Protein 7NQA (pdb70)

Secondary structure (DSSP, 8-state):
-GGGT-B---TTEEEES-HHHHHT---TTS--EEEEEEEEETTTEEEEEEEEEE-TT-BHHHHEEEETTEEEE-S-GGGPPPTTSTT-S-EEEEES----B-TTT--B---HHHHHHTTHHHHHHHHHHHTT-EEEEEETTTTEEEEEES--/-GGGT-B---TTEEEES-HHHHHTTB-TTS-BEEEEEEEEETTTEEEEEEEEEE-TT-BHHHHEEEETTEEEE-S-SSS-PPTTSTT-S-EEEEES----B-TTT--B---HHHHHHTTHHHHHHHHHHHTTPEEEEEETTTTEEEEEES--/--EEEEEE--EEE-TT--EEEEEEEEES-SEEEEEEEEEE-TTS--EEEEEE-TT--EEE-TTTTTTEEEEEETTTTEEEEEE-S--GGG-EEEEEEEEEE--SSEE--EEEEE---EEEEE--/--EEEEEE---EE-TT--EEEEEEEEES-SEEEEEEEEEE-TTS--EEEEEE-TT--EEE-TTTTTTEEEEEETTTTEEEEEE-S--GGG-EEEEEEEEEE--SSEE--EEEEE---EEEEE--

CATH classification: 2.60.40.10

Radius of gyration: 26.02 Å; Cα contacts (8 Å, |Δi|>4): 1374; chains: 4; bounding box: 70×52×73 Å

Organism: Xenopus tropicalis (NCBI:txid8364)

Foldseek 3Di:
DVQLLEADDDPQKAKVVGPVVQNVQQDPVSWRKDAKMKIAGPPWWIKIDGGIATRRNHHCVQAWDGDAPDIGGRPDPVPDDDCPHHQFFKMKIKTWLQFDADPPPRHGDQPVVVCVVVVVVVVVCVVCVVVQWAWDDADRNTRITMIMHGGD/DDKDKDKDFADEDAAQAKIKIKIFMDDDFDWWFKKFKWWDDPPDDIGTAWIQGNVGDIDGDPVCVVAKDWDADTVRRMIMIIGGRDDQVVWGFMKMKIWTQHDDDDDGDTDIDIHPTGGHGHDD/DVLLLEADDDPFKAKVVGPVVQNVQQDPPSWRKDAKMKMAGPQFWIKIDGGIATRRNPHCVQAWDGHHPDIGGRPDPVPDDDQPHDQQFKMKIKTWPQFDAPPPPRHGDLPPVVCVVVVVVVVVCVVCVVVQWHWDDADSNTRIGMIMHGGD/DDKDKDKDFADEAEAQAKIKIKIFIDDQFDWWFKKFKWWDDPPDDIGTAWIQGNVGDIDGDPVCPPAWDWDADGVRRMIMIIGGRDDQVVWTFMKMKTWTQNDPDDDGDTDIDIDPGHGHGYDD

B-factor: mean 56.2, std 21.6, range [15.53, 524.9]

Solvent-accessible surface area: 24426 Å² total; per-residue (Å²): 26,176,86,1,22,6,84,22,113,67,137,28,31,86,6,99,30,50,23,122,76,0,34,189,42,55,58,172,109,43,56,0,78,16,125,17,1,16,0,0,58,123,40,46,6,22,0,94,0,95,28,125,1,64,1,34,104,20,46,0,30,64,22,0,24,0,60,77,13,9,0,8,8,12,25,28,32,101,110,44,32,90,126,43,97,23,0,9,35,67,6,60,0,38,0,40,67,0,27,9,16,26,34,89,64,117,78,109,10,60,39,70,130,108,6,86,115,36,76,4,99,21,6,0,54,55,2,0,144,65,1,27,9,113,44,66,44,6,118,34,124,53,0,22,0,22,0,80,9,103,40,7,12,12,20,53,30,95,26,54,38,32,24,144,18,122,62,44,10,64,32,117,0,21,0,57,3,34,6,9,12,27,30,6,6,3,0,1,0,20,18,67,13,128,93,128,132,89,72,57,0,0,23,17,16,42,63,44,113,74,50,57,23,130,67,0,132,75,22,3,79,10,47,50,38,52,48,145,38,2,0,46,0,68,0,43,74,1,86,61,116,0,48,5,34,0,37,0,0,0,8,0,0,8,9,20,6,5,0,4,9,14,16,5,41,68,10,166,20,15,156,0,40,4,56,146,12,161,92,2,28,6,83,20,105,69,149,42,30,80,3,101,36,49,45,127,75,0,37,176,43,54,60,174,123,44,61,0,76,15,120,14,2,9,0,0,51,131,40,44,5,23,0,89,0,114,25,120,1,72,1,35,108,20,47,0,26,64,21,0,28,0,36,55,11,5,0,10,3,17,34,61,22,113,125,51,38,89,128,43,99,22,0,8,38,72,6,66,0,31,0,44,64,0,29,9,28,51,36,99,68,119,76,116,38,60,46,82,117,107,6,78,79,34,71,3,82,22,7,0,68,47,6,1,140,84,8,21,8,66,52,63,35,2,105,34,127,53,0,23,0,23,0,88,9,92,52,3,16,9,17,38,28,96,25,55,34,29,30,135,10,144,64,52,25,69,31,114,0,23,0,59,4,30,4,10,14,40,23,6,4,4,0,2,0,24,16,65,13,125,90,112,127,87,64,58,0,0,24,15,12,35,60,47,97,75,51,46,22,126,68,0,113,84,29,3,81,9,45,52,32,54,45,138,36,2,0,45,0,60,0,45,73,2,79,45,110,1,49,5,28,0,36,0,0,0,9,0,7,10,10,20,7,3,0,8,11,14,25,6,32,69,17,165,16,17,165,0,48,7,38,136

Nearest PDB structures (foldseek):
  7nqa-assembly2_C  TM=1.005E+00  e=9.636E-23  Vicugna pacos
  6gkd-assembly1_B  TM=9.556E-01  e=7.641E-17  Lama glama
  8pe2-assembly1_B  TM=9.498E-01  e=1.663E-16  Vicugna pacos
  4idl-assembly1_A  TM=9.063E-01  e=3.930E-15  Lama glama
  7wn0-assembly1_B  TM=9.076E-01  e=2.222E-15  Vicugna pacos

Structure (mmCIF, N/CA/C/O backbone):
data_7NQA
#
_entry.id   7NQA
#
_cell.length_a   83.760
_cell.length_b   96.630
_cell.length_c   100.870
_cell.angle_alpha   90.000
_cell.angle_beta   90.000
_cell.angle_gamma   90.000
#
_symmetry.space_group_name_H-M   'P 21 21 21'
#
loop_
_entity.id
_entity.type
_entity.pdbx_description
1 polymer 'Nuclear pore complex protein Nup98-Nup96'
2 polymer 'Anti-Nup98 Nanobody MS98-6'
3 non-polymer 2-AMINO-2-HYDROXYMETHYL-PROPANE-1,3-DIOL
4 non-polymer 'SODIUM ION'
5 water water
#
loop_
_atom_site.group_PDB
_atom_site.id
_atom_site.type_symbol
_atom_site.label_atom_id
_atom_site.label_alt_id
_atom_site.label_comp_id
_atom_site.label_asym_id
_atom_site.label_entity_id
_atom_site.label_seq_id
_atom_site.pdbx_PDB_ins_code
_atom_site.Cartn_x
_atom_site.Cartn_y
_atom_site.Cartn_z
_atom_site.occupancy
_atom_site.B_iso_or_equiv
_atom_site.auth_seq_id
_atom_site.auth_comp_id
_atom_site.auth_asym_id
_atom_site.auth_atom_id
_atom_site.pdbx_PDB_model_num
ATOM 1 N N . SER A 1 1 ? 5.93948 8.57932 -10.05253 1.000 88.67914 715 SER A N 1
ATOM 2 C CA . SER A 1 1 ? 6.53578 9.24904 -8.90680 1.000 77.85917 715 SER A CA 1
ATOM 3 C C . SER A 1 1 ? 6.57612 8.31250 -7.70679 1.000 78.96699 715 SER A C 1
ATOM 4 O O . SER A 1 1 ? 5.88017 8.51175 -6.71919 1.000 80.24672 715 SER A O 1
ATOM 7 N N . HIS A 1 2 ? 7.40993 7.28010 -7.83844 1.000 87.41601 716 HIS A N 1
ATOM 8 C CA . HIS A 1 2 ? 7.81703 6.40747 -6.73536 1.000 87.13233 716 HIS A CA 1
ATOM 9 C C . HIS A 1 2 ? 8.08368 7.12372 -5.41432 1.000 84.96178 716 HIS A C 1
ATOM 10 O O . HIS A 1 2 ? 7.60234 6.63620 -4.38187 1.000 77.30401 716 HIS A O 1
ATOM 17 N N . PRO A 1 3 ? 8.83241 8.24124 -5.35357 1.000 88.57789 717 PRO A N 1
ATOM 18 C CA . PRO A 1 3 ? 9.17716 8.81066 -4.03316 1.000 89.48862 717 PRO A CA 1
ATOM 19 C C . PRO A 1 3 ? 7.98375 9.30214 -3.22284 1.000 88.11381 717 PRO A C 1
ATOM 20 O O . PRO A 1 3 ? 8.01182 9.21124 -1.98705 1.000 82.09734 717 PRO A O 1
ATOM 24 N N . ALA A 1 4 ? 6.94637 9.82873 -3.87016 1.000 58.14302 718 ALA A N 1
ATOM 25 C CA . ALA A 1 4 ? 5.74210 10.25210 -3.16984 1.000 54.94773 718 ALA A CA 1
ATOM 26 C C . ALA A 1 4 ? 4.81546 9.08979 -2.82977 1.000 55.10268 718 ALA A C 1
ATOM 27 O O . ALA A 1 4 ? 3.72442 9.31825 -2.28518 1.000 50.72320 718 ALA A O 1
ATOM 29 N N . GLY A 1 5 ? 5.21360 7.85806 -3.14634 1.000 54.83225 719 GLY A N 1
ATOM 30 C CA . GLY A 1 5 ? 4.33225 6.72124 -3.02454 1.000 52.10886 719 GLY A CA 1
ATOM 31 C C . GLY A 1 5 ? 3.15621 6.70984 -3.97878 1.000 57.93503 719 GLY A C 1
ATOM 32 O O . GLY A 1 5 ? 2.33296 5.79116 -3.90060 1.000 50.49011 719 GLY A O 1
ATOM 33 N N . ILE A 1 6 ? 3.03942 7.69378 -4.87398 1.000 58.05790 720 ILE A N 1
ATOM 34 C CA . ILE A 1 6 ? 1.95701 7.68859 -5.85431 1.000 52.85703 720 ILE A CA 1
ATOM 35 C C . ILE A 1 6 ? 2.16125 6.53261 -6.82317 1.000 52.00027 720 ILE A C 1
ATOM 36 O O . ILE A 1 6 ? 3.26762 6.32205 -7.33411 1.000 62.25458 720 ILE A O 1
ATOM 41 N N . ILE A 1 7 ? 1.10072 5.77372 -7.07740 1.000 50.09571 721 ILE A N 1
ATOM 42 C CA . ILE A 1 7 ? 1.15149 4.63104 -7.98612 1.000 52.49495 721 ILE A CA 1
ATOM 43 C C . ILE A 1 7 ? 0.32311 4.98185 -9.21575 1.000 48.26695 721 ILE A C 1
ATOM 44 O O . ILE A 1 7 ? -0.90983 4.94618 -9.17051 1.000 48.76629 721 ILE A O 1
ATOM 49 N N . LEU A 1 8 ? 0.98737 5.31814 -10.32362 1.000 53.38189 722 LEU A N 1
ATOM 50 C CA . LEU A 1 8 ? 0.31286 5.53831 -11.60772 1.000 45.88756 722 LEU A CA 1
ATOM 51 C C . LEU A 1 8 ? 1.21399 5.01817 -12.71581 1.000 50.02613 722 LEU A C 1
ATOM 52 O O . LEU A 1 8 ? 2.23084 5.63904 -13.04041 1.000 57.47919 722 LEU A O 1
ATOM 57 N N . THR A 1 9 ? 0.84215 3.88271 -13.29459 1.000 50.44678 723 THR A N 1
ATOM 58 C CA . THR A 1 9 ? 1.66545 3.22773 -14.29181 1.000 61.07773 723 THR A CA 1
ATOM 59 C C . THR A 1 9 ? 0.95734 2.99006 -15.61004 1.000 58.76562 723 THR A C 1
ATOM 60 O O . THR A 1 9 ? 1.61964 2.60894 -16.58284 1.000 62.04940 723 THR A O 1
ATOM 64 N N . ARG A 1 10 ? -0.35607 3.17673 -15.67162 1.000 53.60023 724 ARG A N 1
ATOM 65 C CA . ARG A 1 10 ? -1.08278 2.80816 -16.87404 1.000 51.75410 724 ARG A CA 1
ATOM 66 C C . ARG A 1 10 ? -0.72017 3.72681 -18.02882 1.000 57.28810 724 ARG A C 1
ATOM 67 O O . ARG A 1 10 ? -0.53944 4.94102 -17.86848 1.000 55.36006 724 ARG A O 1
ATOM 75 N N . ASP A 1 11 ? -0.58338 3.12822 -19.19718 1.000 59.00084 725 ASP A N 1
ATOM 76 C CA . ASP A 1 11 ? -0.33025 3.92563 -20.37470 1.000 71.20591 725 ASP A CA 1
ATOM 77 C C . ASP A 1 11 ? -1.55058 4.78155 -20.67589 1.000 62.61157 725 ASP A C 1
ATOM 78 O O . ASP A 1 11 ? -2.69165 4.35021 -20.46858 1.000 59.95747 725 ASP A O 1
ATOM 83 N N . SER A 1 12 ? -1.28602 6.01643 -21.11923 1.000 64.50226 726 SER A N 1
ATOM 84 C CA . SER A 1 12 ? -2.26102 7.03640 -21.50868 1.000 70.77573 726 SER A CA 1
ATOM 85 C C . SER A 1 12 ? -2.66455 7.91399 -20.32716 1.000 57.79225 726 SER A C 1
ATOM 86 O O . SER A 1 12 ? -3.24402 8.98481 -20.52456 1.000 51.04100 726 SER A O 1
ATOM 89 N N . TYR A 1 13 ? -2.37244 7.48618 -19.10502 1.000 46.99451 727 TYR A N 1
ATOM 90 C CA . TYR A 1 13 ? -2.69576 8.30715 -17.94437 1.000 45.98198 727 TYR A CA 1
ATOM 91 C C . TYR A 1 13 ? -1.59487 9.32913 -17.67248 1.000 49.41591 727 TYR A C 1
ATOM 92 O O . TYR A 1 13 ? -0.41903 9.10467 -17.97159 1.000 54.80256 727 TYR A O 1
ATOM 101 N N . TYR A 1 14 ? -1.99678 10.47055 -17.11383 1.000 46.15917 728 TYR A N 1
ATOM 102 C CA . TYR A 1 14 ? -1.07419 11.53257 -16.72786 1.000 49.15784 728 TYR A CA 1
ATOM 103 C C . TYR A 1 14 ? -1.66359 12.29161 -15.54963 1.000 50.49418 728 TYR A C 1
ATOM 104 O O . TYR A 1 14 ? -2.86915 12.23508 -15.29479 1.000 48.30318 728 TYR A O 1
ATOM 113 N N . THR A 1 15 ? -0.80592 13.02527 -14.84351 1.000 44.54882 729 THR A N 1
ATOM 114 C CA . THR A 1 15 ? -1.26435 13.93496 -13.81103 1.000 43.40994 729 THR A CA 1
ATOM 115 C C . THR A 1 15 ? -0.83315 15.35038 -14.14587 1.000 45.33139 729 THR A C 1
ATOM 116 O O . THR A 1 15 ? 0.09709 15.57828 -14.92157 1.000 47.92435 729 THR A O 1
ATOM 120 N N . ILE A 1 16 ? -1.54189 16.31554 -13.55318 1.000 44.23064 730 ILE A N 1
ATOM 121 C CA . ILE A 1 16 ? -1.10581 17.68304 -13.46322 1.000 47.31884 730 ILE A CA 1
ATOM 122 C C . ILE A 1 16 ? -1.11828 18.06915 -11.97647 1.000 50.21244 730 ILE A C 1
ATOM 123 O O . ILE A 1 16 ? -2.16668 17.98264 -11.33841 1.000 47.12221 730 ILE A O 1
ATOM 128 N N . PRO A 1 17 ? 0.02188 18.44651 -11.38511 1.000 54.09847 731 PRO A N 1
ATOM 129 C CA . PRO A 1 17 ? 1.36872 18.47755 -11.97293 1.000 50.96776 731 PRO A CA 1
ATOM 130 C C . PRO A 1 17 ? 1.82698 17.09975 -12.45244 1.000 56.91598 731 PRO A C 1
ATOM 131 O O . PRO A 1 17 ? 1.29671 16.08977 -11.96247 1.000 49.01943 731 PRO A O 1
ATOM 135 N N . SER A 1 18 ? 2.78074 17.06933 -13.38480 1.000 53.67372 732 SER A N 1
ATOM 136 C CA . SER A 1 18 ? 3.23744 15.81496 -13.96764 1.000 57.34446 732 SER A CA 1
ATOM 137 C C . SER A 1 18 ? 3.82066 14.88913 -12.90574 1.000 60.86435 732 SER A C 1
ATOM 138 O O . SER A 1 18 ? 4.36360 15.33189 -11.89233 1.000 55.39616 732 SER A O 1
ATOM 141 N N . MET A 1 19 ? 3.71718 13.58159 -13.16005 1.000 62.89665 733 MET A N 1
ATOM 142 C CA . MET A 1 19 ? 4.26864 12.59589 -12.23376 1.000 60.64193 733 MET A CA 1
ATOM 143 C C . MET A 1 19 ? 5.73835 12.87614 -11.94359 1.000 65.63196 733 MET A C 1
ATOM 144 O O . MET A 1 19 ? 6.20930 12.70490 -10.81258 1.000 64.97666 733 MET A O 1
ATOM 149 N N . GLU A 1 20 ? 6.47074 13.33283 -12.95571 1.000 65.93491 734 GLU A N 1
ATOM 150 C CA . GLU A 1 20 ? 7.88208 13.64642 -12.78165 1.000 72.51307 734 GLU A CA 1
ATOM 151 C C . GLU A 1 20 ? 8.06247 14.83322 -11.84581 1.000 72.31315 734 GLU A C 1
ATOM 152 O O . GLU A 1 20 ? 8.99979 14.85825 -11.03858 1.000 71.92781 734 GLU A O 1
ATOM 158 N N . GLU A 1 21 ? 7.17270 15.82490 -11.93000 1.000 69.39677 735 GLU A N 1
ATOM 159 C CA . GLU A 1 21 ? 7.29314 16.96644 -11.03073 1.000 73.88590 735 GLU A CA 1
ATOM 160 C C . GLU A 1 21 ? 6.86158 16.59912 -9.61496 1.000 69.49536 735 GLU A C 1
ATOM 161 O O . GLU A 1 21 ? 7.46450 17.05513 -8.63665 1.000 75.45081 735 GLU A O 1
ATOM 167 N N . LEU A 1 22 ? 5.82127 15.77598 -9.48470 1.000 66.17780 736 LEU A N 1
ATOM 168 C CA . LEU A 1 22 ? 5.41957 15.31862 -8.16279 1.000 60.91532 736 LEU A CA 1
ATOM 169 C C . LEU A 1 22 ? 6.54556 14.54630 -7.49074 1.000 70.93951 736 LEU A C 1
ATOM 170 O O . LEU A 1 22 ? 6.69337 14.60481 -6.26306 1.000 70.49296 736 LEU A O 1
ATOM 175 N N . ALA A 1 23 ? 7.37366 13.85295 -8.28081 1.000 76.53721 737 ALA A N 1
ATOM 176 C CA . ALA A 1 23 ? 8.55308 13.19144 -7.72787 1.000 78.20025 737 ALA A CA 1
ATOM 177 C C . ALA A 1 23 ? 9.49891 14.18232 -7.05677 1.000 83.50278 737 ALA A C 1
ATOM 178 O O . ALA A 1 23 ? 10.19118 13.82416 -6.09675 1.000 92.70289 737 ALA A O 1
ATOM 180 N N . ARG A 1 24 ? 9.53839 15.42754 -7.53353 1.000 78.90735 738 ARG A N 1
ATOM 181 C CA . ARG A 1 24 ? 10.38541 16.46615 -6.95971 1.000 80.33606 738 ARG A CA 1
ATOM 182 C C . ARG A 1 24 ? 9.62026 17.38280 -6.00567 1.000 80.10349 738 ARG A C 1
ATOM 183 O O . ARG A 1 24 ? 10.04413 18.52024 -5.77774 1.000 83.51760 738 ARG A O 1
ATOM 191 N N . SER A 1 25 ? 8.50196 16.91693 -5.44462 1.000 77.26719 739 SER A N 1
ATOM 192 C CA . SER A 1 25 ? 7.62798 17.77142 -4.64534 1.000 80.39647 739 SER A CA 1
ATOM 193 C C . SER A 1 25 ? 7.34420 17.17644 -3.26778 1.000 81.18378 739 SER A C 1
ATOM 194 O O . SER A 1 25 ? 6.31099 17.46988 -2.65549 1.000 80.10625 739 SER A O 1
ATOM 197 N N . VAL A 1 26 ? 8.24695 16.35210 -2.75727 1.000 78.06857 740 VAL A N 1
ATOM 198 C CA . VAL A 1 26 ? 8.05592 15.71770 -1.46061 1.000 76.72916 740 VAL A CA 1
ATOM 199 C C . VAL A 1 26 ? 8.67782 16.60966 -0.39556 1.000 70.31673 740 VAL A C 1
ATOM 200 O O . VAL A 1 26 ? 9.86590 16.93670 -0.46723 1.000 76.49542 740 VAL A O 1
ATOM 204 N N . ASP A 1 27 ? 7.87478 17.00831 0.58834 1.000 69.59991 741 ASP A N 1
ATOM 205 C CA . ASP A 1 27 ? 8.31146 17.97235 1.58838 1.000 76.28308 741 ASP A CA 1
ATOM 206 C C . ASP A 1 27 ? 9.16810 17.29970 2.66600 1.000 85.24779 741 ASP A C 1
ATOM 207 O O . ASP A 1 27 ? 9.47089 16.10276 2.61438 1.000 82.60496 741 ASP A O 1
ATOM 212 N N . GLU A 1 28 ? 9.55579 18.09642 3.66627 1.000 91.38427 742 GLU A N 1
ATOM 213 C CA . GLU A 1 28 ? 10.38963 17.61606 4.76173 1.000 98.63393 742 GLU A CA 1
ATOM 214 C C . GLU A 1 28 ? 9.73539 16.48936 5.55584 1.000 96.65474 742 GLU A C 1
ATOM 215 O O . GLU A 1 28 ? 10.43073 15.78450 6.29793 1.000 97.22550 742 GLU A O 1
ATOM 221 N N . ASN A 1 29 ? 8.42177 16.30649 5.41958 1.000 92.06913 743 ASN A N 1
ATOM 222 C CA . ASN A 1 29 ? 7.66081 15.33308 6.19330 1.000 86.54911 743 ASN A CA 1
ATOM 223 C C . ASN A 1 29 ? 7.33254 14.07105 5.40584 1.000 81.89137 743 ASN A C 1
ATOM 224 O O . ASN A 1 29 ? 6.51523 13.26454 5.86307 1.000 87.60651 743 ASN A O 1
ATOM 229 N N . GLY A 1 30 ? 7.93968 13.88569 4.23525 1.000 75.23243 744 GLY A N 1
ATOM 230 C CA . GLY A 1 30 ? 7.63513 12.75158 3.39044 1.000 72.91388 744 GLY A CA 1
ATOM 231 C C . GLY A 1 30 ? 6.36082 12.87093 2.58582 1.000 73.70368 744 GLY A C 1
ATOM 232 O O . GLY A 1 30 ? 5.92851 11.87463 1.99370 1.000 73.75892 744 GLY A O 1
ATOM 233 N N . GLU A 1 31 ? 5.74779 14.05090 2.52747 1.000 65.14310 745 GLU A N 1
ATOM 234 C CA . GLU A 1 31 ? 4.43661 14.20007 1.91457 1.000 63.82038 745 GLU A CA 1
ATOM 235 C C . GLU A 1 31 ? 4.50060 15.02700 0.63611 1.000 63.99022 745 GLU A C 1
ATOM 236 O O . GLU A 1 31 ? 5.31279 15.94708 0.49480 1.000 67.71546 745 GLU A O 1
ATOM 242 N N . CYS A 1 32 ? 3.60546 14.68816 -0.27918 1.000 57.08204 746 CYS A N 1
ATOM 243 C CA . CYS A 1 32 ? 3.40310 15.38323 -1.54296 1.000 55.78326 746 CYS A CA 1
ATOM 244 C C . CYS A 1 32 ? 2.01088 16.00647 -1.48863 1.000 53.24736 746 CYS A C 1
ATOM 245 O O . CYS A 1 32 ? 1.00251 15.30694 -1.62039 1.000 50.60548 746 CYS A O 1
ATOM 248 N N . ILE A 1 33 ? 1.95548 17.31545 -1.27241 1.000 54.25870 747 ILE A N 1
ATOM 249 C CA . ILE A 1 33 ? 0.69926 18.04329 -1.16889 1.000 52.38343 747 ILE A CA 1
ATOM 250 C C . ILE A 1 33 ? 0.71536 19.12067 -2.23582 1.000 53.13033 747 ILE A C 1
ATOM 251 O O . ILE A 1 33 ? 1.64725 19.93659 -2.28360 1.000 54.87748 747 ILE A O 1
ATOM 256 N N . VAL A 1 34 ? -0.31130 19.12500 -3.08492 1.000 49.66140 748 VAL A N 1
ATOM 257 C CA . VAL A 1 34 ? -0.42282 20.09332 -4.16375 1.000 59.09133 748 VAL A CA 1
ATOM 258 C C . VAL A 1 34 ? -1.69905 20.90241 -3.98093 1.000 54.71177 748 VAL A C 1
ATOM 259 O O . VAL A 1 34 ? -2.63548 20.50290 -3.28042 1.000 50.43211 748 VAL A O 1
ATOM 263 N N . ASN A 1 35 ? -1.70045 22.07369 -4.60722 1.000 50.80908 749 ASN A N 1
ATOM 264 C CA . ASN A 1 35 ? -2.84017 22.97694 -4.65030 1.000 47.93659 749 ASN A CA 1
ATOM 265 C C . ASN A 1 35 ? -3.44438 22.86889 -6.04916 1.000 46.12708 749 ASN A C 1
ATOM 266 O O . ASN A 1 35 ? -2.96368 23.49758 -6.99920 1.000 47.33579 749 ASN A O 1
ATOM 271 N N . GLY A 1 36 ? -4.49908 22.06950 -6.17215 1.000 45.55520 750 GLY A N 1
ATOM 272 C CA . GLY A 1 36 ? -5.11791 21.81809 -7.46336 1.000 45.67651 750 GLY A CA 1
ATOM 273 C C . GLY A 1 36 ? -4.47813 20.63323 -8.15810 1.000 46.11884 750 GLY A C 1
ATOM 274 O O . GLY A 1 36 ? -3.27442 20.63903 -8.42924 1.000 48.90350 750 GLY A O 1
ATOM 275 N N . PHE A 1 37 ? -5.26137 19.59994 -8.44039 1.000 41.72999 751 PHE A N 1
ATOM 276 C CA . PHE A 1 37 ? -4.70464 18.36724 -8.97375 1.000 42.61604 751 PHE A CA 1
ATOM 277 C C . PHE A 1 37 ? -5.59601 17.82521 -10.08065 1.000 46.51843 751 PHE A C 1
ATOM 278 O O . PHE A 1 37 ? -6.81778 17.75933 -9.92428 1.000 43.96805 751 PHE A O 1
ATOM 286 N N . THR A 1 38 ? -4.98469 17.42077 -11.18769 1.000 47.86361 752 THR A N 1
ATOM 287 C CA . THR A 1 38 ? -5.70164 16.78744 -12.28079 1.000 36.69098 752 THR A CA 1
ATOM 288 C C . THR A 1 38 ? -5.08499 15.42634 -12.53461 1.000 42.02893 752 THR A C 1
ATOM 289 O O . THR A 1 38 ? -3.85951 15.28573 -12.51103 1.000 50.11164 752 THR A O 1
ATOM 293 N N . ILE A 1 39 ? -5.93285 14.42016 -12.71944 1.000 39.06946 753 ILE A N 1
ATOM 294 C CA . ILE A 1 39 ? -5.54324 13.15731 -13.33789 1.000 38.93038 753 ILE A CA 1
ATOM 295 C C . ILE A 1 39 ? -6.35677 13.00154 -14.61154 1.000 37.49908 753 ILE A C 1
ATOM 296 O O . ILE A 1 39 ? -7.58328 13.15814 -14.59232 1.000 35.93373 753 ILE A O 1
ATOM 301 N N . GLY A 1 40 ? -5.67405 12.71680 -15.72245 1.000 36.21283 754 GLY A N 1
ATOM 302 C CA . GLY A 1 40 ? -6.32290 12.63235 -17.01154 1.000 40.12898 754 GLY A CA 1
ATOM 303 C C . GLY A 1 40 ? -5.90119 11.37445 -17.74339 1.000 41.54128 754 GLY A C 1
ATOM 304 O O . GLY A 1 40 ? -4.93054 10.70841 -17.37531 1.000 49.14722 754 GLY A O 1
ATOM 305 N N . ARG A 1 41 ? -6.67170 11.04023 -18.77345 1.000 41.85624 755 ARG A N 1
ATOM 306 C CA . ARG A 1 41 ? -6.33862 9.93798 -19.66480 1.000 40.93304 755 ARG A CA 1
ATOM 307 C C . ARG A 1 41 ? -6.53328 10.42177 -21.09534 1.000 42.23743 755 ARG A C 1
ATOM 308 O O . ARG A 1 41 ? -7.65102 10.76189 -21.48977 1.000 46.11557 755 ARG A O 1
ATOM 316 N N . GLU A 1 42 ? -5.45485 10.47985 -21.86814 1.000 46.90420 756 GLU A N 1
ATOM 317 C CA . GLU A 1 42 ? -5.54312 11.14575 -23.15857 1.000 51.30151 756 GLU A CA 1
ATOM 318 C C . GLU A 1 42 ? -6.46625 10.37438 -24.08544 1.000 54.45946 756 GLU A C 1
ATOM 319 O O . GLU A 1 42 ? -6.45524 9.14039 -24.12117 1.000 50.72399 756 GLU A O 1
ATOM 325 N N . GLY A 1 43 ? -7.26865 11.11667 -24.84312 1.000 58.96030 757 GLY A N 1
ATOM 326 C CA . GLY A 1 43 ? -8.31712 10.52779 -25.64011 1.000 53.04255 757 GLY A CA 1
ATOM 327 C C . GLY A 1 43 ? -9.60649 10.23220 -24.88965 1.000 51.13336 757 GLY A C 1
ATOM 328 O O . GLY A 1 43 ? -10.63154 9.99714 -25.54089 1.000 50.09241 757 GLY A O 1
ATOM 329 N N . PHE A 1 44 ? -9.60595 10.23908 -23.54682 1.000 40.63665 758 PHE A N 1
ATOM 330 C CA . PHE A 1 44 ? -10.80115 9.84908 -22.80005 1.000 41.09237 758 PHE A CA 1
ATOM 331 C C . PHE A 1 44 ? -11.36301 10.96457 -21.92672 1.000 39.23202 758 PHE A C 1
ATOM 332 O O . PHE A 1 44 ? -12.56326 11.26472 -22.02394 1.000 37.12693 758 PHE A O 1
ATOM 340 N N . GLY A 1 45 ? -10.54412 11.60061 -21.09253 1.000 38.30267 759 GLY A N 1
ATOM 341 C CA . GLY A 1 45 ? -11.03048 12.67940 -20.24517 1.000 35.42139 759 GLY A CA 1
ATOM 342 C C . GLY A 1 45 ? -10.03345 13.02606 -19.14590 1.000 36.40023 759 GLY A C 1
ATOM 343 O O . GLY A 1 45 ? -8.87984 12.60158 -19.17816 1.000 37.71431 759 GLY A O 1
ATOM 344 N N . SER A 1 46 ? -10.50505 13.79703 -18.16625 1.000 37.42595 760 SER A N 1
ATOM 345 C CA . SER A 1 46 ? -9.68444 14.19116 -17.02451 1.000 36.07456 760 SER A CA 1
ATOM 346 C C . SER A 1 46 ? -10.59436 14.55950 -15.86317 1.000 37.92058 760 SER 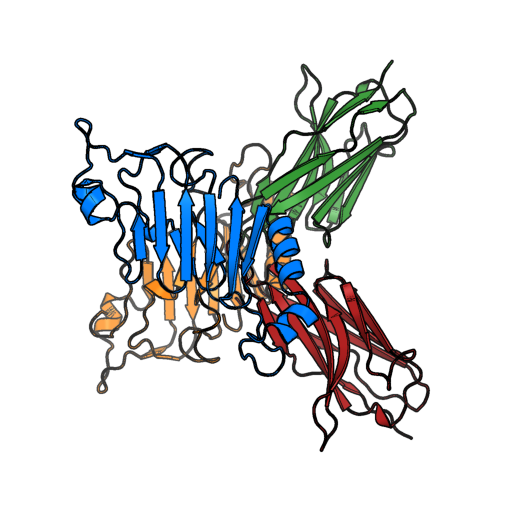A C 1
ATOM 347 O O . SER A 1 46 ? -11.78677 14.80841 -16.03997 1.000 35.52081 760 SER A O 1
ATOM 350 N N . ILE A 1 47 ? -10.02143 14.56444 -14.66408 1.000 40.22689 761 ILE A N 1
ATOM 351 C CA . ILE A 1 47 ? -10.73487 14.93065 -13.44543 1.000 32.08472 761 ILE A CA 1
ATOM 352 C C . ILE A 1 47 ? -9.86786 15.93097 -12.70550 1.000 34.01164 761 ILE A C 1
ATOM 353 O O . ILE A 1 47 ? -8.71985 15.62389 -12.36547 1.000 34.00070 761 ILE A O 1
ATOM 358 N N . TYR A 1 48 ? -10.41061 17.11681 -12.46123 1.000 33.40010 762 TYR A N 1
ATOM 359 C CA . TYR A 1 48 ? -9.70417 18.19106 -11.78561 1.000 39.92895 762 TYR A CA 1
ATOM 360 C C . TYR A 1 48 ? -10.27727 18.35550 -10.38733 1.000 39.47435 762 TYR A C 1
ATOM 361 O O . TYR A 1 48 ? -11.47699 18.61999 -10.23408 1.000 40.95276 762 TYR A O 1
ATOM 370 N N . PHE A 1 49 ? -9.41524 18.22012 -9.37788 1.000 38.75458 763 PHE A N 1
ATOM 371 C CA . PHE A 1 49 ? -9.76609 18.40757 -7.96858 1.000 39.65591 763 PHE A CA 1
ATOM 372 C C . PHE A 1 49 ? -9.18790 19.73817 -7.49802 1.000 39.87704 763 PHE A C 1
ATOM 373 O O . PHE A 1 49 ? -7.96477 19.89411 -7.40749 1.000 42.42601 763 PHE A O 1
ATOM 381 N N . GLU A 1 50 ? -10.05473 20.69314 -7.19299 1.000 36.88566 764 GLU A N 1
ATOM 382 C CA . GLU A 1 50 ? -9.55997 21.99641 -6.79298 1.000 39.97045 764 GLU A CA 1
ATOM 383 C C . GLU A 1 50 ? -9.09076 21.96187 -5.34173 1.000 39.28436 764 GLU A C 1
ATOM 384 O O . GLU A 1 50 ? -9.53577 21.13626 -4.53727 1.000 37.73716 764 GLU A O 1
ATOM 390 N N . GLY A 1 51 ? -8.18478 22.86945 -5.01450 1.000 38.80217 765 GLY A N 1
ATOM 391 C CA . GLY A 1 51 ? -7.76325 23.04508 -3.63262 1.000 40.03567 765 GLY A CA 1
ATOM 392 C C . GLY A 1 51 ? -6.64399 22.11304 -3.21579 1.000 44.81158 765 GLY A C 1
ATOM 393 O O . GLY A 1 51 ? -6.03084 21.39440 -4.01068 1.000 46.53073 765 GLY A O 1
ATOM 394 N N . ILE A 1 52 ? -6.38278 22.12924 -1.91586 1.000 47.04532 766 ILE A N 1
ATOM 395 C CA . ILE A 1 52 ? -5.19764 21.48965 -1.35891 1.000 40.82042 766 ILE A CA 1
ATOM 396 C C . ILE A 1 52 ? -5.45211 19.98622 -1.25404 1.000 48.71052 766 ILE A C 1
ATOM 397 O O . ILE A 1 52 ? -6.36568 19.54365 -0.55002 1.000 54.59143 766 ILE A O 1
ATOM 402 N N . VAL A 1 53 ? -4.65731 19.19641 -1.97704 1.000 42.78749 767 VAL A N 1
ATOM 403 C CA . VAL A 1 53 ? -4.80987 17.74405 -2.03552 1.000 40.30353 767 VAL A CA 1
ATOM 404 C C . VAL A 1 53 ? -3.50355 17.10104 -1.59766 1.000 42.78212 767 VAL A C 1
ATOM 405 O O . VAL A 1 53 ? -2.44552 17.38783 -2.17177 1.000 46.53206 767 VAL A O 1
ATOM 409 N N . ASN A 1 54 ? -3.58543 16.20755 -0.61681 1.000 44.29565 768 ASN A N 1
ATOM 410 C CA . ASN A 1 54 ? -2.44731 15.40786 -0.16836 1.000 44.93969 768 ASN A CA 1
ATOM 411 C C . ASN A 1 54 ? -2.39913 14.15446 -1.03160 1.000 43.93617 768 ASN A C 1
ATOM 412 O O . ASN A 1 54 ? -3.25733 13.27589 -0.90216 1.000 43.23654 768 ASN A O 1
ATOM 417 N N . LEU A 1 55 ? -1.40266 14.07088 -1.90969 1.000 45.52766 769 LEU A N 1
ATOM 418 C CA . LEU A 1 55 ? -1.30518 12.97464 -2.86389 1.000 41.24589 769 LEU A CA 1
ATOM 419 C C . LEU A 1 55 ? -0.52583 11.77740 -2.33494 1.000 45.19029 769 LEU A C 1
ATOM 420 O O . LEU A 1 55 ? -0.54638 10.72050 -2.97570 1.000 43.71574 769 LEU A O 1
ATOM 425 N N . THR A 1 56 ? 0.14893 11.91947 -1.19017 1.000 45.29048 770 THR A N 1
ATOM 426 C CA . THR A 1 56 ? 1.03745 10.88582 -0.66289 1.000 43.89661 770 THR A CA 1
ATOM 427 C C . THR A 1 56 ? 0.39656 9.50502 -0.70445 1.000 44.93613 770 THR A C 1
ATOM 428 O O . THR A 1 56 ? -0.75885 9.32937 -0.31382 1.000 46.23080 770 THR A O 1
ATOM 432 N N . ASN A 1 57 ? 1.14750 8.54146 -1.24032 1.000 48.57134 771 ASN A N 1
ATOM 433 C CA . ASN A 1 57 ? 0.78653 7.12387 -1.31795 1.000 50.04125 771 ASN A CA 1
ATOM 434 C C . ASN A 1 57 ? -0.52749 6.85414 -2.04773 1.000 43.01015 771 ASN A C 1
ATOM 435 O O . ASN A 1 57 ? -1.08268 5.76177 -1.90464 1.000 47.36043 771 ASN A O 1
ATOM 440 N N . LEU A 1 58 ? -1.05804 7.80067 -2.82581 1.000 43.32404 772 LEU A N 1
ATOM 441 C CA . LEU A 1 58 ? -2.31184 7.55681 -3.54080 1.000 44.94602 772 LEU A CA 1
ATOM 442 C C . LEU A 1 58 ? -2.11650 6.49553 -4.62263 1.000 47.38560 772 LEU A C 1
ATOM 443 O O . LEU A 1 58 ? -1.27545 6.64825 -5.51670 1.000 47.50196 772 LEU A O 1
ATOM 448 N N . ASP A 1 59 ? -2.90122 5.42229 -4.54479 1.000 40.29572 773 ASP A N 1
ATOM 449 C CA . ASP A 1 59 ? -2.83646 4.32506 -5.51347 1.000 40.42065 773 ASP A CA 1
ATOM 450 C C . ASP A 1 59 ? -3.80232 4.63707 -6.65303 1.000 40.54721 773 ASP A C 1
ATOM 451 O O . ASP A 1 59 ? -4.92153 4.11748 -6.73521 1.000 39.31945 773 ASP A O 1
ATOM 456 N N . LEU A 1 60 ? -3.36126 5.52686 -7.54745 1.000 40.07384 774 LEU A N 1
ATOM 457 C CA . LEU A 1 60 ? -4.25749 6.00121 -8.60609 1.000 41.37126 774 LEU A CA 1
ATOM 458 C C . LEU A 1 60 ? -4.61477 4.89433 -9.59538 1.000 42.65009 774 LEU A C 1
ATOM 459 O O . LEU A 1 60 ? -5.69844 4.92240 -10.19620 1.000 45.91827 774 LEU A O 1
ATOM 464 N N . ASP A 1 61 ? -3.72555 3.92215 -9.78919 1.000 43.95561 775 ASP A N 1
ATOM 465 C CA . ASP A 1 61 ? -4.05986 2.79221 -10.64833 1.000 46.49906 775 ASP A CA 1
ATOM 466 C C . ASP A 1 61 ? -5.32779 2.09416 -10.16913 1.000 45.04984 775 ASP A C 1
ATOM 467 O O . ASP A 1 61 ? -6.16260 1.67962 -10.98294 1.000 40.08588 775 ASP A O 1
ATOM 472 N N . SER A 1 62 ? -5.47711 1.93664 -8.84950 1.000 39.38216 776 SER A N 1
ATOM 473 C CA . SER A 1 62 ? -6.64654 1.27194 -8.28948 1.000 41.36897 776 SER A CA 1
ATOM 474 C C . SER A 1 62 ? -7.83033 2.21779 -8.14813 1.000 39.90506 776 SER A C 1
ATOM 475 O O . SER A 1 62 ? -8.98088 1.78165 -8.24767 1.000 38.21912 776 SER A O 1
ATOM 478 N N . ILE A 1 63 ? -7.57805 3.49887 -7.90774 1.000 39.73538 777 ILE A N 1
ATOM 479 C CA . ILE A 1 63 ? -8.64445 4.42146 -7.52878 1.000 41.88958 777 ILE A CA 1
ATOM 480 C C . ILE A 1 63 ? -9.36677 5.00055 -8.74535 1.000 42.82209 777 ILE A C 1
ATOM 481 O O . ILE A 1 63 ? -10.59830 5.04243 -8.77899 1.000 40.48509 777 ILE A O 1
ATOM 486 N N . VAL A 1 64 ? -8.63807 5.46955 -9.75893 1.000 43.49500 778 VAL A N 1
ATOM 487 C CA . VAL A 1 64 ? -9.20839 6.30389 -10.81446 1.000 41.21978 778 VAL A CA 1
ATOM 488 C C . VAL A 1 64 ? -9.27413 5.51862 -12.11503 1.000 38.19276 778 VAL A C 1
ATOM 489 O O . VAL A 1 64 ? -8.26003 4.98863 -12.58005 1.000 39.96549 778 VAL A O 1
ATOM 493 N N . HIS A 1 65 ? -10.45748 5.47134 -12.71972 1.000 31.55494 779 HIS A N 1
ATOM 494 C CA . HIS A 1 65 ? -10.65006 4.81419 -14.00652 1.000 32.31209 779 HIS A CA 1
ATOM 495 C C . HIS A 1 65 ? -11.46325 5.74703 -14.88264 1.000 37.39787 779 HIS A C 1
ATOM 496 O O . HIS A 1 65 ? -12.64317 5.98690 -14.61335 1.000 39.67295 779 HIS A O 1
ATOM 503 N N . ILE A 1 66 ? -10.81436 6.28516 -15.90849 1.000 39.29680 780 ILE A N 1
ATOM 504 C CA . ILE A 1 66 ? -11.41740 7.19102 -16.87268 1.000 35.20765 780 ILE A CA 1
ATOM 505 C C . ILE A 1 66 ? -11.63970 6.36941 -18.13125 1.000 34.53709 780 ILE A C 1
ATOM 506 O O . ILE A 1 66 ? -10.67799 5.95207 -18.78749 1.000 37.94294 780 ILE A O 1
ATOM 511 N N . ARG A 1 67 ? -12.89338 6.10120 -18.45566 1.000 32.97961 781 ARG A N 1
ATOM 512 C CA . ARG A 1 67 ? -13.21939 5.26217 -19.59699 1.000 33.98789 781 ARG A CA 1
ATOM 513 C C . ARG A 1 67 ? -14.04496 6.07583 -20.58489 1.000 36.90995 781 ARG A C 1
ATOM 514 O O . ARG A 1 67 ? -14.30022 7.26254 -20.38015 1.000 40.97610 781 ARG A O 1
ATOM 522 N N . ARG A 1 68 ? -14.45711 5.43201 -21.66983 1.000 32.16705 782 ARG A N 1
ATOM 523 C CA . ARG A 1 68 ? -15.30100 6.10821 -22.64610 1.000 35.66011 782 ARG A CA 1
ATOM 524 C C . ARG A 1 68 ? -16.64029 6.47123 -22.02119 1.000 39.52749 782 ARG A C 1
ATOM 525 O O . ARG A 1 68 ? -17.41133 5.59219 -21.61008 1.000 37.92850 782 ARG A O 1
ATOM 533 N N . LYS A 1 69 ? -16.89648 7.77460 -21.92777 1.000 32.61872 783 LYS A N 1
ATOM 534 C CA . LYS A 1 69 ? -18.16363 8.33662 -21.47770 1.000 35.69570 783 LYS A CA 1
ATOM 535 C C . LYS A 1 69 ? -18.46754 8.08996 -19.99230 1.000 33.54141 783 LYS A C 1
ATOM 536 O O . LYS A 1 69 ? -19.62207 8.24192 -19.57324 1.000 26.98499 783 LYS A O 1
ATOM 542 N N . GLU A 1 70 ? -17.47761 7.74108 -19.16535 1.000 33.06497 784 GLU A N 1
ATOM 543 C CA . GLU A 1 70 ? -17.73571 7.60204 -17.73152 1.000 36.36450 784 GLU A CA 1
ATOM 544 C C . GLU A 1 70 ? -16.41655 7.62376 -16.97615 1.000 37.50447 784 GLU A C 1
ATOM 545 O O . GLU A 1 70 ? -15.35789 7.31537 -17.53179 1.000 36.11854 784 GLU A O 1
ATOM 551 N N . VAL A 1 71 ? -16.48818 8.00250 -15.70465 1.000 30.32942 785 VAL A N 1
ATOM 552 C CA . VAL A 1 71 ? -15.35049 7.86296 -14.80506 1.000 30.92981 785 VAL A CA 1
ATOM 553 C C . VAL A 1 71 ? -15.80964 7.05028 -13.61045 1.000 34.13002 785 VAL A C 1
ATOM 554 O O . VAL A 1 71 ? -16.96964 7.12808 -13.19093 1.000 35.21774 785 VAL A O 1
ATOM 558 N N . ILE A 1 72 ? -14.89104 6.24277 -13.08569 1.000 36.82353 786 ILE A N 1
ATOM 559 C CA . ILE A 1 72 ? -15.08587 5.47912 -11.86061 1.000 34.42636 786 ILE A CA 1
ATOM 560 C C . ILE A 1 72 ? -13.96670 5.86374 -10.90784 1.000 35.45989 786 ILE A C 1
ATOM 561 O O . ILE A 1 72 ? -12.78436 5.78015 -11.26873 1.000 34.98887 786 ILE A O 1
ATOM 566 N N . VAL A 1 73 ? -14.33596 6.31208 -9.70952 1.000 33.64620 787 VAL A N 1
ATOM 567 C CA . VAL A 1 73 ? -13.38663 6.68975 -8.66457 1.000 37.89533 787 VAL A CA 1
ATOM 568 C C . VAL A 1 73 ? -13.76933 5.94656 -7.39027 1.000 43.81598 787 VAL A C 1
ATOM 569 O O . VAL A 1 73 ? -14.90638 6.07021 -6.91509 1.000 44.95031 787 VAL A O 1
ATOM 573 N N . TYR A 1 74 ? -12.81787 5.19323 -6.83230 1.000 43.54005 788 TYR A N 1
ATOM 574 C CA . TYR A 1 74 ? -13.05911 4.26347 -5.72819 1.000 42.59790 788 TYR A CA 1
ATOM 575 C C . TYR A 1 74 ? -14.08012 3.22385 -6.16243 1.000 38.91334 788 TYR A C 1
ATOM 576 O O . TYR A 1 74 ? -15.28259 3.49329 -6.15148 1.000 41.31901 788 TYR A O 1
ATOM 585 N N . VAL A 1 75 ? -13.61395 2.03350 -6.55111 1.000 41.04186 789 VAL A N 1
ATOM 586 C CA . VAL A 1 75 ? -14.52759 0.98794 -7.00552 1.000 43.63110 789 VAL A CA 1
ATOM 587 C C . VAL A 1 75 ? -15.10911 0.17437 -5.86018 1.000 46.98005 789 VAL A C 1
ATOM 588 O O . VAL A 1 75 ? -16.06242 -0.58708 -6.07689 1.000 46.50493 789 VAL A O 1
ATOM 592 N N . ASP A 1 76 ? -14.56552 0.29513 -4.65328 1.000 46.77572 790 ASP A N 1
ATOM 593 C CA . ASP A 1 76 ? -15.05650 -0.45088 -3.49833 1.000 56.15096 790 ASP A CA 1
ATOM 594 C C . ASP A 1 76 ? -15.31784 0.51449 -2.35498 1.000 55.29177 790 ASP A C 1
ATOM 595 O O . ASP A 1 76 ? -14.39121 1.17576 -1.88084 1.000 56.30175 790 ASP A O 1
ATOM 600 N N . ASP A 1 77 ? -16.57149 0.58578 -1.89855 1.000 59.71017 79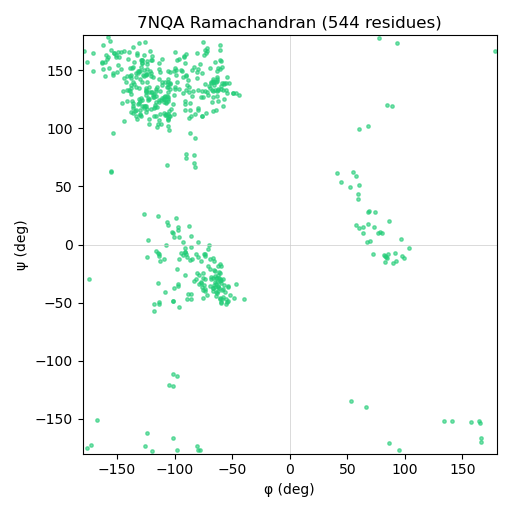1 ASP A N 1
ATOM 601 C CA . ASP A 1 77 ? -16.88436 1.51409 -0.81464 1.000 70.44976 791 ASP A CA 1
ATOM 602 C C . ASP A 1 77 ? -16.19756 1.14878 0.49662 1.000 64.44762 791 ASP A C 1
ATOM 603 O O . ASP A 1 77 ? -16.00956 2.02456 1.34439 1.000 65.41696 791 ASP A O 1
ATOM 608 N N . GLN A 1 78 ? -15.79905 -0.10946 0.67245 1.000 64.97539 792 GLN A N 1
ATOM 609 C CA . GLN A 1 78 ? -15.02165 -0.48414 1.84786 1.000 80.11606 792 GLN A CA 1
ATOM 610 C C . GLN A 1 78 ? -13.66526 0.21419 1.86412 1.000 76.62623 792 GLN A C 1
ATOM 611 O O . GLN A 1 78 ? -13.10192 0.45382 2.93806 1.000 78.50172 792 GLN A O 1
ATOM 617 N N . ASN A 1 79 ? -13.12562 0.54064 0.69224 1.000 75.56637 793 ASN A N 1
ATOM 618 C CA . ASN A 1 79 ? -11.85269 1.23720 0.57076 1.000 79.31190 793 ASN A CA 1
ATOM 619 C C . ASN A 1 79 ? -12.02189 2.72055 0.28776 1.000 78.17062 793 ASN A C 1
ATOM 620 O O . ASN A 1 79 ? -11.04142 3.39015 -0.05216 1.000 80.46224 793 ASN A O 1
ATOM 625 N N . LYS A 1 80 ? -13.23248 3.24401 0.38975 1.000 61.26965 794 LYS A N 1
ATOM 626 C CA . LYS A 1 80 ? -13.35490 4.67198 0.13038 1.000 50.93276 794 LYS A CA 1
ATOM 627 C C . LYS A 1 80 ? -13.10852 5.44854 1.41504 1.000 51.97064 794 LYS A C 1
ATOM 628 O O . LYS A 1 80 ? -13.67756 5.10100 2.45994 1.000 50.70799 794 LYS A O 1
ATOM 634 N N . PRO A 1 81 ? -12.26624 6.47863 1.37608 1.000 44.42658 795 PRO A N 1
ATOM 635 C CA . PRO A 1 81 ? -12.02610 7.29642 2.56655 1.000 46.76918 795 PRO A CA 1
ATOM 636 C C . PRO A 1 81 ? -13.20929 8.20680 2.84383 1.000 48.14487 795 PRO A C 1
ATOM 637 O O . PRO A 1 81 ? -14.07923 8.39256 1.97495 1.000 44.35830 795 PRO A O 1
ATOM 641 N N . PRO A 1 82 ? -13.29806 8.75798 4.05683 1.000 43.67447 796 PRO A N 1
ATOM 642 C CA . PRO A 1 82 ? -14.39871 9.67338 4.38190 1.000 42.87053 796 PRO A CA 1
ATOM 643 C C . PRO A 1 82 ? -14.39492 10.90119 3.48523 1.000 46.09308 796 PRO A C 1
ATOM 644 O O . PRO A 1 82 ? -13.37733 11.27518 2.89995 1.000 50.99057 796 PRO A O 1
ATOM 648 N N . LEU A 1 83 ? -15.56426 11.53180 3.40003 1.000 45.95924 797 LEU A N 1
ATOM 649 C CA . LEU A 1 83 ? -15.74364 12.79137 2.69079 1.000 47.46440 797 LEU A CA 1
ATOM 650 C C . LEU A 1 83 ? -14.61478 13.77163 2.99483 1.000 46.17096 797 LEU A C 1
ATOM 651 O O . LEU A 1 83 ? -14.28348 14.02003 4.15878 1.000 42.75224 797 LEU A O 1
ATOM 656 N N . GLY A 1 84 ? -14.01563 14.31444 1.92919 1.000 42.34951 798 GLY A N 1
ATOM 657 C CA . GLY A 1 84 ? -12.94389 15.27857 2.03933 1.000 37.54469 798 GLY A CA 1
ATOM 658 C C . GLY A 1 84 ? -11.55015 14.69532 2.02530 1.000 41.45471 798 GLY A C 1
ATOM 659 O O . GLY A 1 84 ? -10.58613 15.44765 1.84503 1.000 45.05098 798 GLY A O 1
ATOM 660 N N . GLU A 1 85 ? -11.41083 13.38760 2.20949 1.000 40.77415 799 GLU A N 1
ATOM 661 C CA . GLU A 1 85 ? -10.11951 12.71823 2.22262 1.000 40.84797 799 GLU A CA 1
ATOM 662 C C . GLU A 1 85 ? -9.84402 12.05168 0.88486 1.000 41.36130 799 GLU A C 1
ATOM 663 O O . GLU A 1 85 ? -10.76771 11.63477 0.18167 1.000 36.61225 799 GLU A O 1
ATOM 669 N N . GLY A 1 86 ? -8.55712 11.93150 0.55876 1.000 40.50268 800 GLY A N 1
ATOM 670 C CA . GLY A 1 86 ? -8.13528 11.39518 -0.72699 1.000 39.47457 800 GLY A CA 1
ATOM 671 C C . GLY A 1 86 ? -8.80045 12.13495 -1.86242 1.000 39.02602 800 GLY A C 1
ATOM 672 O O . GLY A 1 86 ? -8.89739 13.36111 -1.85350 1.000 38.47475 800 GLY A O 1
ATOM 673 N N . LEU A 1 87 ? -9.30591 11.38365 -2.84095 1.000 34.46129 801 LEU A N 1
ATOM 674 C CA . LEU A 1 87 ? -10.04076 11.96948 -3.95719 1.000 36.28937 801 LEU A CA 1
ATOM 675 C C . LEU A 1 87 ? -11.55217 11.92753 -3.76072 1.000 36.21293 801 LEU A C 1
ATOM 676 O O . LEU A 1 87 ? -12.29207 12.11940 -4.72796 1.000 38.67486 801 LEU A O 1
ATOM 681 N N . ASN A 1 88 ? -12.02686 11.67084 -2.54127 1.000 38.71363 802 ASN A N 1
ATOM 682 C CA . ASN A 1 88 ? -13.46008 11.71990 -2.24488 1.000 36.77815 802 ASN A CA 1
ATOM 683 C C . ASN A 1 88 ? -13.84624 13.13485 -1.80639 1.000 40.42952 802 ASN A C 1
ATOM 684 O O . ASN A 1 88 ? -14.11898 13.41592 -0.63853 1.000 41.48507 802 ASN A O 1
ATOM 689 N N . ARG A 1 89 ? -13.89679 14.02329 -2.79211 1.000 35.33003 803 ARG A N 1
ATOM 690 C CA . ARG A 1 89 ? -13.96423 15.45972 -2.56092 1.000 40.33467 803 ARG A CA 1
ATOM 691 C C . ARG A 1 89 ? -14.44702 16.12192 -3.85114 1.000 36.82377 803 ARG A C 1
ATOM 692 O O . ARG A 1 89 ? -14.58146 15.44928 -4.88582 1.000 34.39182 803 ARG A O 1
ATOM 700 N N . PRO A 1 90 ? -14.75038 17.42650 -3.82367 1.000 33.36937 804 PRO A N 1
ATOM 701 C CA . PRO A 1 90 ? -15.30010 18.06716 -5.03090 1.000 34.20504 804 PRO A CA 1
ATOM 702 C C . PRO A 1 90 ? -14.38723 17.90765 -6.24584 1.000 41.94359 804 PRO A C 1
ATOM 703 O O . PRO A 1 90 ? -13.15916 18.01227 -6.15373 1.000 40.47564 804 PRO A O 1
ATOM 707 N N . ALA A 1 91 ? -15.00177 17.64478 -7.39698 1.000 29.94889 805 ALA A N 1
ATOM 708 C CA . ALA A 1 91 ? -14.23421 17.43117 -8.61695 1.000 29.56507 805 ALA A CA 1
ATOM 709 C C . ALA A 1 91 ? -15.02863 17.89489 -9.82908 1.000 35.06678 805 ALA A C 1
ATOM 710 O O . ALA A 1 91 ? -16.26152 17.90062 -9.81386 1.000 38.18364 805 ALA A O 1
ATOM 712 N N . GLN A 1 92 ? -14.30225 18.24893 -10.89109 1.000 39.88732 806 GLN A N 1
ATOM 713 C CA . GLN A 1 92 ? -14.87201 18.63763 -12.18003 1.000 34.55487 806 GLN A CA 1
ATOM 714 C C . GLN A 1 92 ? -14.40264 17.65272 -13.23335 1.000 31.93771 806 GLN A C 1
ATOM 715 O O . GLN A 1 92 ? -13.19797 17.53535 -13.47826 1.000 36.21295 806 GLN A O 1
ATOM 721 N N . VAL A 1 93 ? -15.34337 16.94082 -13.84439 1.000 33.52214 807 VAL A N 1
ATOM 722 C CA . VAL A 1 93 ? -15.03410 15.88536 -14.79983 1.000 29.62565 807 VAL A CA 1
ATOM 723 C C . VAL A 1 93 ? -15.19870 16.43076 -16.22326 1.000 37.06682 807 VAL A C 1
ATOM 724 O O . VAL A 1 93 ? -16.18219 17.11704 -16.53058 1.000 34.77107 807 VAL A O 1
ATOM 728 N N . THR A 1 94 ? -14.22377 16.15364 -17.08375 1.000 36.87551 808 THR A N 1
ATOM 729 C CA . THR A 1 94 ? -14.33350 16.38715 -18.52250 1.000 35.00058 808 THR A CA 1
ATOM 730 C C . THR A 1 94 ? -14.22179 15.03559 -19.20263 1.000 37.98490 808 THR A C 1
ATOM 731 O O . THR A 1 94 ? -13.20642 14.35471 -19.04387 1.000 41.72448 808 THR A O 1
ATOM 735 N N . LEU A 1 95 ? -15.25869 14.64000 -19.93930 1.000 42.29606 809 LEU A N 1
ATOM 736 C CA . LEU A 1 95 ? -15.22918 13.43106 -20.75618 1.000 39.67054 809 LEU A CA 1
ATOM 737 C C . LEU A 1 95 ? -15.24525 13.79564 -22.24304 1.000 42.34102 809 LEU A C 1
ATOM 738 O O . LEU A 1 95 ? -15.96363 14.71236 -22.65572 1.000 39.56091 809 LEU A O 1
ATOM 743 N N . ASP A 1 96 ? -14.44720 13.07251 -23.04037 1.000 35.88772 810 ASP A N 1
ATOM 744 C CA . ASP A 1 96 ? -14.23491 13.33636 -24.46143 1.000 38.02191 810 ASP A CA 1
ATOM 745 C C . ASP A 1 96 ? -15.07150 12.39189 -25.32117 1.000 43.04001 810 ASP A C 1
ATOM 746 O O . ASP A 1 96 ? -15.32689 11.24014 -24.94705 1.000 45.56107 810 ASP A O 1
ATOM 751 N N . GLU A 1 97 ? -15.47837 12.88883 -26.49413 1.000 37.71014 811 GLU A N 1
ATOM 752 C CA . GLU A 1 97 ? -16.16132 12.07184 -27.50896 1.000 38.11570 811 GLU A CA 1
ATOM 753 C C . GLU A 1 97 ? -17.44277 11.47414 -26.95066 1.000 39.17996 811 GLU A C 1
ATOM 754 O O . GLU A 1 97 ? -17.74582 10.29542 -27.14877 1.000 44.39269 811 GLU A O 1
ATOM 760 N N . VAL A 1 98 ? -18.19162 12.30243 -26.23050 1.000 36.79398 812 VAL A N 1
ATOM 761 C CA . VAL A 1 98 ? -19.46316 11.91158 -25.64594 1.000 32.46122 812 VAL A CA 1
ATOM 762 C C . VAL A 1 98 ? -20.51840 12.14559 -26.72060 1.000 36.00034 812 VAL A C 1
ATOM 763 O O . VAL A 1 98 ? -21.02693 13.25894 -26.88972 1.000 33.89873 812 VAL A O 1
ATOM 767 N N . TRP A 1 99 ? -20.84640 11.07915 -27.44222 1.000 30.87900 813 TRP A N 1
ATOM 768 C CA . TRP A 1 99 ? -21.73153 11.11106 -28.58862 1.000 36.25480 813 TRP A CA 1
ATOM 769 C C . TRP A 1 99 ? -22.64575 9.90771 -28.51656 1.000 34.36943 813 TRP A C 1
ATOM 770 O O . TRP A 1 99 ? -22.23260 8.83788 -28.05010 1.000 32.09351 813 TRP A O 1
ATOM 781 N N . PRO A 1 100 ? -23.88492 10.04049 -28.97151 1.000 32.35032 814 PRO A N 1
ATOM 782 C CA . PRO A 1 100 ? -24.79661 8.89914 -28.97461 1.000 32.86986 814 PRO A CA 1
ATOM 783 C C . PRO A 1 100 ? -24.42043 7.90220 -30.05288 1.000 37.24256 814 PRO A C 1
ATOM 784 O O . PRO A 1 100 ? -23.66641 8.19208 -30.98606 1.000 44.96913 814 PRO A O 1
ATOM 788 N N . ILE A 1 101 ? -24.98650 6.71034 -29.91208 1.000 34.30570 815 ILE A N 1
ATOM 789 C CA . ILE A 1 101 ? -24.75060 5.58632 -30.80621 1.000 33.09106 815 ILE A CA 1
ATOM 790 C C . ILE A 1 101 ? -25.99777 5.41733 -31.66379 1.000 37.21267 815 ILE A C 1
ATOM 791 O O . ILE A 1 101 ? -27.12155 5.50059 -31.15372 1.000 35.07140 815 ILE A O 1
ATOM 796 N N . ASP A 1 102 ? -25.80999 5.21901 -32.96614 1.000 33.19914 816 ASP A N 1
ATOM 797 C CA . ASP A 1 102 ? -26.96268 5.00634 -33.83163 1.000 44.69213 816 ASP A CA 1
ATOM 798 C C . ASP A 1 102 ? -27.65594 3.70706 -33.44947 1.000 39.32040 816 ASP A C 1
ATOM 799 O O . ASP A 1 102 ? -27.00594 2.67367 -33.28572 1.000 37.07547 816 ASP A O 1
ATOM 804 N N . LYS A 1 103 ? -28.98337 3.76394 -33.32232 1.000 42.69454 817 LYS A N 1
ATOM 805 C CA . LYS A 1 103 ? -29.72489 2.64199 -32.75742 1.000 43.72454 817 LYS A CA 1
ATOM 806 C C . LYS A 1 103 ? -29.64980 1.40723 -33.63514 1.000 49.64471 817 LYS A C 1
ATOM 807 O O . LYS A 1 103 ? -29.62686 0.28331 -33.11648 1.000 53.20909 817 LYS A O 1
ATOM 813 N N . THR A 1 104 ? -29.62038 1.57557 -34.95918 1.000 41.36894 818 THR A N 1
ATOM 814 C CA . THR A 1 104 ? -29.55759 0.40535 -35.82347 1.000 51.66662 818 THR A CA 1
ATOM 815 C C . THR A 1 104 ? -28.14503 0.06066 -36.28728 1.000 54.03176 818 THR A C 1
ATOM 816 O O . THR A 1 104 ? -27.82220 -1.12442 -36.40249 1.000 60.63662 818 THR A O 1
ATOM 820 N N . SER A 1 105 ? -27.28841 1.05241 -36.53908 1.000 48.24758 819 SER A N 1
ATOM 821 C CA . SER A 1 105 ? -25.96210 0.80498 -37.10080 1.000 40.38528 819 SER A CA 1
ATOM 822 C C . SER A 1 105 ? -24.85631 0.73474 -36.05576 1.000 58.41984 819 SER A C 1
ATOM 823 O O . SER A 1 105 ? -23.73819 0.32326 -36.38739 1.000 57.14791 819 SER A O 1
ATOM 826 N N . ARG A 1 106 ? -25.12798 1.15074 -34.82258 1.000 50.51417 820 ARG A N 1
ATOM 827 C CA . ARG A 1 106 ? -24.16892 1.20816 -33.72522 1.000 46.33726 820 ARG A CA 1
ATOM 828 C C . ARG A 1 106 ? -23.03324 2.19509 -33.98923 1.000 45.55861 820 ARG A C 1
ATOM 829 O O . ARG A 1 106 ? -22.06755 2.25022 -33.21087 1.000 41.33156 820 ARG A O 1
ATOM 837 N N . CYS A 1 107 ? -23.14401 3.01149 -35.04060 1.000 44.47619 821 CYS A N 1
ATOM 838 C CA . CYS A 1 107 ? -22.12773 4.00633 -35.35091 1.000 41.99999 821 CYS A CA 1
ATOM 839 C C . CYS A 1 107 ? -22.28675 5.24498 -34.46042 1.000 40.99895 821 CYS A C 1
ATOM 840 O O . CYS A 1 107 ? -23.38552 5.58666 -34.01489 1.000 45.45709 821 CYS A O 1
ATOM 843 N N . MET A 1 108 ? -21.17319 5.92200 -34.20130 1.000 42.37085 822 MET A N 1
ATOM 844 C CA . MET A 1 108 ? -21.22846 7.18566 -33.47870 1.000 45.53076 822 MET A CA 1
ATOM 845 C C . MET A 1 108 ? -21.94517 8.26194 -34.29127 1.000 44.08529 822 MET A C 1
ATOM 846 O O . MET A 1 108 ? -21.74486 8.38911 -35.50519 1.000 47.74579 822 MET A O 1
ATOM 851 N N . ILE A 1 109 ? -22.74940 9.07343 -33.60775 1.000 41.45434 823 ILE A N 1
ATOM 852 C CA . ILE A 1 109 ? -23.45002 10.19627 -34.22836 1.000 46.57174 823 ILE A CA 1
ATOM 853 C C . ILE A 1 109 ? -22.74691 11.47658 -33.80083 1.000 48.89060 823 ILE A C 1
ATOM 854 O O . ILE A 1 109 ? -22.84232 11.88865 -32.63288 1.000 48.48705 823 ILE A O 1
ATOM 859 N N . THR A 1 110 ? -22.04811 12.11513 -34.74762 1.000 43.67664 824 THR A N 1
ATOM 860 C CA . THR A 1 110 ? -21.29020 13.32343 -34.45802 1.000 44.22898 824 THR A CA 1
ATOM 861 C C . THR A 1 110 ? -21.83134 14.58298 -35.12015 1.000 51.43066 824 THR A C 1
ATOM 862 O O . THR A 1 110 ? -21.43951 15.68123 -34.71306 1.000 58.80874 824 THR A O 1
ATOM 866 N N . SER A 1 111 ? -22.71769 14.46711 -36.10246 1.000 53.89406 825 SER A N 1
ATOM 867 C CA . SER A 1 111 ? -23.19166 15.65735 -36.79844 1.000 66.96225 825 SER A CA 1
ATOM 868 C C . SER A 1 111 ? -23.93352 16.56843 -35.82396 1.000 61.99529 825 SER A C 1
ATOM 869 O O . SER A 1 111 ? -24.86261 16.11162 -35.14266 1.000 58.24728 825 SER A O 1
ATOM 872 N N . PRO A 1 112 ? -23.56726 17.85038 -35.74057 1.000 71.32568 826 PRO A N 1
ATOM 873 C CA . PRO A 1 112 ? -24.26302 18.74910 -34.80577 1.000 66.04621 826 PRO A CA 1
ATOM 874 C C . PRO A 1 112 ? -25.74446 18.87402 -35.09618 1.000 67.19126 826 PRO A C 1
ATOM 875 O O . PRO A 1 112 ? -26.51881 19.17625 -34.17973 1.000 62.45694 826 PRO A O 1
ATOM 879 N N . GLU A 1 113 ? -26.16414 18.63825 -36.34134 1.000 67.88562 827 GLU A N 1
ATOM 880 C CA . GLU A 1 113 ? -27.58166 18.72307 -36.67352 1.000 79.74292 827 GLU A CA 1
ATOM 881 C C . GLU A 1 113 ? -28.35153 17.55624 -36.08020 1.000 67.24583 827 GLU A C 1
ATOM 882 O O . GLU A 1 113 ? -29.44189 17.74198 -35.52829 1.000 67.38821 827 GLU A O 1
ATOM 888 N N . ARG A 1 114 ? -27.80344 16.34693 -36.18494 1.000 64.33845 828 ARG A N 1
ATOM 889 C CA . ARG A 1 114 ? -28.46207 15.20121 -35.57394 1.000 61.11312 828 ARG A CA 1
ATOM 890 C C . ARG A 1 114 ? -28.39745 15.28024 -34.05093 1.000 66.23151 828 ARG A C 1
ATOM 891 O O . ARG A 1 114 ? -29.34615 14.88472 -33.36405 1.000 62.72104 828 ARG A O 1
ATOM 899 N N . LEU A 1 115 ? -27.29180 15.80095 -33.50865 1.000 59.65293 829 LEU A N 1
ATOM 900 C CA . LEU A 1 115 ? -27.18161 15.97349 -32.06375 1.000 55.26637 829 LEU A CA 1
ATOM 901 C C . LEU A 1 115 ? -28.24341 16.93128 -31.54883 1.000 59.65330 829 LEU A C 1
ATOM 902 O O . LEU A 1 115 ? -28.83453 16.70723 -30.48578 1.000 54.39277 829 LEU A O 1
ATOM 907 N N . SER A 1 116 ? -28.50135 18.00605 -32.29463 1.000 62.91678 830 SER A N 1
ATOM 908 C CA . SER A 1 116 ? -29.48974 18.97784 -31.85035 1.000 64.32877 830 SER A CA 1
ATOM 909 C C . SER A 1 116 ? -30.91046 18.45841 -32.04299 1.000 63.67575 830 SER A C 1
ATOM 910 O O . SER A 1 116 ? -31.82652 18.87866 -31.32717 1.000 63.25894 830 SER A O 1
ATOM 913 N N . GLU A 1 117 ? -31.11039 17.52805 -32.97897 1.000 64.98721 831 GLU A N 1
ATOM 914 C CA . GLU A 1 117 ? -32.44424 16.99851 -33.22859 1.000 64.25075 831 GLU A CA 1
ATOM 915 C C . GLU A 1 117 ? -32.85720 16.00840 -32.15246 1.000 60.58581 831 GLU A C 1
ATOM 916 O O . GLU A 1 117 ? -34.03240 15.94584 -31.77757 1.000 62.13698 831 GLU A O 1
ATOM 922 N N . MET A 1 118 ? -31.90599 15.21805 -31.66146 1.000 56.13807 832 MET A N 1
ATOM 923 C CA . MET A 1 118 ? -32.12153 14.35856 -30.50365 1.000 52.57116 832 MET A CA 1
ATOM 924 C C . MET A 1 118 ? -32.15265 15.12483 -29.18901 1.000 59.78942 832 MET A C 1
ATOM 925 O O . MET A 1 118 ? -32.47154 14.52484 -28.15543 1.000 61.29907 832 MET A O 1
ATOM 930 N N . ASN A 1 119 ? -31.81801 16.41028 -29.20899 1.000 51.88986 833 ASN A N 1
ATOM 931 C CA . ASN A 1 119 ? -31.44974 17.18595 -28.02432 1.000 51.80605 833 ASN A CA 1
ATOM 932 C C . ASN A 1 119 ? -30.55710 16.37762 -27.08882 1.000 54.12690 833 ASN A C 1
ATOM 933 O O . ASN A 1 119 ? -30.88318 16.11205 -25.93072 1.000 53.07747 833 ASN A O 1
ATOM 938 N N . TYR A 1 120 ? -29.39235 16.00582 -27.62283 1.000 40.86745 834 TYR A N 1
ATOM 939 C CA . TYR A 1 120 ? -28.45567 15.20246 -26.85744 1.000 37.84060 834 TYR A CA 1
ATOM 940 C C . TYR A 1 120 ? -27.93225 15.96939 -25.64620 1.000 42.91062 834 TYR A C 1
ATOM 941 O O . TYR A 1 120 ? -27.72840 15.38678 -24.57592 1.000 37.32389 834 TYR A O 1
ATOM 950 N N . LYS A 1 121 ? -27.72324 17.28043 -25.79571 1.000 44.92361 835 LYS A N 1
ATOM 951 C CA . LYS A 1 121 ? -27.28916 18.10121 -24.67224 1.000 47.47669 835 LYS A CA 1
ATOM 952 C C . LYS A 1 121 ? -28.25190 17.96364 -23.50162 1.000 46.17665 835 LYS A C 1
ATOM 953 O O . LYS A 1 121 ? -27.83624 17.75742 -22.35636 1.000 40.58845 835 LYS A O 1
ATOM 959 N N . SER A 1 122 ? -29.54906 18.06095 -23.78080 1.000 42.19670 836 SER A N 1
ATOM 960 C CA . SER A 1 122 ? -30.54179 17.89657 -22.73255 1.000 41.30657 836 SER A CA 1
ATOM 961 C C . SER A 1 122 ? -30.50202 16.48569 -22.14169 1.000 41.48125 836 SER A C 1
ATOM 962 O O . SER A 1 122 ? -30.78281 16.29737 -20.95526 1.000 39.37456 836 SER A O 1
ATOM 965 N N . LYS A 1 123 ? -30.15687 15.47918 -22.94149 1.000 38.70415 837 LYS A N 1
ATOM 966 C CA . LYS A 1 123 ? -29.96349 14.15368 -22.37183 1.000 35.32855 837 LYS A CA 1
ATOM 967 C C . LYS A 1 123 ? -28.81678 14.15870 -21.36955 1.000 38.13430 837 LYS A C 1
ATOM 968 O O . LYS A 1 123 ? -28.86910 13.46779 -20.34221 1.000 39.27111 837 LYS A O 1
ATOM 974 N N . LEU A 1 124 ? -27.76860 14.93295 -21.64460 1.000 32.60788 838 LEU A N 1
ATOM 975 C CA . LEU A 1 124 ? -26.63816 14.92198 -20.73148 1.000 33.29486 838 LEU A CA 1
ATOM 976 C C . LEU A 1 124 ? -26.93948 15.74167 -19.48110 1.000 36.05012 838 LEU A C 1
ATOM 977 O O . LEU A 1 124 ? -26.46096 15.40721 -18.39172 1.000 35.30185 838 LEU A O 1
ATOM 982 N N . GLU A 1 125 ? -27.72090 16.81059 -19.63223 1.000 32.82710 839 GLU A N 1
ATOM 983 C CA . GLU A 1 125 ? -28.19306 17.57719 -18.49305 1.000 37.20579 839 GLU A CA 1
ATOM 984 C C . GLU A 1 125 ? -29.01155 16.70597 -17.55198 1.000 38.40811 839 GLU A C 1
ATOM 985 O O . GLU A 1 125 ? -28.77740 16.70053 -16.33753 1.000 41.95355 839 GLU A O 1
ATOM 991 N N . ASN A 1 126 ? -29.97863 15.95755 -18.09974 1.000 35.27977 840 ASN A N 1
ATOM 992 C CA . ASN A 1 126 ? -30.75993 15.03641 -17.27697 1.000 39.80504 840 ASN A CA 1
ATOM 993 C C . ASN A 1 126 ? -29.89017 13.94327 -16.66644 1.000 36.09479 840 ASN A C 1
ATOM 994 O O . ASN A 1 126 ? -30.09737 13.56195 -15.51340 1.000 41.30908 840 ASN A O 1
ATOM 999 N N . ALA A 1 127 ? -28.94775 13.38812 -17.43454 1.000 30.17855 841 ALA A N 1
ATOM 1000 C CA . ALA A 1 127 ? -28.10625 12.34109 -16.86936 1.000 31.22540 841 ALA A CA 1
ATOM 1001 C C . ALA A 1 127 ? -27.21540 12.89688 -15.76858 1.000 29.32221 841 ALA A C 1
ATOM 1002 O O . ALA A 1 127 ? -27.00385 12.23203 -14.74880 1.000 31.07757 841 ALA A O 1
ATOM 1004 N N . SER A 1 128 ? -26.71271 14.12329 -15.93579 1.000 26.80934 842 SER A N 1
ATOM 1005 C CA . SER A 1 128 ? -25.97442 14.75579 -14.84926 1.000 29.50724 842 SER A CA 1
ATOM 1006 C C . SER A 1 128 ? -26.84906 14.88529 -13.61005 1.000 34.38514 842 SER A C 1
ATOM 1007 O O . SER A 1 128 ? -26.45874 14.45454 -12.52161 1.000 34.17819 842 SER A O 1
ATOM 1010 N N . ARG A 1 129 ? -28.06134 15.42467 -13.77028 1.000 37.75369 843 ARG A N 1
ATOM 1011 C CA . ARG A 1 129 ? -28.94348 15.61901 -12.62454 1.000 39.30633 843 ARG A CA 1
ATOM 1012 C C . ARG A 1 129 ? -29.27549 14.29766 -11.94033 1.000 39.67146 843 ARG A C 1
ATOM 1013 O O . ARG A 1 129 ? -29.23198 14.19683 -10.70757 1.000 36.89189 843 ARG A O 1
ATOM 1021 N N . LYS A 1 130 ? -29.62692 13.26969 -12.71591 1.000 35.61457 844 LYS A N 1
ATOM 1022 C CA . LYS A 1 130 ? -30.05069 12.03126 -12.07215 1.000 42.60393 844 LYS A CA 1
ATOM 1023 C C . LYS A 1 130 ? -28.91174 11.38884 -11.28625 1.000 31.46686 844 LYS A C 1
ATOM 1024 O O . LYS A 1 130 ? -29.16761 10.63234 -10.34579 1.000 33.20132 844 LYS A O 1
ATOM 1030 N N . GLN A 1 131 ? -27.66748 11.69842 -11.62099 1.000 33.37163 845 GLN A N 1
ATOM 1031 C CA . GLN A 1 131 ? -26.53465 11.18466 -10.86279 1.000 31.08963 845 GLN A CA 1
ATOM 1032 C C . GLN A 1 131 ? -26.07439 12.12637 -9.75449 1.000 37.04833 845 GLN A C 1
ATOM 1033 O O . GLN A 1 131 ? -25.09602 11.81867 -9.08120 1.000 30.16444 845 GLN A O 1
ATOM 1039 N N . GLY A 1 132 ? -26.73947 13.26228 -9.54897 1.000 31.76166 846 GLY A N 1
ATOM 1040 C CA . GLY A 1 132 ? -26.27661 14.21634 -8.56362 1.000 31.88556 846 GLY A CA 1
ATOM 1041 C C . GLY A 1 132 ? -25.13911 15.09955 -9.01692 1.000 36.36928 846 GLY A C 1
ATOM 1042 O O . GLY A 1 132 ? -24.54616 15.80199 -8.18886 1.000 36.69134 846 GLY A O 1
ATOM 1043 N N . ALA A 1 133 ? -24.80484 15.08285 -10.29717 1.000 32.86464 847 ALA A N 1
ATOM 1044 C CA . ALA A 1 133 ? -23.75400 15.94989 -10.79769 1.000 32.01250 847 ALA A CA 1
ATOM 1045 C C . ALA A 1 133 ? -24.34219 17.26974 -11.27917 1.000 35.19533 847 ALA A C 1
ATOM 1046 O O . ALA A 1 133 ? -25.54583 17.40759 -11.50281 1.000 35.31143 847 ALA A O 1
ATOM 1048 N N . GLN A 1 134 ? -23.47708 18.25612 -11.39977 1.000 32.19648 848 GLN A N 1
ATOM 1049 C CA . GLN A 1 134 ? -23.85621 19.58121 -11.86252 1.000 39.80344 848 GLN A CA 1
ATOM 1050 C C . GLN A 1 134 ? -23.34951 19.71289 -13.29484 1.000 40.88364 848 GLN A C 1
ATOM 1051 O O . GLN A 1 134 ? -22.13777 19.75424 -13.52762 1.000 45.30306 848 GLN A O 1
ATOM 1057 N N . PHE A 1 135 ? -24.27310 19.73543 -14.24690 1.000 35.56324 849 PHE A N 1
ATOM 1058 C CA . PHE A 1 135 ? -23.90410 19.89703 -15.64222 1.000 34.76917 849 PHE A CA 1
ATOM 1059 C C . PHE A 1 135 ? -23.22960 21.24196 -15.82864 1.000 36.41657 849 PHE A C 1
ATOM 1060 O O . PHE A 1 135 ? -23.71562 22.26079 -15.33244 1.000 40.02368 849 PHE A O 1
ATOM 1068 N N . VAL A 1 136 ? -22.11188 21.25777 -16.54758 1.000 36.59189 850 VAL A N 1
ATOM 1069 C CA . VAL A 1 136 ? -21.38785 22.49326 -16.82590 1.000 42.92930 850 VAL A CA 1
ATOM 1070 C C . VAL A 1 136 ? -21.42131 22.84590 -18.30954 1.000 45.30197 850 VAL A C 1
ATOM 1071 O O . VAL A 1 136 ? -21.76242 23.96982 -18.67837 1.000 49.78293 850 VAL A O 1
ATOM 1075 N N . ASP A 1 137 ? -21.07067 21.90222 -19.17581 1.000 43.40070 851 ASP A N 1
ATOM 1076 C CA . ASP A 1 137 ? -20.95951 22.24754 -20.58570 1.000 45.07533 851 ASP A CA 1
ATOM 1077 C C . ASP A 1 137 ? -21.03963 20.99040 -21.43611 1.000 42.92298 851 ASP A C 1
ATOM 1078 O O . ASP A 1 137 ? -20.77616 19.87774 -20.96907 1.000 39.06403 851 ASP A O 1
ATOM 1083 N N . TYR A 1 138 ? -21.43082 21.18761 -22.69387 1.000 47.26674 852 TYR A N 1
ATOM 1084 C CA . TYR A 1 138 ? -21.30603 20.16183 -23.72313 1.000 42.78178 852 TYR A CA 1
ATOM 1085 C C . TYR A 1 138 ? -20.90378 20.84429 -25.02127 1.000 49.23736 852 TYR A C 1
ATOM 1086 O O . TYR A 1 138 ? -21.58455 21.77015 -25.47662 1.000 49.17512 852 TYR A O 1
ATOM 1095 N N . ARG A 1 139 ? -19.78166 20.40690 -25.59265 1.000 51.62228 853 ARG A N 1
ATOM 1096 C CA . ARG A 1 139 ? -19.31563 20.89666 -26.88333 1.000 56.33900 853 ARG A CA 1
ATOM 1097 C C . ARG A 1 139 ? -19.57074 19.82662 -27.93699 1.000 51.36380 853 ARG A C 1
ATOM 1098 O O . ARG A 1 139 ? -18.91020 18.77491 -27.92051 1.000 50.64901 853 ARG A O 1
ATOM 1106 N N . PRO A 1 140 ? -20.53973 20.02559 -28.83319 1.000 49.96101 854 PRO A N 1
ATOM 1107 C CA . PRO A 1 140 ? -20.87830 18.95768 -29.78983 1.000 49.72006 854 PRO A CA 1
ATOM 1108 C C . PRO A 1 140 ? -19.74762 18.63027 -30.74651 1.000 52.37673 854 PRO A C 1
ATOM 1109 O O . PRO A 1 140 ? -19.50604 17.44976 -31.02994 1.000 50.53567 854 PRO A O 1
ATOM 1113 N N . GLU A 1 141 ? -19.03489 19.64434 -31.24594 1.000 57.03093 855 GLU A N 1
ATOM 1114 C CA . GLU A 1 141 ? -18.02773 19.40995 -32.27998 1.000 69.84336 855 GLU A CA 1
ATOM 1115 C C . GLU A 1 141 ? -16.90583 18.49999 -31.79473 1.000 61.85844 855 GLU A C 1
ATOM 1116 O O . GLU A 1 141 ? -16.28101 17.81682 -32.61189 1.000 68.97435 855 GLU A O 1
ATOM 1122 N N . SER A 1 142 ? -16.64574 18.46757 -30.48448 1.000 56.97237 856 SER A N 1
ATOM 1123 C CA . SER A 1 142 ? -15.66325 17.57001 -29.89610 1.000 51.57688 856 SER A CA 1
ATOM 1124 C C . SER A 1 142 ? -16.28266 16.52064 -28.98801 1.000 51.58133 856 SER A C 1
ATOM 1125 O O . SER A 1 142 ? -15.58236 15.58499 -28.58290 1.000 49.31074 856 SER A O 1
ATOM 1128 N N . GLY A 1 143 ? -17.56780 16.63504 -28.66564 1.000 53.92972 857 GLY A N 1
ATOM 1129 C CA . GLY A 1 143 ? -18.18037 15.68754 -27.75824 1.000 45.42635 857 GLY A CA 1
ATOM 1130 C C . GLY A 1 143 ? -17.68039 15.81590 -26.33973 1.000 45.50487 857 GLY A C 1
ATOM 1131 O O . GLY A 1 143 ? -17.64214 14.82023 -25.60897 1.000 42.61212 857 GLY A O 1
ATOM 1132 N N . SER A 1 144 ? -17.26336 17.00819 -25.93456 1.000 39.54608 858 SER A N 1
ATOM 1133 C CA . SER A 1 144 ? -16.71921 17.19605 -24.59763 1.000 43.27575 858 SER A CA 1
ATOM 1134 C C . SER A 1 144 ? -17.84199 17.57166 -23.64545 1.000 35.94341 858 SER A C 1
ATOM 1135 O O . SER A 1 144 ? -18.52317 18.58402 -23.83170 1.000 38.37626 858 SER A O 1
ATOM 1138 N N . TRP A 1 145 ? -18.02009 16.75575 -22.63292 1.000 32.19595 859 TRP A N 1
ATOM 1139 C CA . TRP A 1 145 ? -19.03565 16.94623 -21.61517 1.000 44.33118 859 TRP A CA 1
ATOM 1140 C C . TRP A 1 145 ? -18.31487 17.27102 -20.30874 1.000 42.62540 859 TRP A C 1
ATOM 1141 O O . TRP A 1 145 ? -17.41696 16.53077 -19.89445 1.000 42.09365 859 TRP A O 1
ATOM 1152 N N . VAL A 1 146 ? -18.66483 18.40088 -19.69793 1.000 42.78829 860 VAL A N 1
ATOM 1153 C CA . VAL A 1 146 ? -18.07185 18.84900 -18.43888 1.000 34.50062 860 VAL A CA 1
ATOM 1154 C C . VAL A 1 146 ? -19.16776 18.87990 -17.38147 1.000 33.12578 860 VAL A C 1
ATOM 1155 O O . VAL A 1 146 ? -20.26668 19.38423 -17.64217 1.000 36.27578 860 VAL A O 1
ATOM 1159 N N . PHE A 1 147 ? -18.87563 18.33362 -16.19910 1.000 33.28952 861 PHE A N 1
ATOM 1160 C CA . PHE A 1 147 ? -19.79465 18.38912 -15.06607 1.000 33.06044 861 PHE A CA 1
ATOM 1161 C C . PHE A 1 147 ? -18.99297 18.32182 -13.76474 1.000 41.00025 861 PHE A C 1
ATOM 1162 O O . PHE A 1 147 ? -17.81128 17.96039 -13.75320 1.000 40.64487 861 PHE A O 1
ATOM 1170 N N . LYS A 1 148 ? -19.64698 18.67997 -12.66140 1.000 37.69875 862 LYS A N 1
ATOM 1171 C CA . LYS A 1 148 ? -18.98341 18.78663 -11.37103 1.000 37.63898 862 LYS A CA 1
ATOM 1172 C C . LYS A 1 148 ? -19.70584 17.92708 -10.34694 1.000 36.95136 862 LYS A C 1
ATOM 1173 O O . LYS A 1 148 ? -20.92592 17.75173 -10.42322 1.000 41.18701 862 LYS A O 1
ATOM 1179 N N . VAL A 1 149 ? -18.94344 17.36844 -9.39694 1.000 31.75739 863 VAL A N 1
ATOM 1180 C CA . VAL A 1 149 ? -19.52821 16.57449 -8.31493 1.000 36.68184 863 VAL A CA 1
ATOM 1181 C C . VAL A 1 149 ? -19.01723 17.07466 -6.96766 1.000 36.78400 863 VAL A C 1
ATOM 1182 O O . VAL A 1 149 ? -17.93927 17.66113 -6.85605 1.000 37.35141 863 VAL A O 1
ATOM 1186 N N . ASN A 1 150 ? -19.80056 16.80833 -5.92595 1.000 39.31555 864 ASN A N 1
ATOM 1187 C CA . ASN A 1 150 ? -19.35200 17.17314 -4.59166 1.000 44.70402 864 ASN A CA 1
ATOM 1188 C C . ASN A 1 150 ? -18.35200 16.17520 -4.03905 1.000 45.76933 864 ASN A C 1
ATOM 1189 O O . ASN A 1 150 ? -17.50868 16.55033 -3.21653 1.000 49.01192 864 ASN A O 1
ATOM 1194 N N . HIS A 1 151 ? -18.40277 14.93019 -4.49804 1.000 34.44241 865 HIS A N 1
ATOM 1195 C CA . HIS A 1 151 ? -17.51387 13.86843 -4.02116 1.000 37.35662 865 HIS A CA 1
ATOM 1196 C C . HIS A 1 151 ? -17.75076 12.64683 -4.89518 1.000 40.01395 865 HIS A C 1
ATOM 1197 O O . HIS A 1 151 ? -18.49552 12.70906 -5.87730 1.000 39.78977 865 HIS A O 1
ATOM 1204 N N . PHE A 1 152 ? -17.14759 11.52316 -4.52581 1.000 46.63123 866 PHE A N 1
ATOM 1205 C CA . PHE A 1 152 ? -17.37791 10.27780 -5.25770 1.000 37.95466 866 PHE A CA 1
ATOM 1206 C C . PHE A 1 152 ? -17.90325 9.18188 -4.36471 1.000 40.08263 866 PHE A C 1
ATOM 1207 O O . PHE A 1 152 ? -17.82171 8.00997 -4.72993 1.000 40.27472 866 PHE A O 1
ATOM 1216 N N . GLY B 2 1 ? -21.38083 -5.31734 -18.98790 1.000 53.23091 1 GLY D N 1
ATOM 1217 C CA . GLY B 2 1 ? -22.81775 -5.35434 -18.80842 1.000 51.13990 1 GLY D CA 1
ATOM 1218 C C . GLY B 2 1 ? -23.54010 -6.26988 -19.77709 1.000 54.70222 1 GLY D C 1
ATOM 1219 O O . GLY B 2 1 ? -23.02534 -6.57718 -20.85289 1.000 59.59542 1 GLY D O 1
ATOM 1220 N N . GLN B 2 2 ? -24.73802 -6.70617 -19.37891 1.000 54.28248 2 GLN D N 1
ATOM 1221 C CA . GLN B 2 2 ? -25.59095 -7.58032 -20.17260 1.000 55.69774 2 GLN D CA 1
ATOM 1222 C C . GLN B 2 2 ? -26.99588 -7.00158 -20.21867 1.000 51.02182 2 GLN D C 1
ATOM 1223 O O . GLN B 2 2 ? -27.43122 -6.31767 -19.28818 1.000 43.58002 2 GLN D O 1
ATOM 1229 N N . VAL B 2 3 ? -27.69388 -7.26307 -21.32345 1.000 44.61437 3 VAL D N 1
ATOM 1230 C CA . VAL B 2 3 ? -29.12059 -6.98347 -21.44408 1.000 44.16546 3 VAL D CA 1
ATOM 1231 C C . VAL B 2 3 ? -29.77545 -8.15868 -22.15027 1.000 45.64466 3 VAL D C 1
ATOM 1232 O O . VAL B 2 3 ? -29.24292 -8.67088 -23.13838 1.000 50.95259 3 VAL D O 1
ATOM 1236 N N . GLN B 2 4 ? -30.93451 -8.58189 -21.65185 1.000 51.52794 4 GLN D N 1
ATOM 1237 C CA . GLN B 2 4 ? -31.76838 -9.57482 -22.31758 1.000 54.91275 4 GLN D CA 1
ATOM 1238 C C . GLN B 2 4 ? -33.15445 -8.98037 -22.50279 1.000 55.97020 4 GLN D C 1
ATOM 1239 O O . GLN B 2 4 ? -33.72269 -8.43249 -21.54889 1.000 54.18521 4 GLN D O 1
ATOM 1245 N N . LEU B 2 5 ? -33.69608 -9.09352 -23.71964 1.000 50.99373 5 LEU D N 1
ATOM 1246 C CA . LEU B 2 5 ? -35.05353 -8.66150 -24.03288 1.000 44.69812 5 LEU D CA 1
ATOM 1247 C C . LEU B 2 5 ? -35.96660 -9.86145 -24.25461 1.000 52.67374 5 LEU D C 1
ATOM 1248 O O . LEU B 2 5 ? -35.56479 -10.85231 -24.87405 1.000 53.61604 5 LEU D O 1
ATOM 1253 N N . VAL B 2 6 ? -37.19884 -9.76948 -23.75222 1.000 52.69488 6 VAL D N 1
ATOM 1254 C CA . VAL B 2 6 ? -38.23264 -10.77287 -24.00062 1.000 50.58284 6 VAL D CA 1
ATOM 1255 C C . VAL B 2 6 ? -39.41759 -10.07000 -24.65060 1.000 49.47439 6 VAL D C 1
ATOM 1256 O O . VAL B 2 6 ? -40.14202 -9.31636 -23.98666 1.000 53.01603 6 VAL D O 1
ATOM 1260 N N . GLU B 2 7 ? -39.62149 -10.31679 -25.94274 1.000 48.86923 7 GLU D N 1
ATOM 1261 C CA . GLU B 2 7 ? -40.73048 -9.73681 -26.68671 1.000 52.87929 7 GLU D CA 1
ATOM 1262 C C . GLU B 2 7 ? -41.87225 -10.74428 -26.77711 1.000 59.34471 7 GLU D C 1
ATOM 1263 O O . GLU B 2 7 ? -41.64344 -11.94328 -26.96649 1.000 62.66205 7 GLU D O 1
ATOM 1269 N N . SER B 2 8 ? -43.10211 -10.25280 -26.63387 1.000 60.10609 8 SER D N 1
ATOM 1270 C CA . SER B 2 8 ? -44.27388 -11.11788 -26.63027 1.000 55.58979 8 SER D CA 1
ATOM 1271 C C . SER B 2 8 ? -45.48988 -10.30636 -27.04528 1.000 56.26609 8 SER D C 1
ATOM 1272 O O . SER B 2 8 ? -45.42496 -9.08603 -27.22009 1.000 54.43500 8 SER D O 1
ATOM 1275 N N . GLY B 2 9 ? -46.61017 -11.00521 -27.18216 1.000 64.25879 9 GLY D N 1
ATOM 1276 C CA . GLY B 2 9 ? -47.86675 -10.39801 -27.55499 1.000 65.73725 9 GLY D CA 1
ATOM 1277 C C . GLY B 2 9 ? -48.21437 -10.49535 -29.02655 1.000 66.57617 9 GLY D C 1
ATOM 1278 O O . GLY B 2 9 ? -49.35055 -10.17689 -29.39814 1.000 69.31435 9 GLY D O 1
ATOM 1279 N N . GLY B 2 10 ? -47.28194 -10.92615 -29.87252 1.000 66.39184 10 GLY D N 1
ATOM 1280 C CA . GLY B 2 10 ? -47.56316 -11.00569 -31.29732 1.000 71.46470 10 GLY D CA 1
ATOM 1281 C C . GLY B 2 10 ? -48.34723 -12.26241 -31.64348 1.000 75.07558 10 GLY D C 1
ATOM 1282 O O . GLY B 2 10 ? -48.14239 -13.33127 -31.06767 1.000 74.47648 10 GLY D O 1
ATOM 1283 N N . GLY B 2 11 ? -49.25716 -12.11917 -32.60285 1.000 79.76140 11 GLY D N 1
ATOM 1284 C CA . GLY B 2 11 ? -50.08090 -13.22895 -33.04391 1.000 81.39205 11 GLY D CA 1
ATOM 1285 C C . GLY B 2 11 ? -50.80679 -12.90879 -34.32986 1.000 77.78626 11 GLY D C 1
ATOM 1286 O O . GLY B 2 11 ? -50.32884 -12.10291 -35.12971 1.000 74.90510 11 GLY D O 1
ATOM 1287 N N . LEU B 2 12 ? -51.96683 -13.51222 -34.54040 1.000 84.93519 12 LEU D N 1
ATOM 1288 C CA . LEU B 2 12 ? -52.76086 -13.25475 -35.73076 1.000 88.27559 12 LEU D CA 1
ATOM 1289 C C . LEU B 2 12 ? -54.02737 -12.49475 -35.36718 1.000 85.36189 12 LEU D C 1
ATOM 1290 O O . LEU B 2 12 ? -54.67802 -12.79330 -34.36062 1.000 88.88991 12 LEU D O 1
ATOM 1295 N N . ALA B 2 13 ? -54.35380 -11.49940 -36.18771 1.000 80.24386 13 ALA D N 1
ATOM 1296 C CA . ALA B 2 13 ? -55.62065 -10.79150 -36.11634 1.000 81.24447 13 ALA D CA 1
ATOM 1297 C C . ALA B 2 13 ? -56.11117 -10.50808 -37.53072 1.000 83.02904 13 ALA D C 1
ATOM 1298 O O . ALA B 2 13 ? -55.34225 -10.52417 -38.49691 1.000 82.87850 13 ALA D O 1
ATOM 1300 N N . LYS B 2 14 ? -57.39653 -10.25174 -37.65131 1.000 85.28804 14 LYS D N 1
ATOM 1301 C CA . LYS B 2 14 ? -57.96422 -9.85786 -38.92848 1.000 95.17988 14 LYS D CA 1
ATOM 1302 C C . LYS B 2 14 ? -58.13963 -8.34756 -38.96656 1.000 89.70140 14 LYS D C 1
ATOM 1303 O O . LYS B 2 14 ? -58.00353 -7.67168 -37.93979 1.000 84.00933 14 LYS D O 1
ATOM 1309 N N . PRO B 2 15 ? -58.37884 -7.76715 -40.14403 1.000 93.55117 15 PRO D N 1
ATOM 1310 C CA . PRO B 2 15 ? -58.54106 -6.31052 -40.23080 1.000 93.23012 15 PRO D CA 1
ATOM 1311 C C . PRO B 2 15 ? -59.51904 -5.77211 -39.19372 1.000 92.57492 15 PRO D C 1
ATOM 1312 O O . PRO B 2 15 ? -60.62645 -6.28734 -39.02867 1.000 94.18251 15 PRO D O 1
ATOM 1316 N N . GLY B 2 16 ? -59.08984 -4.72964 -38.48057 1.000 85.77827 16 GLY D N 1
ATOM 1317 C CA . GLY B 2 16 ? -59.87515 -4.13865 -37.42063 1.000 86.91935 16 GLY D CA 1
ATOM 1318 C C . GLY B 2 16 ? -59.62591 -4.71328 -36.04249 1.000 90.01522 16 GLY D C 1
ATOM 1319 O O . GLY B 2 16 ? -60.15604 -4.17609 -35.05928 1.000 90.78351 16 GLY D O 1
ATOM 1320 N N . GLY B 2 17 ? -58.83949 -5.78419 -35.93635 1.000 88.18757 17 GLY D N 1
ATOM 1321 C CA . GLY B 2 17 ? -58.56868 -6.41236 -34.66235 1.000 88.02660 17 GLY D CA 1
ATOM 1322 C C . GLY B 2 17 ? -57.54669 -5.65522 -33.83529 1.000 82.62716 17 GLY D C 1
ATOM 1323 O O . GLY B 2 17 ? -57.05899 -4.58580 -34.20456 1.000 79.04423 17 GLY D O 1
ATOM 1324 N N . SER B 2 18 ? -57.21640 -6.24341 -32.68424 1.000 83.70317 18 SER D N 1
ATOM 1325 C CA . SER B 2 18 ? -56.31983 -5.63497 -31.71183 1.000 79.37814 18 SER D CA 1
ATOM 1326 C C . SER B 2 18 ? -55.28736 -6.63813 -31.22694 1.000 74.40427 18 SER D C 1
ATOM 1327 O O . SER B 2 18 ? -55.58547 -7.82153 -31.04386 1.000 76.04854 18 SER D O 1
ATOM 1330 N N . LEU B 2 19 ? -54.07291 -6.14333 -30.99195 1.000 62.54248 19 LEU D N 1
ATOM 1331 C CA . LEU B 2 19 ? -53.06490 -6.89580 -30.26180 1.000 63.16432 19 LEU D CA 1
ATOM 1332 C C . LEU B 2 19 ? -52.31950 -5.95301 -29.32804 1.000 63.02555 19 LEU D C 1
ATOM 1333 O O . LEU B 2 19 ? -52.40925 -4.72739 -29.43506 1.000 61.48951 19 LEU D O 1
ATOM 1338 N N . ARG B 2 20 ? -51.57687 -6.53809 -28.39663 1.000 69.28324 20 ARG D N 1
ATOM 1339 C CA . ARG B 2 20 ? -50.74104 -5.77790 -27.47225 1.000 69.53818 20 ARG D CA 1
ATOM 1340 C C . ARG B 2 20 ? -49.35696 -6.40307 -27.48727 1.000 64.56296 20 ARG D C 1
ATOM 1341 O O . ARG B 2 20 ? -49.19140 -7.56247 -27.09833 1.000 73.31748 20 ARG D O 1
ATOM 1349 N N . LEU B 2 21 ? -48.37391 -5.64732 -27.95122 1.000 55.79646 21 LEU D N 1
ATOM 1350 C CA . LEU B 2 21 ? -46.99218 -6.08707 -27.91118 1.000 45.55399 21 LEU D CA 1
ATOM 1351 C C . LEU B 2 21 ? -46.35794 -5.64316 -26.60455 1.000 53.31840 21 LEU D C 1
ATOM 1352 O O . LEU B 2 21 ? -46.65503 -4.55891 -26.08945 1.000 46.40336 21 LEU D O 1
ATOM 1357 N N . SER B 2 22 ? -45.46069 -6.47722 -26.09098 1.000 47.57552 22 SER D N 1
ATOM 1358 C CA . SER B 2 22 ? -44.76630 -6.20012 -24.85400 1.000 52.63680 22 SER D CA 1
ATOM 1359 C C . SER B 2 22 ? -43.30667 -6.58381 -25.02775 1.000 47.99077 22 SER D C 1
ATOM 1360 O O . SER B 2 22 ? -42.98246 -7.55321 -25.71796 1.000 45.13190 22 SER D O 1
ATOM 1363 N N . CYS B 2 23 ? -42.42309 -5.79933 -24.42603 1.000 41.75551 23 CYS D N 1
ATOM 1364 C CA . CYS B 2 23 ? -41.00934 -6.15435 -24.35522 1.000 45.18413 23 CYS D CA 1
ATOM 1365 C C . CYS B 2 23 ? -40.50895 -5.83442 -22.96294 1.000 43.24369 23 CYS D C 1
ATOM 1366 O O . CYS B 2 23 ? -40.71817 -4.72065 -22.46988 1.000 45.98311 23 CYS D O 1
ATOM 1369 N N . VAL B 2 24 ? -39.85492 -6.80838 -22.33882 1.000 49.53414 24 VAL D N 1
ATOM 1370 C CA . VAL B 2 24 ? -39.34942 -6.70222 -20.97479 1.000 44.12678 24 VAL D CA 1
ATOM 1371 C C . VAL B 2 24 ? -37.84023 -6.85719 -21.03376 1.000 41.96214 24 VAL D C 1
ATOM 1372 O O . VAL B 2 24 ? -37.33369 -7.81995 -21.62134 1.000 48.93674 24 VAL D O 1
ATOM 1376 N N . ALA B 2 25 ? -37.12791 -5.89881 -20.45668 1.000 39.91154 25 ALA D N 1
ATOM 1377 C CA . ALA B 2 25 ? -35.67678 -5.89372 -20.43340 1.000 40.28910 25 ALA D CA 1
ATOM 1378 C C . ALA B 2 25 ? -35.19599 -6.25549 -19.03813 1.000 40.36037 25 ALA D C 1
ATOM 1379 O O . ALA B 2 25 ? -35.68004 -5.69833 -18.04930 1.000 47.57047 25 ALA D O 1
ATOM 1381 N N . THR B 2 26 ? -34.25627 -7.19225 -18.96613 1.000 43.95815 26 THR D N 1
ATOM 1382 C CA . THR B 2 26 ? -33.52533 -7.50757 -17.75076 1.000 47.69285 26 THR D CA 1
ATOM 1383 C C . THR B 2 26 ? -32.03815 -7.41223 -18.06052 1.000 45.46076 26 THR D C 1
ATOM 1384 O O . THR B 2 26 ? -31.63699 -7.23632 -19.21161 1.000 47.84784 26 THR D O 1
ATOM 1388 N N . GLY B 2 27 ? -31.21139 -7.55125 -17.02873 1.000 38.71309 27 GLY D N 1
ATOM 1389 C CA . GLY B 2 27 ? -29.77961 -7.42032 -17.21142 1.000 37.21094 27 GLY D CA 1
ATOM 1390 C C . GLY B 2 27 ? -29.15657 -6.54038 -16.14750 1.000 44.41153 27 GLY D C 1
ATOM 1391 O O . GLY B 2 27 ? -29.68615 -6.44906 -15.03586 1.000 44.37747 27 GLY D O 1
ATOM 1392 N N . THR B 2 28 ? -28.04488 -5.87627 -16.46746 1.000 31.90414 28 THR D N 1
ATOM 1393 C CA . THR B 2 28 ? -27.25934 -5.18359 -15.45916 1.000 42.70167 28 THR D CA 1
ATOM 1394 C C . THR B 2 28 ? -27.25319 -3.67256 -15.63658 1.000 39.42070 28 THR D C 1
ATOM 1395 O O . THR B 2 28 ? -26.34544 -3.00195 -15.14354 1.000 54.90196 28 THR D O 1
ATOM 1399 N N . PHE B 2 29 ? -28.26177 -3.11365 -16.27904 1.000 42.21906 29 PHE D N 1
ATOM 1400 C CA . PHE B 2 29 ? -28.18816 -1.72009 -16.68124 1.000 40.34206 29 PHE D CA 1
ATOM 1401 C C . PHE B 2 29 ? -28.77467 -0.80666 -15.61092 1.000 32.02840 29 PHE D C 1
ATOM 1402 O O . PHE B 2 29 ? -29.55254 -1.22731 -14.75876 1.000 35.95627 29 PHE D O 1
ATOM 1410 N N . ARG B 2 30 ? -28.40364 0.47341 -15.69892 1.000 32.58900 30 ARG D N 1
ATOM 1411 C CA . ARG B 2 30 ? -28.85932 1.50175 -14.77212 1.000 32.35385 30 ARG D CA 1
ATOM 1412 C C . ARG B 2 30 ? -30.30428 1.90983 -15.03464 1.000 36.42391 30 ARG D C 1
ATOM 1413 O O . ARG B 2 30 ? -31.06407 2.14212 -14.08489 1.000 34.34830 30 ARG D O 1
ATOM 1421 N N . SER B 2 31 ? -30.70135 2.00976 -16.30767 1.000 31.24965 31 SER D N 1
ATOM 1422 C CA . SER B 2 31 ? -32.02972 2.49204 -16.67761 1.000 31.19862 31 SER D CA 1
ATOM 1423 C C . SER B 2 31 ? -32.23687 2.25869 -18.16600 1.000 34.75322 31 SER D C 1
ATOM 1424 O O . SER B 2 31 ? -31.28246 2.02449 -18.90343 1.000 26.66597 31 SER D O 1
ATOM 1427 N N . MET B 2 32 ? -33.48933 2.34788 -18.60137 1.000 37.99392 32 MET D N 1
ATOM 1428 C CA . MET B 2 32 ? -33.79190 2.40956 -20.02697 1.000 37.55977 32 MET D CA 1
ATOM 1429 C C . MET B 2 32 ? -33.79215 3.86539 -20.45737 1.000 41.73518 32 MET D C 1
ATOM 1430 O O . MET B 2 32 ? -34.35091 4.72064 -19.76244 1.000 34.45853 32 MET D O 1
ATOM 1435 N N . GLU B 2 33 ? -33.18650 4.14189 -21.61662 1.000 36.25244 33 GLU D N 1
ATOM 1436 C CA . GLU B 2 33 ? -33.17969 5.49805 -22.15602 1.000 31.01735 33 GLU D CA 1
ATOM 1437 C C . GLU B 2 33 ? -34.21614 5.64411 -23.26914 1.000 33.21537 33 GLU D C 1
ATOM 1438 O O . GLU B 2 33 ? -35.41694 5.60493 -22.98019 1.000 33.29366 33 GLU D O 1
ATOM 1444 N N . ASP B 2 34 ? -33.80490 5.81917 -24.53512 1.000 32.37444 34 ASP D N 1
ATOM 1445 C CA . ASP B 2 34 ? -34.79928 5.83158 -25.61284 1.000 30.25723 34 ASP D CA 1
ATOM 1446 C C . ASP B 2 34 ? -35.31361 4.42253 -25.86765 1.000 30.85312 34 ASP D C 1
ATOM 1447 O O . ASP B 2 34 ? -34.54091 3.45885 -25.91667 1.000 36.26050 34 ASP D O 1
ATOM 1452 N N . VAL B 2 35 ? -36.61870 4.30419 -26.07636 1.000 38.79244 35 VAL D N 1
ATOM 1453 C CA . VAL B 2 35 ? -37.23373 3.02323 -26.38596 1.000 37.55685 35 VAL D CA 1
ATOM 1454 C C . VAL B 2 35 ? -38.18021 3.21468 -27.55970 1.000 42.52119 35 VAL D C 1
ATOM 1455 O O . VAL B 2 35 ? -38.77402 4.28414 -27.73080 1.000 40.36669 35 VAL D O 1
ATOM 1459 N N . GLY B 2 36 ? -38.31087 2.17305 -28.37890 1.000 42.70588 36 GLY D N 1
ATOM 1460 C CA . GLY B 2 36 ? -39.18157 2.25621 -29.53375 1.000 38.14129 36 GLY D CA 1
ATOM 1461 C C . GLY B 2 36 ? -39.52625 0.90344 -30.11106 1.000 38.55644 36 GLY D C 1
ATOM 1462 O O . GLY B 2 36 ? -38.79692 -0.08082 -29.93130 1.000 40.56166 36 GLY D O 1
ATOM 1463 N N . TRP B 2 37 ? -40.65776 0.86783 -30.82203 1.000 35.86518 37 TRP D N 1
ATOM 1464 C CA . TRP B 2 37 ? -41.08936 -0.30477 -31.56943 1.000 42.95514 37 TRP D CA 1
ATOM 1465 C C . TRP B 2 37 ? -40.84403 -0.08998 -33.05728 1.000 42.14264 37 TRP D C 1
ATOM 1466 O O . TRP B 2 37 ? -41.05811 1.00495 -33.58606 1.000 43.09202 37 TRP D O 1
ATOM 1477 N N . TYR B 2 38 ? -40.37280 -1.13457 -33.72217 1.000 45.35118 38 TYR D N 1
ATOM 1478 C CA . TYR B 2 38 ? -40.07710 -1.10271 -35.14505 1.000 39.92551 38 TYR D CA 1
ATOM 1479 C C . TYR B 2 38 ? -40.71870 -2.32230 -35.78563 1.000 46.79249 38 TYR D C 1
ATOM 1480 O O . TYR B 2 38 ? -41.23123 -3.20157 -35.08667 1.000 47.22766 38 TYR D O 1
ATOM 1489 N N . ARG B 2 39 ? -40.67018 -2.39004 -37.12298 1.000 45.82360 39 ARG D N 1
ATOM 1490 C CA . ARG B 2 39 ? -41.22667 -3.53138 -37.84685 1.000 48.93724 39 ARG D CA 1
ATOM 1491 C C . ARG B 2 39 ? -40.52644 -3.72480 -39.18670 1.000 52.95065 39 ARG D C 1
ATOM 1492 O O . ARG B 2 39 ? -40.13715 -2.76139 -39.85537 1.000 50.39289 39 ARG D O 1
ATOM 1500 N N . GLN B 2 40 ? -40.39150 -4.99251 -39.57863 1.000 51.84424 40 GLN D N 1
ATOM 1501 C CA . GLN B 2 40 ? -39.77302 -5.37001 -40.84356 1.000 51.04747 40 GLN D CA 1
ATOM 1502 C C . GLN B 2 40 ? -40.63256 -6.42284 -41.52895 1.000 51.46478 40 GLN D C 1
ATOM 1503 O O . GLN B 2 40 ? -40.78814 -7.53718 -41.01566 1.000 49.06533 40 GLN D O 1
ATOM 1509 N N . ALA B 2 41 ? -41.19680 -6.06554 -42.67915 1.000 52.61460 41 ALA D N 1
ATOM 1510 C CA . ALA B 2 41 ? -41.84938 -7.02032 -43.55996 1.000 55.75241 41 ALA D CA 1
ATOM 1511 C C . ALA B 2 41 ? -40.83816 -7.58062 -44.55933 1.000 59.44122 41 ALA D C 1
ATOM 1512 O O . ALA B 2 41 ? -39.74416 -7.02472 -44.72650 1.000 59.78852 41 ALA D O 1
ATOM 1514 N N . PRO B 2 42 ? -41.15025 -8.69124 -45.23545 1.000 63.86847 42 PRO D N 1
ATOM 1515 C CA . PRO B 2 42 ? -40.23106 -9.18555 -46.27033 1.000 64.09370 42 PRO D CA 1
ATOM 1516 C C . PRO B 2 42 ? -40.10456 -8.17627 -47.40121 1.000 62.99868 42 PRO D C 1
ATOM 1517 O O . PRO B 2 42 ? -41.06204 -7.48323 -47.74565 1.000 60.85741 42 PRO D O 1
ATOM 1521 N N . GLY B 2 43 ? -38.89861 -8.07508 -47.95707 1.000 64.06182 43 GLY D N 1
ATOM 1522 C CA . GLY B 2 43 ? -38.62783 -7.15217 -49.04017 1.000 66.94296 43 GLY D CA 1
ATOM 1523 C C . GLY B 2 43 ? -38.63279 -5.67570 -48.68593 1.000 67.50041 43 GLY D C 1
ATOM 1524 O O . GLY B 2 43 ? -38.47505 -4.84227 -49.58883 1.000 70.09465 43 GLY D O 1
ATOM 1525 N N . LYS B 2 44 ? -38.81458 -5.30836 -47.42197 1.000 61.72987 44 LYS D N 1
ATOM 1526 C CA . LYS B 2 44 ? -38.82669 -3.90473 -47.04014 1.000 62.00803 44 LYS D CA 1
ATOM 1527 C C . LYS B 2 44 ? -37.71757 -3.63490 -46.03631 1.000 60.10785 44 LYS D C 1
ATOM 1528 O O . LYS B 2 44 ? -37.16489 -4.55606 -45.43228 1.000 61.26367 44 LYS D O 1
ATOM 1534 N N . ASP B 2 45 ? -37.38059 -2.35609 -45.88538 1.000 64.01679 45 ASP D N 1
ATOM 1535 C CA . ASP B 2 45 ? -36.51412 -1.93054 -44.79447 1.000 65.07031 45 ASP D CA 1
ATOM 1536 C C . ASP B 2 45 ? -37.27942 -1.90178 -43.47471 1.000 62.86087 45 ASP D C 1
ATOM 1537 O O . ASP B 2 45 ? -38.47842 -1.60678 -43.43278 1.000 56.48093 45 ASP D O 1
ATOM 1542 N N . ARG B 2 46 ? -36.55935 -2.19890 -42.38713 1.000 59.64362 46 ARG D N 1
ATOM 1543 C CA . ARG B 2 46 ? -37.10519 -2.04936 -41.04315 1.000 58.41610 46 ARG D CA 1
ATOM 1544 C C . ARG B 2 46 ? -37.43085 -0.58991 -40.77630 1.000 53.50361 46 ARG D C 1
ATOM 1545 O O . ARG B 2 46 ? -36.60853 0.29437 -41.02959 1.000 61.67669 46 ARG D O 1
ATOM 1553 N N . GLU B 2 47 ? -38.62600 -0.33801 -40.25755 1.000 56.97965 47 GLU D N 1
ATOM 1554 C CA . GLU B 2 47 ? -39.12819 1.01830 -40.12200 1.000 61.06386 47 GLU D CA 1
ATOM 1555 C C . GLU B 2 47 ? -39.56033 1.27644 -38.68753 1.000 58.63171 47 GLU D C 1
ATOM 1556 O O . GLU B 2 47 ? -40.06797 0.38392 -38.00205 1.000 56.68559 47 GLU D O 1
ATOM 1562 N N . LEU B 2 48 ? -39.34511 2.51485 -38.24842 1.000 57.45743 48 LEU D N 1
ATOM 1563 C CA . LEU B 2 48 ? -39.82187 2.96331 -36.94682 1.000 47.62051 48 LEU D CA 1
ATOM 1564 C C . LEU B 2 48 ? -41.34200 3.00217 -36.91825 1.000 50.88863 48 LEU D C 1
ATOM 1565 O O . LEU B 2 48 ? -41.98433 3.52780 -37.83820 1.000 56.84100 48 LEU D O 1
ATOM 1570 N N . VAL B 2 49 ? -41.91490 2.42817 -35.86903 1.000 49.99426 49 VAL D N 1
ATOM 1571 C CA . VAL B 2 49 ? -43.35311 2.44619 -35.64405 1.000 56.25475 49 VAL D CA 1
ATOM 1572 C C . VAL B 2 49 ? -43.73856 3.48976 -34.60359 1.000 56.81476 49 VAL D C 1
ATOM 1573 O O . VAL B 2 49 ? -44.63603 4.30157 -34.83606 1.000 52.59794 49 VAL D O 1
ATOM 1577 N N . ALA B 2 50 ? -43.04606 3.49439 -33.45914 1.000 50.42748 50 ALA D N 1
ATOM 1578 C CA . ALA B 2 50 ? -43.30908 4.44243 -32.38352 1.000 52.48873 50 ALA D CA 1
ATOM 1579 C C . ALA B 2 50 ? -42.10360 4.47395 -31.45607 1.000 48.73633 50 ALA D C 1
ATOM 1580 O O . ALA B 2 50 ? -41.38421 3.48212 -31.32358 1.000 44.56313 50 ALA D O 1
ATOM 1582 N N . GLU B 2 51 ? -41.89171 5.62093 -30.81580 1.000 51.17662 51 GLU D N 1
ATOM 1583 C CA . GLU B 2 51 ? -40.73355 5.81486 -29.95766 1.000 42.53017 51 GLU D CA 1
ATOM 1584 C C . GLU B 2 51 ? -41.08368 6.80104 -28.85466 1.000 45.98344 51 GLU D C 1
ATOM 1585 O O . GLU B 2 51 ? -41.90529 7.70546 -29.05254 1.000 43.41057 51 GLU D O 1
ATOM 1591 N N . ILE B 2 52 ? -40.45204 6.60348 -27.68954 1.000 38.36389 52 ILE D N 1
ATOM 1592 C CA . ILE B 2 52 ? -40.48864 7.52739 -26.55633 1.000 39.39120 52 ILE D CA 1
ATOM 1593 C C . ILE B 2 52 ? -39.04772 7.75475 -26.12836 1.000 40.81104 52 ILE D C 1
ATOM 1594 O O . ILE B 2 52 ? -38.39699 6.83116 -25.62342 1.000 36.99519 52 ILE D O 1
ATOM 1599 N N . THR B 2 53 ? -38.53675 8.96364 -26.33027 1.000 37.88101 53 THR D N 1
ATOM 1600 C CA . THR B 2 53 ? -37.15323 9.17795 -25.92687 1.000 40.25605 53 THR D CA 1
ATOM 1601 C C . THR B 2 53 ? -37.04157 9.21447 -24.39986 1.000 36.71276 53 THR D C 1
ATOM 1602 O O . THR B 2 53 ? -38.03804 9.31028 -23.66809 1.000 39.07469 53 THR D O 1
ATOM 1606 N N . THR B 2 54 ? -35.80259 9.11979 -23.91556 1.000 38.55245 54 THR D N 1
ATOM 1607 C CA . THR B 2 54 ? -35.56076 9.24516 -22.47797 1.000 38.14083 54 THR D CA 1
ATOM 1608 C C . THR B 2 54 ? -36.02099 10.58756 -21.93395 1.000 41.47754 54 THR D C 1
ATOM 1609 O O . THR B 2 54 ? -36.20602 10.71909 -20.71761 1.000 45.63028 54 THR D O 1
ATOM 1613 N N . LEU B 2 55 ? -36.21020 11.58634 -22.80161 1.000 43.13661 55 LEU D N 1
ATOM 1614 C CA . LEU B 2 55 ? -36.71122 12.89052 -22.38381 1.000 43.75964 55 LEU D CA 1
ATOM 1615 C C . LEU B 2 55 ? -38.22945 12.99941 -22.45498 1.000 44.88450 55 LEU D C 1
ATOM 1616 O O . LEU B 2 55 ? -38.78175 14.01778 -22.01803 1.000 53.20206 55 LEU D O 1
ATOM 1621 N N . GLY B 2 56 ? -38.91612 11.98821 -22.99850 1.000 43.99612 56 GLY D N 1
ATOM 1622 C CA . GLY B 2 56 ? -40.36657 11.96097 -23.01985 1.000 48.226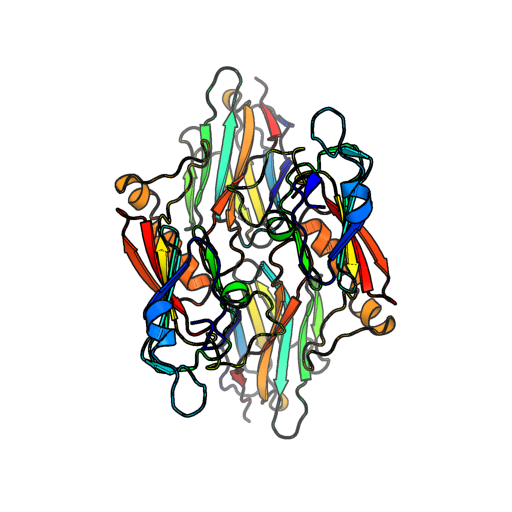95 56 GLY D CA 1
ATOM 1623 C C . GLY B 2 56 ? -41.01460 12.28595 -24.34910 1.000 51.50534 56 GLY D C 1
ATOM 1624 O O . GLY B 2 56 ? -42.24728 12.22087 -24.44759 1.000 46.06194 56 GLY D O 1
ATOM 1625 N N . LYS B 2 57 ? -40.23169 12.63256 -25.36761 1.000 51.05262 57 LYS D N 1
ATOM 1626 C CA . LYS B 2 57 ? -40.79020 12.94683 -26.67606 1.000 49.47381 57 LYS D CA 1
ATOM 1627 C C . LYS B 2 57 ? -41.31377 11.68220 -27.34027 1.000 48.17056 57 LYS D C 1
ATOM 1628 O O . LYS B 2 57 ? -40.60186 10.67559 -27.44546 1.000 47.25974 57 LYS D O 1
ATOM 1634 N N . VAL B 2 58 ? -42.55791 11.74916 -27.80100 1.000 53.40634 58 VAL D N 1
ATOM 1635 C CA . VAL B 2 58 ? -43.25215 10.63961 -28.43566 1.000 53.76787 58 VAL D CA 1
ATOM 1636 C C . VAL B 2 58 ? -43.32337 10.90577 -29.93468 1.000 55.29146 58 VAL D C 1
ATOM 1637 O O . VAL B 2 58 ? -43.49705 12.05163 -30.36286 1.000 63.39515 58 VAL D O 1
ATOM 1641 N N . THR B 2 59 ? -43.17314 9.84994 -30.73129 1.000 49.40594 59 THR D N 1
ATOM 1642 C CA . THR B 2 59 ? -43.17468 9.95801 -32.18673 1.000 53.97156 59 THR D CA 1
ATOM 1643 C C . THR B 2 59 ? -43.84720 8.72552 -32.76704 1.000 53.60445 59 THR D C 1
ATOM 1644 O O . THR B 2 59 ? -43.54116 7.60307 -32.35640 1.000 55.47682 59 THR D O 1
ATOM 1648 N N . TYR B 2 60 ? -44.76720 8.93267 -33.70505 1.000 57.51593 60 TYR D N 1
ATOM 1649 C CA . TYR B 2 60 ? -45.41987 7.84189 -34.40865 1.000 55.22616 60 TYR D CA 1
ATOM 1650 C C . TYR B 2 60 ? -45.15990 7.96801 -35.90338 1.000 60.46309 60 TYR D C 1
ATOM 1651 O O . TYR B 2 60 ? -45.06610 9.07639 -36.44060 1.000 66.94388 60 TYR D O 1
ATOM 1660 N N . ALA B 2 61 ? -45.02219 6.82379 -36.57244 1.000 63.87630 61 ALA D N 1
ATOM 1661 C CA . ALA B 2 61 ? -45.05898 6.83364 -38.02629 1.000 69.51113 61 ALA D CA 1
ATOM 1662 C C . ALA B 2 61 ? -46.42955 7.30855 -38.46883 1.000 70.07636 61 ALA D C 1
ATOM 1663 O O . ALA B 2 61 ? -47.43994 6.99440 -37.83727 1.000 76.41894 61 ALA D O 1
ATOM 1665 N N . ASP B 2 62 ? -46.46212 8.08954 -39.54623 1.000 71.79988 62 ASP D N 1
ATOM 1666 C CA . ASP B 2 62 ? -47.73652 8.61969 -40.01996 1.000 71.87535 62 ASP D CA 1
ATOM 1667 C C . ASP B 2 62 ? -48.75313 7.50816 -40.24133 1.000 73.98138 62 ASP D C 1
ATOM 1668 O O . ASP B 2 62 ? -49.94088 7.67920 -39.94333 1.000 76.87864 62 ASP D O 1
ATOM 1673 N N . SER B 2 63 ? -48.29336 6.34005 -40.70454 1.000 67.85551 63 SER D N 1
ATOM 1674 C CA . SER B 2 63 ? -49.20475 5.26703 -41.10049 1.000 73.50656 63 SER D CA 1
ATOM 1675 C C . SER B 2 63 ? -49.89959 4.60438 -39.91647 1.000 72.88282 63 SER D C 1
ATOM 1676 O O . SER B 2 63 ? -50.92459 3.94497 -40.11242 1.000 69.30085 63 SER D O 1
ATOM 1679 N N . VAL B 2 64 ? -49.37371 4.75587 -38.69914 1.000 72.67355 64 VAL D N 1
ATOM 1680 C CA . VAL B 2 64 ? -50.00017 4.17109 -37.51499 1.000 71.02989 64 VAL D CA 1
ATOM 1681 C C . VAL B 2 64 ? -50.51255 5.20943 -36.53195 1.000 72.83533 64 VAL D C 1
ATOM 1682 O O . VAL B 2 64 ? -51.17541 4.82719 -35.55540 1.000 73.47007 64 VAL D O 1
ATOM 1686 N N . LYS B 2 65 ? -50.23175 6.49474 -36.74318 1.000 76.68876 65 LYS D N 1
ATOM 1687 C CA . LYS B 2 65 ? -50.63028 7.52039 -35.78392 1.000 82.91882 65 LYS D CA 1
ATOM 1688 C C . LYS B 2 65 ? -52.14063 7.48457 -35.58784 1.000 85.66099 65 LYS D C 1
ATOM 1689 O O . LYS B 2 65 ? -52.90084 7.41737 -36.55713 1.000 94.55126 65 LYS D O 1
ATOM 1695 N N . GLY B 2 66 ? -52.57090 7.50808 -34.32243 1.000 82.15264 66 GLY D N 1
ATOM 1696 C CA . GLY B 2 66 ? -53.96923 7.38190 -33.97197 1.000 76.06787 66 GLY D CA 1
ATOM 1697 C C . GLY B 2 66 ? -54.47697 5.95799 -33.86758 1.000 76.66696 66 GLY D C 1
ATOM 1698 O O . GLY B 2 66 ? -55.59411 5.75064 -33.37415 1.000 75.38647 66 GLY D O 1
ATOM 1699 N N . ARG B 2 67 ? -53.69911 4.97372 -34.32117 1.000 77.70729 67 ARG D N 1
ATOM 1700 C CA . ARG B 2 67 ? -54.04113 3.55749 -34.21794 1.000 75.07295 67 ARG D CA 1
ATOM 1701 C C . ARG B 2 67 ? -53.18989 2.80727 -33.20608 1.000 69.79723 67 ARG D C 1
ATOM 1702 O O . ARG B 2 67 ? -53.70763 1.96403 -32.47228 1.000 72.43729 67 ARG D O 1
ATOM 1710 N N . PHE B 2 68 ? -51.89319 3.08180 -33.16268 1.000 66.27105 68 PHE D N 1
ATOM 1711 C CA . PHE B 2 68 ? -50.98683 2.44866 -32.22068 1.000 65.78102 68 PHE D CA 1
ATOM 1712 C C . PHE B 2 68 ? -50.65574 3.42675 -31.10000 1.000 63.88192 68 PHE D C 1
ATOM 1713 O O . PHE B 2 68 ? -50.61955 4.64341 -31.30457 1.000 61.35300 68 PHE D O 1
ATOM 1721 N N . THR B 2 69 ? -50.41667 2.88341 -29.90888 1.000 59.61708 69 THR D N 1
ATOM 1722 C CA . THR B 2 69 ? -50.06202 3.69231 -28.74836 1.000 58.38026 69 THR D CA 1
ATOM 1723 C C . THR B 2 69 ? -48.90876 3.01171 -28.02302 1.000 57.61031 69 THR D C 1
ATOM 1724 O O . THR B 2 69 ? -49.04469 1.87362 -27.56406 1.000 58.43691 69 THR D O 1
ATOM 1728 N N . ILE B 2 70 ? -47.77230 3.68950 -27.95494 1.000 50.47050 70 ILE D N 1
ATOM 1729 C CA . ILE B 2 70 ? -46.60045 3.17906 -27.25779 1.000 50.37961 70 ILE D CA 1
ATOM 1730 C C . ILE B 2 70 ? -46.64699 3.70328 -25.83231 1.000 48.85927 70 ILE D C 1
ATOM 1731 O O . ILE B 2 70 ? -47.13640 4.81041 -25.58278 1.000 54.57368 70 ILE D O 1
ATOM 1736 N N . SER B 2 71 ? -46.19483 2.88241 -24.88776 1.000 47.30636 71 SER D N 1
ATOM 1737 C CA . SER B 2 71 ? -46.03647 3.31208 -23.50201 1.000 54.15130 71 SER D CA 1
ATOM 1738 C C . SER B 2 71 ? -44.86692 2.54848 -22.90517 1.000 52.20200 71 SER D C 1
ATOM 1739 O O . SER B 2 71 ? -44.44565 1.51614 -23.43316 1.000 47.16388 71 SER D O 1
ATOM 1742 N N . ARG B 2 72 ? -44.34121 3.06863 -21.79835 1.000 50.24603 72 ARG D N 1
ATOM 1743 C CA . ARG B 2 72 ? -43.17767 2.48249 -21.15230 1.000 46.07356 72 ARG D CA 1
ATOM 1744 C C . ARG B 2 72 ? -43.36777 2.49123 -19.64141 1.000 49.68946 72 ARG D C 1
ATOM 1745 O O . ARG B 2 72 ? -43.97142 3.41176 -19.08763 1.000 48.54682 72 ARG D O 1
ATOM 1753 N N . ASP B 2 73 ? -42.85845 1.45573 -18.98293 1.000 40.13087 73 ASP D N 1
ATOM 1754 C CA . ASP B 2 73 ? -42.84367 1.37758 -17.52687 1.000 45.36654 73 ASP D CA 1
ATOM 1755 C C . ASP B 2 73 ? -41.39153 1.32528 -17.07393 1.000 46.94163 73 ASP D C 1
ATOM 1756 O O . ASP B 2 73 ? -40.70910 0.31901 -17.28375 1.000 50.26542 73 ASP D O 1
ATOM 1761 N N . ASP B 2 74 ? -40.92263 2.39665 -16.44267 1.000 46.45505 74 ASP D N 1
ATOM 1762 C CA . ASP B 2 74 ? -39.52467 2.47771 -16.04934 1.000 44.72552 74 ASP D CA 1
ATOM 1763 C C . ASP B 2 74 ? -39.26138 1.91669 -14.65908 1.000 45.38759 74 ASP D C 1
ATOM 1764 O O . ASP B 2 74 ? -38.09957 1.78381 -14.27806 1.000 43.61633 74 ASP D O 1
ATOM 1769 N N . ALA B 2 75 ? -40.29469 1.57518 -13.89902 1.000 44.77001 75 ALA D N 1
ATOM 1770 C CA . ALA B 2 75 ? -40.05204 0.76676 -12.70991 1.000 58.63212 75 ALA D CA 1
ATOM 1771 C C . ALA B 2 75 ? -39.78719 -0.68320 -13.09433 1.000 56.24380 75 ALA D C 1
ATOM 1772 O O . ALA B 2 75 ? -38.83087 -1.29620 -12.60630 1.000 53.38310 75 ALA D O 1
ATOM 1774 N N . LYS B 2 76 ? -40.60872 -1.23532 -13.98707 1.000 51.30087 76 LYS D N 1
ATOM 1775 C CA . LYS B 2 76 ? -40.48430 -2.62829 -14.38541 1.000 55.34009 76 LYS D CA 1
ATOM 1776 C C . LYS B 2 76 ? -39.58934 -2.83059 -15.59921 1.000 48.36653 76 LYS D C 1
ATOM 1777 O O . LYS B 2 76 ? -39.28453 -3.98045 -15.93072 1.000 49.66712 76 LYS D O 1
ATOM 1783 N N . ASN B 2 77 ? -39.12610 -1.75606 -16.23275 1.000 42.40139 77 ASN D N 1
ATOM 1784 C CA . ASN B 2 77 ? -38.29986 -1.83811 -17.43644 1.000 47.08208 77 ASN D CA 1
ATOM 1785 C C . ASN B 2 77 ? -38.99644 -2.67422 -18.51775 1.000 47.57480 77 ASN D C 1
ATOM 1786 O O . ASN B 2 77 ? -38.53066 -3.73954 -18.92931 1.000 42.73805 77 ASN D O 1
ATOM 1791 N N . ALA B 2 78 ? -40.15242 -2.17917 -18.94844 1.000 41.61033 78 ALA D N 1
ATOM 1792 C CA . ALA B 2 78 ? -40.94920 -2.83290 -19.97207 1.000 44.78892 78 ALA D CA 1
ATOM 1793 C C . ALA B 2 78 ? -41.49885 -1.77271 -20.91616 1.000 49.97071 78 ALA D C 1
ATOM 1794 O O . ALA B 2 78 ? -41.68604 -0.61544 -20.52917 1.000 45.85976 78 ALA D O 1
ATOM 1796 N N . VAL B 2 79 ? -41.73566 -2.17425 -22.16790 1.000 52.24190 79 VAL D N 1
ATOM 1797 C CA . VAL B 2 79 ? -42.22287 -1.27828 -23.21581 1.000 46.38241 79 VAL D CA 1
ATOM 1798 C C . VAL B 2 79 ? -43.35688 -1.97619 -23.95184 1.000 44.81004 79 VAL D C 1
ATOM 1799 O O . VAL B 2 79 ? -43.25691 -3.15945 -24.28780 1.000 47.16705 79 VAL D O 1
ATOM 1803 N N . TYR B 2 80 ? -44.43596 -1.24924 -24.20602 1.000 44.75906 80 TYR D N 1
ATOM 1804 C CA . TYR B 2 80 ? -45.63995 -1.85027 -24.73947 1.000 47.68942 80 TYR D CA 1
ATOM 1805 C C . TYR B 2 80 ? -46.08330 -1.11453 -25.99373 1.000 54.65295 80 TYR D C 1
ATOM 1806 O O . TYR B 2 80 ? -45.84408 0.08681 -26.15225 1.000 51.62689 80 TYR D O 1
ATOM 1815 N N . LEU B 2 81 ? -46.73217 -1.85715 -26.88770 1.000 52.27496 81 LEU D N 1
ATOM 1816 C CA . LEU B 2 81 ? -47.39141 -1.27783 -28.05072 1.000 55.22290 81 LEU D CA 1
ATOM 1817 C C . LEU B 2 81 ? -48.80787 -1.82517 -28.10322 1.000 58.48646 81 LEU D C 1
ATOM 1818 O O . LEU B 2 81 ? -49.01190 -3.02411 -28.33316 1.000 58.31087 81 LEU D O 1
ATOM 1823 N N . GLN B 2 82 ? -49.78587 -0.95996 -27.87584 1.000 59.25958 82 GLN D N 1
ATOM 1824 C CA . GLN B 2 82 ? -51.17721 -1.32453 -28.09898 1.000 63.13374 82 GLN D CA 1
ATOM 1825 C C . GLN B 2 82 ? -51.49070 -1.04097 -29.55954 1.000 65.31275 82 GLN D C 1
ATOM 1826 O O . GLN B 2 82 ? -51.44725 0.11519 -29.99130 1.000 65.98495 82 GLN D O 1
ATOM 1832 N N . MET B 2 83 ? -51.79015 -2.09558 -30.31998 1.000 64.62636 83 MET D N 1
ATOM 1833 C CA . MET B 2 83 ? -52.10479 -1.99243 -31.74220 1.000 69.25161 83 MET D CA 1
ATOM 1834 C C . MET B 2 83 ? -53.59343 -2.23957 -31.93383 1.000 76.43322 83 MET D C 1
ATOM 1835 O O . MET B 2 83 ? -54.07418 -3.36233 -31.73962 1.000 78.13363 83 MET D O 1
ATOM 1840 N N . SER B 2 84 ? -54.31477 -1.20332 -32.33773 1.000 82.07971 84 SER D N 1
ATOM 1841 C CA . SER B 2 84 ? -55.74024 -1.31091 -32.59573 1.000 90.05202 84 SER D CA 1
ATOM 1842 C C . SER B 2 84 ? -56.04212 -0.84770 -34.01635 1.000 89.42163 84 SER D C 1
ATOM 1843 O O . SER B 2 84 ? -55.25558 -0.12046 -34.63454 1.000 89.64699 84 SER D O 1
ATOM 1846 N N . ASP B 2 85 ? -57.18708 -1.30404 -34.53669 1.000 88.51305 85 ASP D N 1
ATOM 1847 C CA . ASP B 2 85 ? -57.60555 -1.00590 -35.90805 1.000 81.40058 85 ASP D CA 1
ATOM 1848 C C . ASP B 2 85 ? -56.57755 -1.53367 -36.91241 1.000 79.28165 85 ASP D C 1
ATOM 1849 O O . ASP B 2 85 ? -56.10876 -0.81476 -37.79695 1.000 75.08507 85 ASP D O 1
ATOM 1854 N N . LEU B 2 86 ? -56.22770 -2.81132 -36.76516 1.000 81.83305 86 LEU D N 1
ATOM 1855 C CA . LEU B 2 86 ? -55.14229 -3.39295 -37.54641 1.000 80.93341 86 LEU D CA 1
ATOM 1856 C C . LEU B 2 86 ? -55.51957 -3.51839 -39.02055 1.000 78.22245 86 LEU D C 1
ATOM 1857 O O . LEU B 2 86 ? -56.61521 -3.96376 -39.36720 1.000 77.09394 86 LEU D O 1
ATOM 1862 N N . LYS B 2 87 ? -54.59033 -3.12742 -39.88424 1.000 72.29064 87 LYS D N 1
ATOM 1863 C CA . LYS B 2 87 ? -54.72758 -3.21720 -41.32587 1.000 80.25313 87 LYS D CA 1
ATOM 1864 C C . LYS B 2 87 ? -53.71464 -4.21690 -41.86695 1.000 76.11977 87 LYS D C 1
ATOM 1865 O O . LYS B 2 87 ? -52.68118 -4.48422 -41.24676 1.000 70.73791 87 LYS D O 1
ATOM 1871 N N . SER B 2 88 ? -54.02234 -4.76512 -43.04470 1.000 76.74465 88 SER D N 1
ATOM 1872 C CA . SER B 2 88 ? -53.23802 -5.87777 -43.57349 1.000 77.01546 88 SER D CA 1
ATOM 1873 C C . SER B 2 88 ? -51.79054 -5.46387 -43.84008 1.000 74.27671 88 SER D C 1
ATOM 1874 O O . SER B 2 88 ? -50.87327 -6.28663 -43.71731 1.000 78.52216 88 SER D O 1
ATOM 1877 N N . GLU B 2 89 ? -51.55235 -4.18084 -44.14195 1.000 73.44323 89 GLU D N 1
ATOM 1878 C CA . GLU B 2 89 ? -50.18773 -3.69191 -44.29029 1.000 77.41251 89 GLU D CA 1
ATOM 1879 C C . GLU B 2 89 ? -49.40698 -3.70224 -42.98149 1.000 70.81874 89 GLU D C 1
ATOM 1880 O O . GLU B 2 89 ? -48.19034 -3.50860 -43.01757 1.000 69.77810 89 GLU D O 1
ATOM 1886 N N . ASP B 2 90 ? -50.06267 -3.91471 -41.83385 1.000 72.63406 90 ASP D N 1
ATOM 1887 C CA . ASP B 2 90 ? -49.34677 -3.96622 -40.55876 1.000 68.53009 90 ASP D CA 1
ATOM 1888 C C . ASP B 2 90 ? -48.55273 -5.25606 -40.38036 1.000 62.38553 90 ASP D C 1
ATOM 1889 O O . ASP B 2 90 ? -47.77901 -5.36486 -39.42401 1.000 65.35497 90 ASP D O 1
ATOM 1894 N N . THR B 2 91 ? -48.71886 -6.21733 -41.27777 1.000 71.35224 91 THR D N 1
ATOM 1895 C CA . THR B 2 91 ? -48.03662 -7.50166 -41.18959 1.000 73.11751 91 THR D CA 1
ATOM 1896 C C . THR B 2 91 ? -46.52415 -7.32430 -41.26591 1.000 68.51480 91 THR D C 1
ATOM 1897 O O . THR B 2 91 ? -46.00506 -6.75726 -42.23086 1.000 66.17277 91 THR D O 1
ATOM 1901 N N . ALA B 2 92 ? -45.82203 -7.81142 -40.24884 1.000 60.76056 92 ALA D N 1
ATOM 1902 C CA . ALA B 2 92 ? -44.36557 -7.76629 -40.20448 1.000 67.08970 92 ALA D CA 1
ATOM 1903 C C . ALA B 2 92 ? -43.92913 -8.38153 -38.88720 1.000 65.82036 92 ALA D C 1
ATOM 1904 O O . ALA B 2 92 ? -44.73928 -8.59870 -37.98348 1.000 63.94478 92 ALA D O 1
ATOM 1906 N N . VAL B 2 93 ? -42.63889 -8.66954 -38.79421 1.000 69.61006 93 VAL D N 1
ATOM 1907 C CA . VAL B 2 93 ? -42.01164 -8.91581 -37.50387 1.000 60.31088 93 VAL D CA 1
ATOM 1908 C C . VAL B 2 93 ? -41.80444 -7.58020 -36.81732 1.000 60.58901 93 VAL D C 1
ATOM 1909 O O . VAL B 2 93 ? -41.29252 -6.63376 -37.42427 1.000 59.87887 93 VAL D O 1
ATOM 1913 N N . TYR B 2 94 ? -42.18606 -7.49883 -35.55006 1.000 61.18115 94 TYR D N 1
ATOM 1914 C CA . TYR B 2 94 ? -42.04996 -6.27475 -34.78442 1.000 57.16504 94 TYR D CA 1
ATOM 1915 C C . TYR B 2 94 ? -40.88900 -6.41270 -33.80694 1.000 52.94500 94 TYR D C 1
ATOM 1916 O O . TYR B 2 94 ? -40.72968 -7.45235 -33.15940 1.000 51.26834 94 TYR D O 1
ATOM 1925 N N . TYR B 2 95 ? -40.06327 -5.36946 -33.72677 1.000 43.45611 95 TYR D N 1
ATOM 1926 C CA . TYR B 2 95 ? -38.87364 -5.37033 -32.88486 1.000 39.55298 95 TYR D CA 1
ATOM 1927 C C . TYR B 2 95 ? -38.92106 -4.18086 -31.94729 1.000 46.25699 95 TYR D C 1
ATOM 1928 O O . TYR B 2 95 ? -39.18111 -3.04999 -32.37688 1.000 40.99009 95 TYR D O 1
ATOM 1937 N N . CYS B 2 96 ? -38.67785 -4.44191 -30.66984 1.000 47.06962 96 CYS D N 1
ATOM 1938 C CA . CYS B 2 96 ? -38.51972 -3.38062 -29.69424 1.000 42.49381 96 CYS D CA 1
ATOM 1939 C C . CYS B 2 96 ? -37.03934 -3.05420 -29.59270 1.000 44.41409 96 CYS D C 1
ATOM 1940 O O . CYS B 2 96 ? -36.20573 -3.95873 -29.46445 1.000 52.66723 96 CYS D O 1
ATOM 1943 N N . ASN B 2 97 ? -36.70812 -1.77413 -29.68068 1.000 37.33745 97 ASN D N 1
ATOM 1944 C CA . ASN B 2 97 ? -35.34397 -1.33512 -29.44048 1.000 37.26331 97 ASN D CA 1
ATOM 1945 C C . ASN B 2 97 ? -35.29398 -0.63511 -28.09114 1.000 37.87665 97 ASN D C 1
ATOM 1946 O O . ASN B 2 97 ? -36.10550 0.25489 -27.81280 1.000 41.63331 97 ASN D O 1
ATOM 1951 N N . ILE B 2 98 ? -34.37402 -1.06556 -27.24251 1.000 37.50738 98 ILE D N 1
ATOM 1952 C CA . ILE B 2 98 ? -34.21938 -0.49169 -25.90534 1.000 37.01272 98 ILE D CA 1
ATOM 1953 C C . ILE B 2 98 ? -32.79072 -0.00510 -25.76053 1.000 26.21924 98 ILE D C 1
ATOM 1954 O O . ILE B 2 98 ? -31.84992 -0.80338 -25.83833 1.000 32.21335 98 ILE D O 1
ATOM 1959 N N . GLU B 2 99 ? -32.62489 1.30203 -25.59167 1.000 28.75384 99 GLU D N 1
ATOM 1960 C CA . GLU B 2 99 ? -31.33945 1.84129 -25.16972 1.000 32.51072 99 GLU D CA 1
ATOM 1961 C C . GLU B 2 99 ? -31.15418 1.55670 -23.68684 1.000 30.50552 99 GLU D C 1
ATOM 1962 O O . GLU B 2 99 ? -32.03946 1.85606 -22.88064 1.000 34.94872 99 GLU D O 1
ATOM 1968 N N . ALA B 2 100 ? -30.02995 0.95132 -23.32585 1.000 30.86180 100 ALA D N 1
ATOM 1969 C CA . ALA B 2 100 ? -29.72357 0.67197 -21.92502 1.000 30.40885 100 ALA D CA 1
ATOM 1970 C C . ALA B 2 100 ? -28.61140 1.59469 -21.45183 1.000 32.04344 100 ALA D C 1
ATOM 1971 O O . ALA B 2 100 ? -27.56827 1.69360 -22.10904 1.000 38.72100 100 ALA D O 1
ATOM 1973 N N . ASP B 2 101 ? -28.84060 2.29889 -20.33496 1.000 36.10792 101 ASP D N 1
ATOM 1974 C CA . ASP B 2 101 ? -27.75055 3.01737 -19.66812 1.000 25.82670 101 ASP D CA 1
ATOM 1975 C C . ASP B 2 101 ? -26.91669 1.98086 -18.92147 1.000 27.12372 101 ASP D C 1
ATOM 1976 O O . ASP B 2 101 ? -27.38526 1.37293 -17.95328 1.000 37.85502 101 ASP D O 1
ATOM 1981 N N . GLN B 2 102 ? -25.69190 1.74778 -19.40120 1.000 32.49507 102 GLN D N 1
ATOM 1982 C CA . GLN B 2 102 ? -24.77157 0.76132 -18.84375 1.000 32.94421 102 GLN D CA 1
ATOM 1983 C C . GLN B 2 102 ? -23.63301 1.41473 -18.06578 1.000 28.43170 102 GLN D C 1
ATOM 1984 O O . GLN B 2 102 ? -22.58861 0.79203 -17.85653 1.000 33.73834 102 GLN D O 1
ATOM 1990 N N . THR B 2 103 ? -23.80582 2.66839 -17.65884 1.000 33.33777 103 THR D N 1
ATOM 1991 C CA . THR B 2 103 ? -22.78314 3.35324 -16.89168 1.000 31.04600 103 THR D CA 1
ATOM 1992 C C . THR B 2 103 ? -22.51097 2.59885 -15.59470 1.000 33.07135 103 THR D C 1
ATOM 1993 O O . THR B 2 103 ? -23.43332 2.11918 -14.93025 1.000 29.89468 103 THR D O 1
ATOM 1997 N N . LYS B 2 104 ? -21.23373 2.46386 -15.25909 1.000 32.05815 104 LYS D N 1
ATOM 1998 C CA . LYS B 2 104 ? -20.81775 1.84943 -14.00761 1.000 37.69125 104 LYS D CA 1
ATOM 1999 C C . LYS B 2 104 ? -20.44372 2.87902 -12.94928 1.000 36.94464 104 LYS D C 1
ATOM 2000 O O . LYS B 2 104 ? -20.73505 2.68527 -11.75946 1.000 34.38959 104 LYS D O 1
ATOM 2006 N N . GLY B 2 105 ? -19.80457 3.97425 -13.35436 1.000 26.86179 105 GLY D N 1
ATOM 2007 C CA . GLY B 2 105 ? -19.54893 5.06890 -12.43323 1.000 28.91474 105 GLY D CA 1
ATOM 2008 C C . GLY B 2 105 ? -20.47962 6.23650 -12.69072 1.000 26.63526 105 GLY D C 1
ATOM 2009 O O . GLY B 2 105 ? -21.70801 6.09385 -12.65599 1.000 30.28850 105 GLY D O 1
ATOM 2010 N N . ILE B 2 106 ? -19.90335 7.39404 -12.98376 1.000 27.46266 106 ILE D N 1
ATOM 2011 C CA . ILE B 2 106 ? -20.65432 8.58378 -13.35457 1.000 31.07867 106 ILE D CA 1
ATOM 2012 C C . ILE B 2 106 ? -20.38693 8.86822 -14.82352 1.000 30.12028 106 ILE D C 1
ATOM 2013 O O . ILE B 2 106 ? -19.22914 9.01211 -15.22818 1.000 30.68465 106 ILE D O 1
ATOM 2018 N N . GLY B 2 107 ? -21.44633 8.98601 -15.60373 1.000 31.17032 107 GLY D N 1
ATOM 2019 C CA . GLY B 2 107 ? -21.30208 9.21083 -17.03373 1.000 34.95151 107 GLY D CA 1
ATOM 2020 C C . GLY B 2 107 ? -22.61306 8.92245 -17.74701 1.000 33.44524 107 GLY D C 1
ATOM 2021 O O . GLY B 2 107 ? -23.69083 9.06262 -17.16567 1.000 30.39090 107 GLY D O 1
ATOM 2022 N N . TYR B 2 108 ? -22.49696 8.52025 -19.01289 1.000 30.97919 108 TYR D N 1
ATOM 2023 C CA . TYR B 2 108 ? -23.69058 8.27332 -19.81704 1.000 36.24782 108 TYR D CA 1
ATOM 2024 C C . TYR B 2 108 ? -23.35167 7.28856 -20.93374 1.000 37.17959 108 TYR D C 1
ATOM 2025 O O . TYR B 2 108 ? -23.41415 7.60665 -22.11581 1.000 32.16376 108 TYR D O 1
ATOM 2034 N N . VAL B 2 109 ? -22.95584 6.08762 -20.52319 1.000 33.12895 109 VAL D N 1
ATOM 2035 C CA . VAL B 2 109 ? -22.69848 4.97458 -21.41995 1.000 33.32434 109 VAL D CA 1
ATOM 2036 C C . VAL B 2 109 ? -24.03976 4.36248 -21.78345 1.000 35.38253 109 VAL D C 1
ATOM 2037 O O . VAL B 2 109 ? -24.75052 3.85089 -20.91679 1.000 35.33003 109 VAL D O 1
ATOM 2041 N N . VAL B 2 110 ? -24.39499 4.42518 -23.06018 1.000 34.11637 110 VAL D N 1
ATOM 2042 C CA . VAL B 2 110 ? -25.70542 3.99356 -23.53635 1.000 31.05806 110 VAL D CA 1
ATOM 2043 C C . VAL B 2 110 ? -25.48039 3.19692 -24.81680 1.000 38.01601 110 VAL D C 1
ATOM 2044 O O . VAL B 2 110 ? -24.83283 3.68897 -25.74883 1.000 45.46939 110 VAL D O 1
ATOM 2048 N N . TYR B 2 111 ? -25.95925 1.95784 -24.84431 1.000 35.96910 111 TYR D N 1
ATOM 2049 C CA . TYR B 2 111 ? -25.93321 1.14061 -26.04801 1.000 38.85039 111 TYR D CA 1
ATOM 2050 C C . TYR B 2 111 ? -27.35157 0.69384 -26.35396 1.000 37.80203 111 TYR D C 1
ATOM 2051 O O . TYR B 2 111 ? -28.15436 0.50119 -25.43115 1.000 33.31848 111 TYR D O 1
ATOM 2060 N N . PRO B 2 112 ? -27.69445 0.55745 -27.63491 1.000 40.73898 112 PRO D N 1
ATOM 2061 C CA . PRO B 2 112 ? -29.02846 0.08125 -28.01919 1.000 36.50234 112 PRO D CA 1
ATOM 2062 C C . PRO B 2 112 ? -29.06311 -1.43006 -28.16134 1.000 35.08253 112 PRO D C 1
ATOM 2063 O O . PRO B 2 112 ? -28.10412 -2.05972 -28.60394 1.000 41.86235 112 PRO D O 1
ATOM 2067 N N . TYR B 2 113 ? -30.19443 -2.02470 -27.79032 1.000 37.12610 113 TYR D N 1
ATOM 2068 C CA . TYR B 2 113 ? -30.33079 -3.47484 -27.86863 1.000 40.90765 113 TYR D CA 1
ATOM 2069 C C . TYR B 2 113 ? -31.61766 -3.84333 -28.58201 1.000 47.17880 113 TYR D C 1
ATOM 2070 O O . TYR B 2 113 ? -32.64746 -3.18629 -28.39685 1.000 38.55308 113 TYR D O 1
ATOM 2079 N N . TRP B 2 114 ? -31.53967 -4.91154 -29.38225 1.000 48.83177 114 TRP D N 1
ATOM 2080 C CA . TRP B 2 114 ? -32.64998 -5.47272 -30.13601 1.000 49.44634 114 TRP D CA 1
ATOM 2081 C C . TRP B 2 114 ? -32.99646 -6.85155 -29.59777 1.000 49.64980 114 TRP D C 1
ATOM 2082 O O . TRP B 2 114 ? -32.13278 -7.57449 -29.09333 1.000 48.70681 114 TRP D O 1
ATOM 2093 N N . GLY B 2 115 ? -34.26830 -7.22333 -29.72772 1.000 54.13469 115 GLY D N 1
ATOM 2094 C CA . GLY B 2 115 ? -34.69398 -8.57797 -29.46967 1.000 56.21634 115 GLY D CA 1
ATOM 2095 C C . GLY B 2 115 ? -34.82516 -9.39684 -30.75071 1.000 57.91993 115 GLY D C 1
ATOM 2096 O O . GLY B 2 115 ? -34.51262 -8.95370 -31.85278 1.000 54.94571 115 GLY D O 1
ATOM 2097 N N . GLN B 2 116 ? -35.28338 -10.63580 -30.57454 1.000 57.10322 116 GLN D N 1
ATOM 2098 C CA . GLN B 2 116 ? -35.58678 -11.50445 -31.70164 1.000 69.14033 116 GLN D CA 1
ATOM 2099 C C . GLN B 2 116 ? -36.90290 -11.14072 -32.36520 1.000 63.66911 116 GLN D C 1
ATOM 2100 O O . GLN B 2 116 ? -37.16539 -11.60368 -33.47701 1.000 72.56016 116 GLN D O 1
ATOM 2106 N N . GLY B 2 117 ? -37.72959 -10.33442 -31.71040 1.000 61.99066 117 GLY D N 1
ATOM 2107 C CA . GLY B 2 117 ? -38.93094 -9.81921 -32.31919 1.000 66.39745 117 GLY D CA 1
ATOM 2108 C C . GLY B 2 117 ? -40.14847 -10.67258 -32.03629 1.000 78.41959 117 GLY D C 1
ATOM 2109 O O . GLY B 2 117 ? -40.08557 -11.75400 -31.44637 1.000 88.87249 117 GLY D O 1
ATOM 2110 N N . THR B 2 118 ? -41.28767 -10.15533 -32.47128 1.000 66.08019 118 THR D N 1
ATOM 2111 C CA . THR B 2 118 ? -42.56084 -10.83005 -32.30057 1.000 63.64498 118 THR D CA 1
ATOM 2112 C C . THR B 2 118 ? -43.36823 -10.60583 -33.57207 1.000 60.91242 118 THR D C 1
ATOM 2113 O O . THR B 2 118 ? -43.40337 -9.49108 -34.10452 1.000 61.44860 118 THR D O 1
ATOM 2117 N N . ARG B 2 119 ? -43.95664 -11.67899 -34.09322 1.000 62.20245 119 ARG D N 1
ATOM 2118 C CA . ARG B 2 119 ? -44.57248 -11.65678 -35.41371 1.000 62.09557 119 ARG D CA 1
ATOM 2119 C C . ARG B 2 119 ? -46.03912 -11.26476 -35.32375 1.000 61.20299 119 ARG D C 1
ATOM 2120 O O . ARG B 2 119 ? -46.78601 -11.80132 -34.50097 1.000 60.85685 119 ARG D O 1
ATOM 2128 N N . VAL B 2 120 ? -46.44375 -10.33811 -36.18566 1.000 62.42679 120 VAL D N 1
ATOM 2129 C CA . VAL B 2 120 ? -47.83207 -9.92496 -36.33098 1.000 64.21539 120 VAL D CA 1
ATOM 2130 C C . VAL B 2 120 ? -48.27862 -10.25363 -37.74708 1.000 63.82865 120 VAL D C 1
ATOM 2131 O O . VAL B 2 120 ? -47.62739 -9.84683 -38.71513 1.000 64.13141 120 VAL D O 1
ATOM 2135 N N . THR B 2 121 ? -49.38417 -10.98377 -37.86931 1.000 66.62357 121 THR D N 1
ATOM 2136 C CA . THR B 2 121 ? -49.99093 -11.28446 -39.16242 1.000 73.19073 121 THR D CA 1
ATOM 2137 C C . THR B 2 121 ? -51.41175 -10.74031 -39.17721 1.000 75.19044 121 THR D C 1
ATOM 2138 O O . THR B 2 121 ? -52.25380 -11.18827 -38.39703 1.000 77.59384 121 THR D O 1
ATOM 2142 N N . VAL B 2 122 ? -51.68068 -9.77834 -40.05426 1.000 75.63131 122 VAL D N 1
ATOM 2143 C CA . VAL B 2 122 ? -53.02855 -9.25455 -40.25710 1.000 75.67264 122 VAL D CA 1
ATOM 2144 C C . VAL B 2 122 ? -53.51787 -9.82305 -41.58258 1.000 88.52745 122 VAL D C 1
ATOM 2145 O O . VAL B 2 122 ? -53.04821 -9.42003 -42.65469 1.000 89.70075 122 VAL D O 1
ATOM 2149 N N . SER B 2 123 ? -54.44107 -10.77401 -41.52167 1.000 90.83911 123 SER D N 1
ATOM 2150 C CA . SER B 2 123 ? -54.85013 -11.52351 -42.69759 1.000 96.74300 123 SER D CA 1
ATOM 2151 C C . SER B 2 123 ? -56.30832 -11.24122 -43.02387 1.000 109.62043 123 SER D C 1
ATOM 2152 O O . SER B 2 123 ? -57.16385 -11.22281 -42.13169 1.000 105.73918 123 SER D O 1
ATOM 2155 N N . SER B 2 124 ? -56.55704 -11.01873 -44.31414 1.000 124.90261 124 SER D N 1
ATOM 2156 C CA . SER B 2 124 ? -57.87017 -10.83372 -44.94095 1.000 135.21854 124 SER D CA 1
ATOM 2157 C C . SER B 2 124 ? -59.11222 -11.23763 -44.13631 1.000 133.61621 124 SER D C 1
ATOM 2158 O O . SER B 2 124 ? -60.07966 -10.47496 -44.06461 1.000 133.02493 124 SER D O 1
ATOM 2162 N N . SER C 1 1 ? 0.77268 -19.37052 -15.47521 1.000 115.03833 715 SER B N 1
ATOM 2163 C CA . SER C 1 1 ? 1.12646 -19.91565 -16.77962 1.000 110.36409 715 SER B CA 1
ATOM 2164 C C . SER C 1 1 ? 1.45277 -18.81545 -17.77561 1.000 106.39207 715 SER B C 1
ATOM 2165 O O . SER C 1 1 ? 0.91354 -18.77913 -18.87562 1.000 110.80154 715 SER B O 1
ATOM 2168 N N . HIS C 1 2 ? 2.34699 -17.92322 -17.36852 1.000 105.63962 716 HIS B N 1
ATOM 2169 C CA . HIS C 1 2 ? 2.99378 -16.94069 -18.23086 1.000 110.30294 716 HIS B CA 1
ATOM 2170 C C . HIS C 1 2 ? 3.50165 -17.57197 -19.53031 1.000 114.23313 716 HIS B C 1
ATOM 2171 O O . HIS C 1 2 ? 3.49091 -16.90073 -20.57051 1.000 116.41605 716 HIS B O 1
ATOM 2178 N N . PRO C 1 3 ? 3.95896 -18.83493 -19.53441 1.000 113.56773 717 PRO B N 1
ATOM 2179 C CA . PRO C 1 3 ? 4.17981 -19.50679 -20.82881 1.000 114.26233 717 PRO B CA 1
ATOM 2180 C C . PRO C 1 3 ? 2.91890 -19.64873 -21.67521 1.000 109.80169 717 PRO B C 1
ATOM 2181 O O . PRO C 1 3 ? 3.01431 -19.68869 -22.91050 1.000 111.92771 717 PRO B O 1
ATOM 2185 N N . ALA C 1 4 ? 1.74131 -19.72981 -21.05924 1.000 98.32431 718 ALA B N 1
ATOM 2186 C CA . ALA C 1 4 ? 0.49627 -19.84532 -21.80566 1.000 93.63008 718 ALA B CA 1
ATOM 2187 C C . ALA C 1 4 ? -0.06183 -18.49108 -22.23036 1.000 92.45039 718 ALA B C 1
ATOM 2188 O O . ALA C 1 4 ? -1.17733 -18.43218 -22.76052 1.000 90.43071 718 ALA B O 1
ATOM 2190 N N . GLY C 1 5 ? 0.69236 -17.40891 -22.02518 1.000 90.63292 719 GLY B N 1
ATOM 2191 C CA . GLY C 1 5 ? 0.20343 -16.06841 -22.25888 1.000 89.58755 719 GLY B CA 1
ATOM 2192 C C . GLY C 1 5 ? -0.79816 -15.57273 -21.24134 1.000 87.89328 719 GLY B C 1
ATOM 2193 O O . GLY C 1 5 ? -1.14858 -14.38682 -21.27229 1.000 84.71526 719 GLY B O 1
ATOM 2194 N N . ILE C 1 6 ? -1.26309 -16.43549 -20.33625 1.000 87.66837 720 ILE B N 1
ATOM 2195 C CA . ILE C 1 6 ? -2.26249 -16.05027 -19.34779 1.000 85.44597 720 ILE B CA 1
ATOM 2196 C C . ILE C 1 6 ? -1.66514 -15.04098 -18.38020 1.000 80.24198 720 ILE B C 1
ATOM 2197 O O . ILE C 1 6 ? -0.61183 -15.28265 -17.77683 1.000 80.54693 720 ILE B O 1
ATOM 2202 N N . ILE C 1 7 ? -2.34101 -13.90840 -18.21699 1.000 81.82134 721 ILE B N 1
ATOM 2203 C CA . ILE C 1 7 ? -1.92979 -12.88301 -17.26809 1.000 81.01339 721 ILE B CA 1
ATOM 2204 C C . ILE C 1 7 ? -2.87209 -12.94641 -16.07924 1.000 81.33708 721 ILE B C 1
ATOM 2205 O O . ILE C 1 7 ? -4.07257 -12.67906 -16.21433 1.000 88.47032 721 ILE B O 1
ATOM 2210 N N . LEU C 1 8 ? -2.33136 -13.30750 -14.91810 1.000 80.12228 722 LEU B N 1
ATOM 2211 C CA . LEU C 1 8 ? -3.08627 -13.25924 -13.66670 1.000 75.09856 722 LEU B CA 1
ATOM 2212 C C . LEU C 1 8 ? -2.06816 -13.07273 -12.54438 1.000 78.84801 722 LEU B C 1
ATOM 2213 O O . LEU C 1 8 ? -1.47771 -14.04678 -12.06962 1.000 82.10876 722 LEU B O 1
ATOM 2218 N N . THR C 1 9 ? -1.87385 -11.82219 -12.12884 1.000 77.61849 723 THR B N 1
ATOM 2219 C CA . THR C 1 9 ? -0.86009 -11.48625 -11.14425 1.000 74.76560 723 THR B CA 1
ATOM 2220 C C . THR C 1 9 ? -1.41458 -10.98380 -9.82010 1.000 71.66365 723 THR B C 1
ATOM 2221 O O . THR C 1 9 ? -0.63590 -10.81137 -8.88430 1.000 73.59489 723 THR B O 1
ATOM 2225 N N . ARG C 1 10 ? -2.71486 -10.73351 -9.71090 1.000 74.59732 724 ARG B N 1
ATOM 2226 C CA . ARG C 1 10 ? -3.23883 -10.09051 -8.51063 1.000 74.63930 724 ARG B CA 1
ATOM 2227 C C . ARG C 1 10 ? -3.14347 -11.01017 -7.29741 1.000 81.36195 724 ARG B C 1
ATOM 2228 O O . ARG C 1 10 ? -3.42249 -12.21019 -7.37786 1.000 77.98681 724 ARG B O 1
ATOM 2236 N N . ASP C 1 11 ? -2.76027 -10.42230 -6.16040 1.000 90.57183 725 ASP B N 1
ATOM 2237 C CA 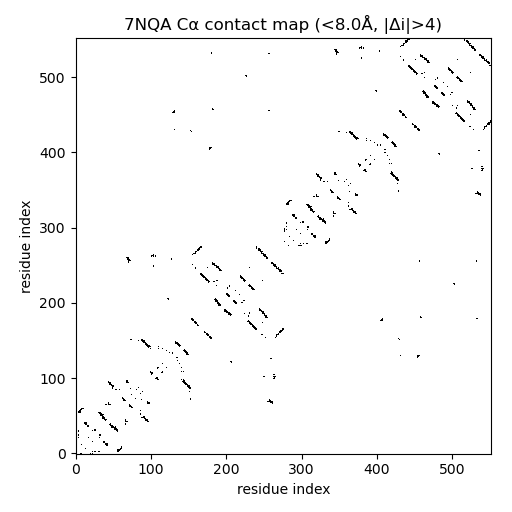. ASP C 1 11 ? -2.39969 -11.16439 -4.94873 1.000 105.26218 725 ASP B CA 1
ATOM 2238 C C . ASP C 1 11 ? -3.65617 -11.56004 -4.17428 1.000 99.30394 725 ASP B C 1
ATOM 2239 O O . ASP C 1 11 ? -3.92754 -11.09012 -3.06599 1.000 112.35190 725 ASP B O 1
ATOM 2244 N N . SER C 1 12 ? -4.43416 -12.44847 -4.78364 1.000 81.52651 726 SER B N 1
ATOM 2245 C CA . SER C 1 12 ? -5.69345 -12.90188 -4.20903 1.000 81.04810 726 SER B CA 1
ATOM 2246 C C . SER C 1 12 ? -6.26609 -14.00789 -5.07555 1.000 73.32863 726 SER B C 1
ATOM 2247 O O . SER C 1 12 ? -6.99390 -14.88207 -4.59727 1.000 71.12604 726 SER B O 1
ATOM 2250 N N . TYR C 1 13 ? -5.95852 -13.95189 -6.36156 1.000 85.79426 727 TYR B N 1
ATOM 2251 C CA . TYR C 1 13 ? -6.64794 -14.76340 -7.34791 1.000 79.66291 727 TYR B CA 1
ATOM 2252 C C . TYR C 1 13 ? -5.93799 -16.09341 -7.56352 1.000 82.39776 727 TYR B C 1
ATOM 2253 O O . TYR C 1 13 ? -4.73973 -16.24563 -7.31079 1.000 82.47862 727 TYR B O 1
ATOM 2262 N N . TYR C 1 14 ? -6.71413 -17.06293 -8.03616 1.000 83.31875 728 TYR B N 1
ATOM 2263 C CA . TYR C 1 14 ? -6.22456 -18.38661 -8.37989 1.000 86.07359 728 TYR B CA 1
ATOM 2264 C C . TYR C 1 14 ? -7.11234 -18.92753 -9.48774 1.000 80.29673 728 TYR B C 1
ATOM 2265 O O . TYR C 1 14 ? -8.22498 -18.44236 -9.70898 1.000 78.81835 728 TYR B O 1
ATOM 2274 N N . THR C 1 15 ? -6.61894 -19.95688 -10.16294 1.000 82.95993 729 THR B N 1
ATOM 2275 C CA . THR C 1 15 ? -7.39640 -20.71926 -11.12838 1.000 81.28842 729 THR B CA 1
ATOM 2276 C C . THR C 1 15 ? -7.37336 -22.18565 -10.73339 1.000 84.17430 729 THR B C 1
ATOM 2277 O O . THR C 1 15 ? -6.45655 -22.63354 -10.02743 1.000 83.71212 729 THR B O 1
ATOM 2281 N N . ILE C 1 16 ? -8.38696 -22.94611 -11.15697 1.000 81.90489 730 ILE B N 1
ATOM 2282 C CA . ILE C 1 16 ? -8.31234 -24.39271 -11.20059 1.000 90.20704 730 ILE B CA 1
ATOM 2283 C C . ILE C 1 16 ? -8.66979 -24.83921 -12.61091 1.000 89.08527 730 ILE B C 1
ATOM 2284 O O . ILE C 1 16 ? -9.77792 -24.49377 -13.09375 1.000 82.65058 730 ILE B O 1
ATOM 2289 N N . PRO C 1 17 ? -7.78398 -25.51171 -13.35160 1.000 89.25283 731 PRO B N 1
ATOM 2290 C CA . PRO C 1 17 ? -6.45231 -25.90374 -12.84477 1.000 92.38648 731 PRO B CA 1
ATOM 2291 C C . PRO C 1 17 ? -5.51818 -24.74408 -12.45494 1.000 87.44802 731 PRO B C 1
ATOM 2292 O O . PRO C 1 17 ? -5.64380 -23.63468 -12.97378 1.000 86.29730 731 PRO B O 1
ATOM 2296 N N . SER C 1 18 ? -4.61830 -25.01982 -11.51169 1.000 88.78639 732 SER B N 1
ATOM 2297 C CA . SER C 1 18 ? -3.74440 -23.99619 -10.95314 1.000 88.85856 732 SER B CA 1
ATOM 2298 C C . SER C 1 18 ? -2.90310 -23.33822 -12.03887 1.000 89.60390 732 SER B C 1
ATOM 2299 O O . SER C 1 18 ? -2.60719 -23.93790 -13.07596 1.000 90.85890 732 SER B O 1
ATOM 2302 N N . MET C 1 19 ? -2.51437 -22.08533 -11.78356 1.000 89.04995 733 MET B N 1
ATOM 2303 C CA . MET C 1 19 ? -1.60555 -21.38394 -12.68457 1.000 90.12309 733 MET B CA 1
ATOM 2304 C C . MET C 1 19 ? -0.30893 -22.15278 -12.85095 1.000 98.81284 733 MET B C 1
ATOM 2305 O O . MET C 1 19 ? 0.29408 -22.14869 -13.93147 1.000 103.58304 733 MET B O 1
ATOM 2310 N N . GLU C 1 20 ? 0.13932 -22.81004 -11.78322 1.000 99.11085 734 GLU B N 1
ATOM 2311 C CA . GLU C 1 20 ? 1.25137 -23.74432 -11.88762 1.000 103.22772 734 GLU B CA 1
ATOM 2312 C C . GLU C 1 20 ? 0.97042 -24.81372 -12.93851 1.000 102.70664 734 GLU B C 1
ATOM 2313 O O . GLU C 1 20 ? 1.77951 -25.04488 -13.84449 1.000 106.18548 734 GLU B O 1
ATOM 2319 N N . GLU C 1 21 ? -0.19500 -25.45871 -12.84162 1.000 100.45053 735 GLU B N 1
ATOM 2320 C CA . GLU C 1 21 ? -0.47442 -26.63574 -13.65654 1.000 101.72678 735 GLU B CA 1
ATOM 2321 C C . GLU C 1 21 ? -0.74456 -26.26951 -15.11144 1.000 105.49956 735 GLU B C 1
ATOM 2322 O O . GLU C 1 21 ? -0.30226 -26.97844 -16.02491 1.000 103.17272 735 GLU B O 1
ATOM 2328 N N . LEU C 1 22 ? -1.47429 -25.17665 -15.35339 1.000 104.63014 736 LEU B N 1
ATOM 2329 C CA . LEU C 1 22 ? -1.74921 -24.77883 -16.73110 1.000 102.67253 736 LEU B CA 1
ATOM 2330 C C . LEU C 1 22 ? -0.46957 -24.46868 -17.49745 1.000 105.09351 736 LEU B C 1
ATOM 2331 O O . LEU C 1 22 ? -0.46381 -24.54558 -18.73091 1.000 106.52202 736 LEU B O 1
ATOM 2336 N N . ALA C 1 23 ? 0.61429 -24.12063 -16.79626 1.000 103.04297 737 ALA B N 1
ATOM 2337 C CA . ALA C 1 23 ? 1.90017 -23.96250 -17.46385 1.000 104.84807 737 ALA B CA 1
ATOM 2338 C C . ALA C 1 23 ? 2.43150 -25.30053 -17.96708 1.000 114.70162 737 ALA B C 1
ATOM 2339 O O . ALA C 1 23 ? 3.17094 -25.33931 -18.95757 1.000 119.39130 737 ALA B O 1
ATOM 2341 N N . ARG C 1 24 ? 2.06519 -26.40218 -17.30522 1.000 115.45672 738 ARG B N 1
ATOM 2342 C CA . ARG C 1 24 ? 2.36101 -27.74986 -17.77595 1.000 113.27524 738 ARG B CA 1
ATOM 2343 C C . ARG C 1 24 ? 1.28906 -28.29096 -18.72016 1.000 113.93336 738 ARG B C 1
ATOM 2344 O O . ARG C 1 24 ? 1.23717 -29.50415 -18.95203 1.000 107.34883 738 ARG B O 1
ATOM 2352 N N . SER C 1 25 ? 0.42435 -27.42558 -19.25342 1.000 112.84191 739 SER B N 1
ATOM 2353 C CA . SER C 1 25 ? -0.68720 -27.85448 -20.09033 1.000 114.43856 739 SER B CA 1
ATOM 2354 C C . SER C 1 25 ? -0.68768 -27.21360 -21.47232 1.000 109.59887 739 SER B C 1
ATOM 2355 O O . SER C 1 25 ? -1.63434 -27.43501 -22.23900 1.000 113.13129 739 SER B O 1
ATOM 2358 N N . VAL C 1 26 ? 0.32849 -26.41704 -21.81090 1.000 101.89807 740 VAL B N 1
ATOM 2359 C CA . VAL C 1 26 ? 0.44632 -25.89954 -23.16821 1.000 101.05544 740 VAL B CA 1
ATOM 2360 C C . VAL C 1 26 ? 0.69709 -27.06577 -24.11760 1.000 102.66367 740 VAL B C 1
ATOM 2361 O O . VAL C 1 26 ? 1.44055 -28.00282 -23.79173 1.000 104.81207 740 VAL B O 1
ATOM 2365 N N . ASP C 1 27 ? 0.06083 -27.03221 -25.29185 1.000 99.01889 741 ASP B N 1
ATOM 2366 C CA . ASP C 1 27 ? 0.11444 -28.15834 -26.21343 1.000 103.41970 741 ASP B CA 1
ATOM 2367 C C . ASP C 1 27 ? 1.11382 -27.90276 -27.34395 1.000 105.85982 741 ASP B C 1
ATOM 2368 O O . ASP C 1 27 ? 1.92463 -26.97052 -27.30165 1.000 103.75924 741 ASP B O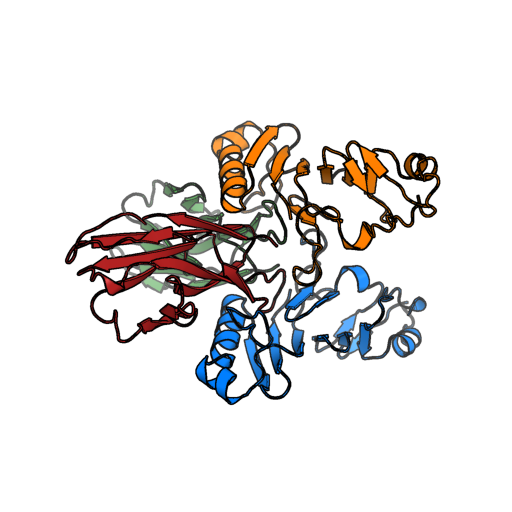 1
ATOM 2373 N N . GLU C 1 28 ? 1.03347 -28.73760 -28.38239 1.000 112.64654 742 GLU B N 1
ATOM 2374 C CA . GLU C 1 28 ? 1.96148 -28.71769 -29.50643 1.000 120.08417 742 GLU B CA 1
ATOM 2375 C C . GLU C 1 28 ? 1.87971 -27.44657 -30.34983 1.000 120.76454 742 GLU B C 1
ATOM 2376 O O . GLU C 1 28 ? 2.78602 -27.21144 -31.15994 1.000 123.72616 742 GLU B O 1
ATOM 2382 N N . ASN C 1 29 ? 0.83301 -26.62927 -30.18759 1.000 117.01124 743 ASN B N 1
ATOM 2383 C CA . ASN C 1 29 ? 0.62279 -25.44232 -31.01139 1.000 108.65819 743 ASN B CA 1
ATOM 2384 C C . ASN C 1 29 ? 0.87958 -24.13605 -30.27182 1.000 103.72136 743 ASN B C 1
ATOM 2385 O O . ASN C 1 29 ? 0.74992 -23.06373 -30.87540 1.000 100.67835 743 ASN B O 1
ATOM 2390 N N . GLY C 1 30 ? 1.25285 -24.19192 -28.99550 1.000 100.52914 744 GLY B N 1
ATOM 2391 C CA . GLY C 1 30 ? 1.35321 -22.99428 -28.18891 1.000 98.18543 744 GLY B CA 1
ATOM 2392 C C . GLY C 1 30 ? 0.05596 -22.57166 -27.53623 1.000 94.87858 744 GLY B C 1
ATOM 2393 O O . GLY C 1 30 ? -0.07842 -21.40485 -27.14948 1.000 92.78947 744 GLY B O 1
ATOM 2394 N N . GLU C 1 31 ? -0.89925 -23.48703 -27.39424 1.000 94.51705 745 GLU B N 1
ATOM 2395 C CA . GLU C 1 31 ? -2.22783 -23.18613 -26.89073 1.000 91.74470 745 GLU B CA 1
ATOM 2396 C C . GLU C 1 31 ? -2.49310 -23.96254 -25.60705 1.000 99.84101 745 GLU B C 1
ATOM 2397 O O . GLU C 1 31 ? -2.05243 -25.11105 -25.45732 1.000 99.75451 745 GLU B O 1
ATOM 2403 N N . CYS C 1 32 ? -3.22089 -23.32263 -24.68689 1.000 88.35797 746 CYS B N 1
ATOM 2404 C CA . CYS C 1 32 ? -3.57055 -23.88524 -23.38339 1.000 88.83757 746 CYS B CA 1
ATOM 2405 C C . CYS C 1 32 ? -5.08472 -24.05922 -23.33921 1.000 87.96379 746 CYS B C 1
ATOM 2406 O O . CYS C 1 32 ? -5.82413 -23.09647 -23.10216 1.000 83.57660 746 CYS B O 1
ATOM 2409 N N . ILE C 1 33 ? -5.54019 -25.29034 -23.54835 1.000 87.58953 747 ILE B N 1
ATOM 2410 C CA . ILE C 1 33 ? -6.95824 -25.60603 -23.64555 1.000 91.85051 747 ILE B CA 1
ATOM 2411 C C . ILE C 1 33 ? -7.32383 -26.57363 -22.52879 1.000 87.10483 747 ILE B C 1
ATOM 2412 O O . ILE C 1 33 ? -6.67012 -27.60836 -22.35816 1.000 89.34840 747 ILE B O 1
ATOM 2417 N N . VAL C 1 34 ? -8.36948 -26.23841 -21.77174 1.000 85.04979 748 VAL B N 1
ATOM 2418 C CA . VAL C 1 34 ? -8.79404 -27.03921 -20.63093 1.000 87.68893 748 VAL B CA 1
ATOM 2419 C C . VAL C 1 34 ? -10.27426 -27.37384 -20.76314 1.000 84.89964 748 VAL B C 1
ATOM 2420 O O . VAL C 1 34 ? -11.01355 -26.75689 -21.53499 1.000 83.93358 748 VAL B O 1
ATOM 2424 N N . ASN C 1 35 ? -10.69512 -28.37781 -19.99317 1.000 85.95908 749 ASN B N 1
ATOM 2425 C CA . ASN C 1 35 ? -12.09112 -28.79037 -19.89205 1.000 85.91551 749 ASN B CA 1
ATOM 2426 C C . ASN C 1 35 ? -12.56684 -28.48106 -18.47989 1.000 84.22690 749 ASN B C 1
ATOM 2427 O O . ASN C 1 35 ? -12.18401 -29.16628 -17.52597 1.000 87.95651 749 ASN B O 1
ATOM 2432 N N . GLY C 1 36 ? -13.40451 -27.45993 -18.34932 1.000 85.13180 750 GLY B N 1
ATOM 2433 C CA . GLY C 1 36 ? -13.79586 -26.97300 -17.04131 1.000 83.40513 750 GLY B CA 1
ATOM 2434 C C . GLY C 1 36 ? -12.76444 -26.00292 -16.50727 1.000 80.04839 750 GLY B C 1
ATOM 2435 O O . GLY C 1 36 ? -11.59414 -26.36601 -16.34785 1.000 79.89022 750 GLY B O 1
ATOM 2436 N N . PHE C 1 37 ? -13.17366 -24.76307 -16.24793 1.000 75.83436 751 PHE B N 1
ATOM 2437 C CA . PHE C 1 37 ? -12.25474 -23.71992 -15.81871 1.000 76.75845 751 PHE B CA 1
ATOM 2438 C C . PHE C 1 37 ? -12.85218 -22.93175 -14.66572 1.000 72.02268 751 PHE B C 1
ATOM 2439 O O . PHE C 1 37 ? -14.04025 -22.60027 -14.67278 1.000 70.94156 751 PHE B O 1
ATOM 2447 N N . THR C 1 38 ? -12.01469 -22.62911 -13.68418 1.000 71.50685 752 THR B N 1
ATOM 2448 C CA . THR C 1 38 ? -12.39570 -21.79212 -12.55820 1.000 76.79743 752 THR B CA 1
ATOM 2449 C C . THR C 1 38 ? -11.34534 -20.71394 -12.35645 1.000 75.95573 752 THR B C 1
ATOM 2450 O O . THR C 1 38 ? -10.14480 -20.99097 -12.40588 1.000 69.53886 752 THR B O 1
ATOM 2454 N N . ILE C 1 39 ? -11.80386 -19.48163 -12.15562 1.000 65.95285 753 ILE B N 1
ATOM 2455 C CA . ILE C 1 39 ? -10.97969 -18.42265 -11.59925 1.000 64.69070 753 ILE B CA 1
ATOM 2456 C C . ILE C 1 39 ? -11.68008 -17.92340 -10.34390 1.000 65.40058 753 ILE B C 1
ATOM 2457 O O . ILE C 1 39 ? -12.89441 -17.69225 -10.35395 1.000 61.94228 753 ILE B O 1
ATOM 2462 N N . GLY C 1 40 ? -10.92582 -17.81120 -9.24835 1.000 66.40775 754 GLY B N 1
ATOM 2463 C CA . GLY C 1 40 ? -11.49441 -17.39059 -7.98649 1.000 61.62700 754 GLY B CA 1
ATOM 2464 C C . GLY C 1 40 ? -10.60686 -16.37538 -7.29465 1.000 65.69140 754 GLY B C 1
ATOM 2465 O O . GLY C 1 40 ? -9.46407 -16.13843 -7.69776 1.000 62.57206 754 GLY B O 1
ATOM 2466 N N . ARG C 1 41 ? -11.15778 -15.78276 -6.23337 1.000 61.24657 755 ARG B N 1
ATOM 2467 C CA . ARG C 1 41 ? -10.42597 -14.84196 -5.38861 1.000 60.74191 755 ARG B CA 1
ATOM 2468 C C . ARG C 1 41 ? -10.74201 -15.18266 -3.93560 1.000 59.44348 755 ARG B C 1
ATOM 2469 O O . ARG C 1 41 ? -11.88705 -15.02901 -3.50010 1.000 57.26812 755 ARG B O 1
ATOM 2477 N N . GLU C 1 42 ? -9.73394 -15.64861 -3.19524 1.000 62.94842 756 GLU B N 1
ATOM 2478 C CA . GLU C 1 42 ? -9.95435 -16.20097 -1.85782 1.000 73.10842 756 GLU B CA 1
ATOM 2479 C C . GLU C 1 42 ? -10.68834 -15.21644 -0.95999 1.000 68.46578 756 GLU B C 1
ATOM 2480 O O . GLU C 1 42 ? -10.28824 -14.05580 -0.82827 1.000 59.40407 756 GLU B O 1
ATOM 2486 N N . GLY C 1 43 ? -11.74864 -15.70005 -0.31470 1.000 67.92701 757 GLY B N 1
ATOM 2487 C CA . GLY C 1 43 ? -12.55661 -14.87488 0.55157 1.000 59.76146 757 GLY B CA 1
ATOM 2488 C C . GLY C 1 43 ? -13.59269 -14.03305 -0.15339 1.000 64.32159 757 GLY B C 1
ATOM 2489 O O . GLY C 1 43 ? -14.43201 -13.42826 0.52280 1.000 65.62986 757 GLY B O 1
ATOM 2490 N N . PHE C 1 44 ? -13.57233 -13.96305 -1.48707 1.000 59.30078 758 PHE B N 1
ATOM 2491 C CA . PHE C 1 44 ? -14.54498 -13.15235 -2.21089 1.000 52.96832 758 PHE B CA 1
ATOM 2492 C C . PHE C 1 44 ? -15.49873 -13.98720 -3.05224 1.000 53.76388 758 PHE B C 1
ATOM 2493 O O . PHE C 1 44 ? -16.71592 -13.80202 -2.96780 1.000 60.09234 758 PHE B O 1
ATOM 2501 N N . GLY C 1 45 ? -14.98851 -14.91527 -3.85176 1.000 64.50574 759 GLY B N 1
ATOM 2502 C CA . GLY C 1 45 ? -15.85487 -15.76668 -4.63783 1.000 59.12722 759 GLY B CA 1
ATOM 2503 C C . GLY C 1 45 ? -15.06645 -16.49105 -5.70705 1.000 57.88405 759 GLY B C 1
ATOM 2504 O O . GLY C 1 45 ? -13.83390 -16.46230 -5.72069 1.000 64.28838 759 GLY B O 1
ATOM 2505 N N . SER C 1 46 ? -15.80526 -17.13207 -6.61274 1.000 62.38204 760 SER B N 1
ATOM 2506 C CA . SER C 1 46 ? -15.18307 -17.85467 -7.71623 1.000 63.16774 760 SER B CA 1
ATOM 2507 C C . SER C 1 46 ? -16.19647 -18.01551 -8.83865 1.000 64.89541 760 SER B C 1
ATOM 2508 O O . SER C 1 46 ? -17.40858 -17.92019 -8.62392 1.000 64.06330 760 SER B O 1
ATOM 2511 N N . ILE C 1 47 ? -15.67915 -18.26775 -10.04240 1.000 61.47282 761 ILE B N 1
ATOM 2512 C CA . ILE C 1 47 ? -16.48598 -18.37156 -11.25313 1.000 61.88504 761 ILE B CA 1
ATOM 2513 C C . ILE C 1 47 ? -16.07227 -19.63119 -12.00459 1.000 64.23175 761 ILE B C 1
ATOM 2514 O O . ILE C 1 47 ? -14.90675 -19.77181 -12.39867 1.000 66.68452 761 ILE B O 1
ATOM 2519 N N . TYR C 1 48 ? -17.02203 -20.53474 -12.22126 1.000 65.54312 762 TYR B N 1
ATOM 2520 C CA . TYR C 1 48 ? -16.74595 -21.81938 -12.85279 1.000 70.82804 762 TYR B CA 1
ATOM 2521 C C . TYR C 1 48 ? -17.34167 -21.85567 -14.25337 1.000 68.62269 762 TYR B C 1
ATOM 2522 O O . TYR C 1 48 ? -18.54238 -21.62621 -14.42921 1.000 68.24457 762 TYR B O 1
ATOM 2531 N N . PHE C 1 49 ? -16.50074 -22.15431 -15.23959 1.000 69.78747 763 PHE B N 1
ATOM 2532 C CA . PHE C 1 49 ? -16.91079 -22.31779 -16.63305 1.000 73.31495 763 PHE B CA 1
ATOM 2533 C C . PHE C 1 49 ? -16.81282 -23.79395 -16.99846 1.000 79.21617 763 PHE B C 1
ATOM 2534 O O . PHE C 1 49 ? -15.70934 -24.34835 -17.05653 1.000 76.03196 763 PHE B O 1
ATOM 2542 N N . GLU C 1 50 ? -17.95360 -24.42840 -17.25753 1.000 83.32522 764 GLU B N 1
ATOM 2543 C CA . GLU C 1 50 ? -17.93431 -25.81966 -17.68639 1.000 83.21719 764 GLU B CA 1
ATOM 2544 C C . GLU C 1 50 ? -17.68133 -25.90524 -19.18685 1.000 81.86058 764 GLU B C 1
ATOM 2545 O O . GLU C 1 50 ? -17.99626 -24.98524 -19.94670 1.000 83.12781 764 GLU B O 1
ATOM 2551 N N . GLY C 1 51 ? -17.09195 -27.02174 -19.60779 1.000 83.07618 765 GLY B N 1
ATOM 2552 C CA . GLY C 1 51 ? -16.79399 -27.23618 -21.00862 1.000 83.69513 765 GLY B CA 1
ATOM 2553 C C . GLY C 1 51 ? -15.37941 -26.83807 -21.37323 1.000 83.28897 765 GLY B C 1
ATOM 2554 O O . GLY C 1 51 ? -14.56965 -26.41507 -20.54170 1.000 81.03390 765 GLY B O 1
ATOM 2555 N N . ILE C 1 52 ? -15.09039 -26.96555 -22.66592 1.000 83.61475 766 ILE B N 1
ATOM 2556 C CA . ILE C 1 52 ? -13.74392 -26.75881 -23.18955 1.000 84.09176 766 ILE B CA 1
ATOM 2557 C C . ILE C 1 52 ? -13.47977 -25.26513 -23.32519 1.000 81.80170 766 ILE B C 1
ATOM 2558 O O . ILE C 1 52 ? -14.31464 -24.52161 -23.85163 1.000 80.84664 766 ILE B O 1
ATOM 2563 N N . VAL C 1 53 ? -12.31736 -24.81522 -22.84841 1.000 81.11435 767 VAL B N 1
ATOM 2564 C CA . VAL C 1 53 ? -12.01320 -23.38605 -22.78626 1.000 79.97350 767 VAL B CA 1
ATOM 2565 C C . VAL C 1 53 ? -10.58497 -23.15893 -23.26872 1.000 82.51441 767 VAL B C 1
ATOM 2566 O O . VAL C 1 53 ? -9.63782 -23.70247 -22.68695 1.000 80.79651 767 VAL B O 1
ATOM 2570 N N . ASN C 1 54 ? -10.42783 -22.34285 -24.31752 1.000 79.87807 768 ASN B N 1
ATOM 2571 C CA . ASN C 1 54 ? -9.11266 -21.94535 -24.81619 1.000 80.76265 768 ASN B CA 1
ATOM 2572 C C . ASN C 1 54 ? -8.65496 -20.73009 -24.02280 1.000 78.66141 768 ASN B C 1
ATOM 2573 O O . ASN C 1 54 ? -9.20851 -19.63681 -24.17487 1.000 77.01948 768 ASN B O 1
ATOM 2578 N N . LEU C 1 55 ? -7.63311 -20.92454 -23.18845 1.000 78.92194 769 LEU B N 1
ATOM 2579 C CA . LEU C 1 55 ? -7.15444 -19.91066 -22.25939 1.000 77.13956 769 LEU B CA 1
ATOM 2580 C C . LEU C 1 55 ? -5.99430 -19.08333 -22.79837 1.000 79.25581 769 LEU B C 1
ATOM 2581 O O . LEU C 1 55 ? -5.60399 -18.10061 -22.14954 1.000 76.40804 769 LEU B O 1
ATOM 2586 N N . THR C 1 56 ? -5.45269 -19.44823 -23.96120 1.000 79.99906 770 THR B N 1
ATOM 2587 C CA . THR C 1 56 ? -4.27304 -18.79497 -24.51425 1.000 81.16578 770 THR B CA 1
ATOM 2588 C C . THR C 1 56 ? -4.42346 -17.27979 -24.51584 1.000 79.35527 770 THR B C 1
ATOM 2589 O O . THR C 1 56 ? -5.44542 -16.74033 -24.95278 1.000 78.65224 770 THR B O 1
ATOM 2593 N N . ASN C 1 57 ? -3.40365 -16.59976 -23.99726 1.000 79.32860 771 ASN B N 1
ATOM 2594 C CA . ASN C 1 57 ? -3.29973 -15.14263 -23.94763 1.000 78.02719 771 ASN B CA 1
ATOM 2595 C C . ASN C 1 57 ? -4.42053 -14.46754 -23.16321 1.000 76.37321 771 ASN B C 1
ATOM 2596 O O . ASN C 1 57 ? -4.57624 -13.24446 -23.26809 1.000 75.10923 771 ASN B O 1
ATOM 2601 N N . LEU C 1 58 ? -5.20980 -15.20449 -22.37647 1.000 78.27848 772 LEU B N 1
ATOM 2602 C CA . LEU C 1 58 ? -6.30218 -14.57351 -21.62459 1.000 74.60030 772 LEU B CA 1
ATOM 2603 C C . LEU C 1 58 ? -5.73419 -13.64147 -20.56333 1.000 70.10463 772 LEU B C 1
ATOM 2604 O O . LEU C 1 58 ? -5.06920 -14.08980 -19.62476 1.000 73.94884 772 LEU B O 1
ATOM 2609 N N . ASP C 1 59 ? -5.99304 -12.34319 -20.71021 1.000 68.85093 773 ASP B N 1
ATOM 2610 C CA . ASP C 1 59 ? -5.58114 -11.34117 -19.72615 1.000 71.44458 773 ASP B CA 1
ATOM 2611 C C . ASP C 1 59 ? -6.62707 -11.29354 -18.60891 1.000 65.20812 773 ASP B C 1
ATOM 2612 O O . ASP C 1 59 ? -7.46034 -10.38913 -18.52317 1.000 79.36226 773 ASP B O 1
ATOM 2617 N N . LEU C 1 60 ? -6.56533 -12.28906 -17.71876 1.000 71.31745 774 LEU B N 1
ATOM 2618 C CA . LEU C 1 60 ? -7.54194 -12.36817 -16.63155 1.000 62.57219 774 LEU B CA 1
ATOM 2619 C C . LEU C 1 60 ? -7.49272 -11.14283 -15.72951 1.000 61.28896 774 LEU B C 1
ATOM 2620 O O . LEU C 1 60 ? -8.51698 -10.75578 -15.15163 1.000 67.51342 774 LEU B O 1
ATOM 2625 N N . ASP C 1 61 ? -6.32348 -10.51458 -15.60050 1.000 63.28139 775 ASP B N 1
ATOM 2626 C CA . ASP C 1 61 ? -6.21290 -9.33921 -14.74264 1.000 62.01519 775 ASP B CA 1
ATOM 2627 C C . ASP C 1 61 ? -7.12103 -8.21540 -15.22638 1.000 63.65362 775 ASP B C 1
ATOM 2628 O O . ASP C 1 61 ? -7.72524 -7.50448 -14.41438 1.000 56.73236 775 ASP B O 1
ATOM 2633 N N . SER C 1 62 ? -7.24480 -8.04820 -16.54960 1.000 64.49181 776 SER B N 1
ATOM 2634 C CA . SER C 1 62 ? -8.15552 -7.04310 -17.09030 1.000 59.77768 776 SER B CA 1
ATOM 2635 C C . SER C 1 62 ? -9.59972 -7.52086 -17.14513 1.000 55.71910 776 SER B C 1
ATOM 2636 O O . SER C 1 62 ? -10.51465 -6.69747 -17.06033 1.000 54.72101 776 SER B O 1
ATOM 2639 N N . ILE C 1 63 ? -9.82652 -8.82249 -17.30103 1.000 55.78265 777 ILE B N 1
ATOM 2640 C CA . ILE C 1 63 ? -11.15294 -9.33881 -17.64249 1.000 52.44867 777 ILE B CA 1
ATOM 2641 C C . ILE C 1 63 ? -11.98537 -9.63648 -16.39995 1.000 53.55818 777 ILE B C 1
ATOM 2642 O O . ILE C 1 63 ? -13.16381 -9.27824 -16.33059 1.000 48.28399 777 ILE B O 1
ATOM 2647 N N . VAL C 1 64 ? -11.40944 -10.31669 -15.40645 1.000 50.79537 778 VAL B N 1
ATOM 2648 C CA . VAL C 1 64 ? -12.18356 -10.87450 -14.30418 1.000 55.12572 778 VAL B CA 1
ATOM 2649 C C . VAL C 1 64 ? -11.95694 -10.04030 -13.05430 1.000 51.30184 778 VAL B C 1
ATOM 2650 O O . VAL C 1 64 ? -10.82107 -9.87884 -12.59278 1.000 59.68349 778 VAL B O 1
ATOM 2654 N N . HIS C 1 65 ? -13.03720 -9.53669 -12.48386 1.000 46.78860 779 HIS B N 1
ATOM 2655 C CA . HIS C 1 65 ? -12.97004 -8.81291 -11.22277 1.000 44.33682 779 HIS B CA 1
ATOM 2656 C C . HIS C 1 65 ? -14.00189 -9.41495 -10.29272 1.000 46.80873 779 HIS B C 1
ATOM 2657 O O . HIS C 1 65 ? -15.20728 -9.27816 -10.52102 1.000 40.62942 779 HIS B O 1
ATOM 2664 N N . ILE C 1 66 ? -13.52057 -10.09613 -9.26504 1.000 45.26052 780 ILE B N 1
ATOM 2665 C CA . ILE C 1 66 ? -14.36331 -10.69093 -8.24695 1.000 43.39216 780 ILE B CA 1
ATOM 2666 C C . ILE C 1 66 ? -14.27244 -9.80002 -7.01780 1.000 43.35917 780 ILE B C 1
ATOM 2667 O O . ILE C 1 66 ? -13.18928 -9.61531 -6.45663 1.000 47.02656 780 ILE B O 1
ATOM 2672 N N . ARG C 1 67 ? -15.39600 -9.20790 -6.63127 1.000 41.97220 781 ARG B N 1
ATOM 2673 C CA . ARG C 1 67 ? -15.40534 -8.23320 -5.55056 1.000 46.92907 781 ARG B CA 1
ATOM 2674 C C . ARG C 1 67 ? -16.42015 -8.64434 -4.49574 1.000 43.34924 781 ARG B C 1
ATOM 2675 O O . ARG C 1 67 ? -16.96570 -9.74715 -4.56672 1.000 44.67115 781 ARG B O 1
ATOM 2683 N N . ARG C 1 68 ? -16.66452 -7.79384 -3.50130 1.000 41.31410 782 ARG B N 1
ATOM 2684 C CA . ARG C 1 68 ? -17.62488 -8.15129 -2.46508 1.000 41.61815 782 ARG B CA 1
ATOM 2685 C C . ARG C 1 68 ? -19.02780 -8.07875 -3.04626 1.000 43.53544 782 ARG B C 1
ATOM 2686 O O . ARG C 1 68 ? -19.49420 -6.99636 -3.42647 1.000 37.91287 782 ARG B O 1
ATOM 2694 N N . LYS C 1 69 ? -19.67948 -9.23786 -3.15774 1.000 39.20084 783 LYS B N 1
ATOM 2695 C CA . LYS C 1 69 ? -21.08748 -9.32896 -3.54458 1.000 38.71563 783 LYS B CA 1
ATOM 2696 C C . LYS C 1 69 ? -21.32928 -8.92048 -5.00608 1.000 36.47427 783 LYS B C 1
ATOM 2697 O O . LYS C 1 69 ? -22.40900 -8.43352 -5.33874 1.000 38.89660 783 LYS B O 1
ATOM 2703 N N . GLU C 1 70 ? -20.33619 -9.09515 -5.87983 1.000 35.85280 784 GLU B N 1
ATOM 2704 C CA . GLU C 1 70 ? -20.49957 -8.83704 -7.30654 1.000 45.20483 784 GLU B CA 1
ATOM 2705 C C . GLU C 1 70 ? -19.27676 -9.33944 -8.06118 1.000 47.85997 784 GLU B C 1
ATOM 2706 O O . GLU C 1 70 ? -18.15697 -9.36829 -7.52533 1.000 42.23063 784 GLU B O 1
ATOM 2712 N N . VAL C 1 71 ? -19.50996 -9.75182 -9.30768 1.000 41.14680 785 VAL B N 1
ATOM 2713 C CA . VAL C 1 71 ? -18.42895 -10.04441 -10.23547 1.000 43.26716 785 VAL B CA 1
ATOM 2714 C C . VAL C 1 71 ? -18.60513 -9.15110 -11.45186 1.000 42.03924 785 VAL B C 1
ATOM 2715 O O . VAL C 1 71 ? -19.72062 -8.75758 -11.80431 1.000 46.32444 785 VAL B O 1
ATOM 2719 N N . ILE C 1 72 ? -17.48477 -8.80303 -12.06992 1.000 40.06405 786 ILE B N 1
ATOM 2720 C CA . ILE C 1 72 ? -17.45872 -8.16234 -13.37549 1.000 44.61320 786 ILE B CA 1
ATOM 2721 C C . ILE C 1 72 ? -16.57310 -9.00905 -14.26805 1.000 49.66681 786 ILE B C 1
ATOM 2722 O O . ILE C 1 72 ? -15.44604 -9.34915 -13.88627 1.000 50.23726 786 ILE B O 1
ATOM 2727 N N . VAL C 1 73 ? -17.08704 -9.36546 -15.43952 1.000 49.57656 787 VAL B N 1
ATOM 2728 C CA . VAL C 1 73 ? -16.32497 -10.06983 -16.46312 1.000 46.32765 787 VAL B CA 1
ATOM 2729 C C . VAL C 1 73 ? -16.45486 -9.25627 -17.73959 1.000 47.94664 787 VAL B C 1
ATOM 2730 O O . VAL C 1 73 ? -17.57046 -9.07767 -18.24397 1.000 48.94901 787 VAL B O 1
ATOM 2734 N N . TYR C 1 74 ? -15.31738 -8.75275 -18.24300 1.000 58.23192 788 TYR B N 1
ATOM 2735 C CA . TYR C 1 74 ? -15.21440 -7.79692 -19.34731 1.000 54.71780 788 TYR B CA 1
ATOM 2736 C C . TYR C 1 74 ? -15.77169 -6.43369 -18.94369 1.000 53.37247 788 TYR B C 1
ATOM 2737 O O . TYR C 1 74 ? -16.98891 -6.23042 -18.92244 1.000 53.94711 788 TYR B O 1
ATOM 2746 N N . VAL C 1 75 ? -14.87691 -5.49182 -18.63639 1.000 53.13839 789 VAL B N 1
ATOM 2747 C CA . VAL C 1 75 ? -15.29159 -4.19115 -18.11832 1.000 53.76416 789 VAL B CA 1
ATOM 2748 C C . VAL C 1 75 ? -15.85842 -3.30413 -19.22362 1.000 62.55800 789 VAL B C 1
ATOM 2749 O O . VAL C 1 75 ? -16.72699 -2.46194 -18.96061 1.000 67.11564 789 VAL B O 1
ATOM 2753 N N . ASP C 1 76 ? -15.40238 -3.48009 -20.46666 1.000 62.68960 790 ASP B N 1
ATOM 2754 C CA . ASP C 1 76 ? -15.81206 -2.65229 -21.59789 1.000 64.65604 790 ASP B CA 1
ATOM 2755 C C . ASP C 1 76 ? -16.73125 -3.48329 -22.48583 1.000 77.78073 790 ASP B C 1
ATOM 2756 O O . ASP C 1 76 ? -16.28411 -4.44579 -23.12426 1.000 78.08846 790 ASP B O 1
ATOM 2761 N N . ASP C 1 77 ? -18.01587 -3.10422 -22.52638 1.000 84.78439 791 ASP B N 1
ATOM 2762 C CA . ASP C 1 77 ? -19.01346 -3.76988 -23.36282 1.000 86.73301 791 ASP B CA 1
ATOM 2763 C C . ASP C 1 77 ? -18.82232 -3.48683 -24.84274 1.000 83.93648 791 ASP B C 1
ATOM 2764 O O . ASP C 1 77 ? -19.56874 -4.03905 -25.65666 1.000 84.27242 791 ASP B O 1
ATOM 2769 N N . GLN C 1 78 ? -17.86157 -2.63763 -25.20855 1.000 86.35253 792 GLN B N 1
ATOM 2770 C CA . GLN C 1 78 ? -17.53446 -2.38704 -26.60573 1.000 92.39392 792 GLN B CA 1
ATOM 2771 C C . GLN C 1 78 ? -16.49278 -3.36008 -27.13154 1.000 92.52431 792 GLN B C 1
ATOM 2772 O O . GLN C 1 78 ? -16.61665 -3.85489 -28.25504 1.000 101.56861 792 GLN B O 1
ATOM 2778 N N . ASN C 1 79 ? -15.46155 -3.63141 -26.34261 1.000 86.15017 793 ASN B N 1
ATOM 2779 C CA . ASN C 1 79 ? -14.43006 -4.60356 -26.69599 1.000 91.59339 793 ASN B CA 1
ATOM 2780 C C . ASN C 1 79 ? -14.61448 -5.85897 -25.83584 1.000 82.03351 793 ASN B C 1
ATOM 2781 O O . ASN C 1 79 ? -13.81641 -6.16552 -24.95230 1.000 69.75793 793 ASN B O 1
ATOM 2786 N N . LYS C 1 80 ? -15.69179 -6.57673 -26.09368 1.000 81.77164 794 LYS B N 1
ATOM 2787 C CA . LYS C 1 80 ? -16.01864 -7.86408 -25.50284 1.000 77.53755 794 LYS B CA 1
ATOM 2788 C C . LYS C 1 80 ? -16.13243 -8.90532 -26.60440 1.000 79.98082 794 LYS B C 1
ATOM 2789 O O . LYS C 1 80 ? -16.76673 -8.65000 -27.63036 1.000 77.89289 794 LYS B O 1
ATOM 2795 N N . PRO C 1 81 ? -15.49432 -10.05956 -26.45706 1.000 78.40584 795 PRO B N 1
ATOM 2796 C CA . PRO C 1 81 ? -15.47224 -11.04868 -27.55099 1.000 77.77015 795 PRO B CA 1
ATOM 2797 C C . PRO C 1 81 ? -16.86504 -11.58610 -27.82836 1.000 76.21187 795 PRO B C 1
ATOM 2798 O O . PRO C 1 81 ? -17.74696 -11.53319 -26.95545 1.000 74.52702 795 PRO B O 1
ATOM 2802 N N . PRO C 1 82 ? -17.10388 -12.10286 -29.03341 1.000 76.81954 796 PRO B N 1
ATOM 2803 C CA . PRO C 1 82 ? -18.43586 -12.61654 -29.37569 1.000 77.22476 796 PRO B CA 1
ATOM 2804 C C . PRO C 1 82 ? -18.84921 -13.76084 -28.46247 1.000 74.09171 796 PRO B C 1
ATOM 2805 O O . PRO C 1 82 ? -18.04929 -14.33358 -27.72148 1.000 72.23456 796 PRO B O 1
ATOM 2809 N N . LEU C 1 83 ? -20.13620 -14.09666 -28.53686 1.000 77.02932 797 LEU B N 1
ATOM 2810 C CA . LEU C 1 83 ? -20.69367 -15.12487 -27.67070 1.000 75.54390 797 LEU B CA 1
ATOM 2811 C C . LEU C 1 83 ? -19.94988 -16.43927 -27.84813 1.000 76.15290 797 LEU B C 1
ATOM 2812 O O . LEU C 1 83 ? -19.61170 -16.83310 -28.96759 1.000 81.91601 797 LEU B O 1
ATOM 2817 N N . GLY C 1 84 ? -19.68677 -17.11493 -26.73102 1.000 70.11982 798 GLY B N 1
ATOM 2818 C CA . GLY C 1 84 ? -19.02390 -18.39993 -26.74902 1.000 67.55100 798 GLY B CA 1
ATOM 2819 C C . GLY C 1 84 ? -17.51408 -18.35236 -26.81337 1.000 71.39350 798 GLY B C 1
ATOM 2820 O O . GLY C 1 84 ? -16.87295 -19.39676 -26.62925 1.000 70.51351 798 GLY B O 1
ATOM 2821 N N . GLU C 1 85 ? -16.92058 -17.18523 -27.05923 1.000 68.31429 799 GLU B N 1
ATOM 2822 C CA . GLU C 1 85 ? -15.47294 -17.02765 -27.09123 1.000 71.90213 799 GLU B CA 1
ATOM 2823 C C . GLU C 1 85 ? -14.97713 -16.31455 -25.83802 1.000 73.77010 799 GLU B C 1
ATOM 2824 O O . GLU C 1 85 ? -15.67277 -15.47074 -25.26612 1.000 74.50407 799 GLU B O 1
ATOM 2830 N N . GLY C 1 86 ? -13.75472 -16.65455 -25.42487 1.000 66.45278 800 GLY B N 1
ATOM 2831 C CA . GLY C 1 86 ? -13.22187 -16.12428 -24.17957 1.000 71.31888 800 GLY B CA 1
ATOM 2832 C C . GLY C 1 86 ? -14.00003 -16.65067 -22.98849 1.000 63.38253 800 GLY B C 1
ATOM 2833 O O . GLY C 1 86 ? -14.38651 -17.82174 -22.93750 1.000 64.20854 800 GLY B O 1
ATOM 2834 N N . LEU C 1 87 ? -14.24110 -15.78137 -22.01258 1.000 61.34372 801 LEU B N 1
ATOM 2835 C CA . LEU C 1 87 ? -15.10424 -16.12072 -20.88585 1.000 65.79046 801 LEU B CA 1
ATOM 2836 C C . LEU C 1 87 ? -16.52599 -15.60824 -21.07671 1.000 61.82322 801 LEU B C 1
ATOM 2837 O O . LEU C 1 87 ? -17.30913 -15.59089 -20.11815 1.000 57.49765 801 LEU B O 1
ATOM 2842 N N . ASN C 1 88 ? -16.86726 -15.17515 -22.29100 1.000 61.65751 802 ASN B N 1
ATOM 2843 C CA . ASN C 1 88 ? -18.22889 -14.76810 -22.63425 1.000 64.53320 802 ASN B CA 1
ATOM 2844 C C . ASN C 1 88 ? -19.03197 -16.02009 -22.98429 1.000 63.86662 802 ASN B C 1
ATOM 2845 O O . ASN C 1 88 ? -19.39639 -16.27637 -24.13217 1.000 67.97189 802 ASN B O 1
ATOM 2850 N N . ARG C 1 89 ? -19.29212 -16.81207 -21.95272 1.000 61.31993 803 ARG B N 1
ATOM 2851 C CA . ARG C 1 89 ? -19.88149 -18.13564 -22.10500 1.000 61.50772 803 ARG B CA 1
ATOM 2852 C C . ARG C 1 89 ? -20.58924 -18.47909 -20.79914 1.000 59.93544 803 ARG B C 1
ATOM 2853 O O . ARG C 1 89 ? -20.41170 -17.78248 -19.78963 1.000 58.03736 803 ARG B O 1
ATOM 2861 N N . PRO C 1 90 ? -21.41395 -19.53435 -20.79065 1.000 61.28769 804 PRO B N 1
ATOM 2862 C CA . PRO C 1 90 ? -22.11650 -19.89246 -19.55141 1.000 61.32595 804 PRO B CA 1
ATOM 2863 C C . PRO C 1 90 ? -21.14477 -20.08721 -18.39214 1.000 63.45093 804 PRO B C 1
ATOM 2864 O O . PRO C 1 90 ? -20.02334 -20.57167 -18.56067 1.000 63.66270 804 PRO B O 1
ATOM 2868 N N . ALA C 1 91 ? -21.58301 -19.68299 -17.20660 1.000 59.48634 805 ALA B N 1
ATOM 2869 C CA . ALA C 1 91 ? -20.72298 -19.69846 -16.03476 1.000 59.62929 805 ALA B CA 1
ATOM 2870 C C . ALA C 1 91 ? -21.57695 -19.83695 -14.78694 1.000 61.02409 805 ALA B C 1
ATOM 2871 O O . ALA C 1 91 ? -22.70806 -19.35097 -14.73629 1.000 63.07116 805 ALA B O 1
ATOM 2873 N N . GLN C 1 92 ? -21.02670 -20.49954 -13.77594 1.000 69.19367 806 GLN B N 1
ATOM 2874 C CA . GLN C 1 92 ? -21.61509 -20.51393 -12.44463 1.000 60.77800 806 GLN B CA 1
ATOM 2875 C C . GLN C 1 92 ? -20.79093 -19.61713 -11.53930 1.000 56.89417 806 GLN B C 1
ATOM 2876 O O . GLN C 1 92 ? -19.57228 -19.79781 -11.42958 1.000 56.58785 806 GLN B O 1
ATOM 2882 N N . VAL C 1 93 ? -21.46591 -18.65522 -10.90308 1.000 55.78328 807 VAL B N 1
ATOM 2883 C CA . VAL C 1 93 ? -20.86095 -17.68182 -9.99755 1.000 51.84097 807 VAL B CA 1
ATOM 2884 C C . VAL C 1 93 ? -21.18722 -18.06863 -8.56204 1.000 54.35126 807 VAL B C 1
ATOM 2885 O O . VAL C 1 93 ? -22.34179 -18.36609 -8.23840 1.000 54.82986 807 VAL B O 1
ATOM 2889 N N . THR C 1 94 ? -20.18600 -18.03571 -7.69249 1.000 52.57308 808 THR B N 1
ATOM 2890 C CA . THR C 1 94 ? -20.41087 -18.14538 -6.25865 1.000 59.49622 808 THR B CA 1
ATOM 2891 C C . THR C 1 94 ? -19.73147 -16.97040 -5.57852 1.000 52.39868 808 THR B C 1
ATOM 2892 O O . THR C 1 94 ? -18.51283 -16.80622 -5.69181 1.000 51.70254 808 THR B O 1
ATOM 2896 N N . LEU C 1 95 ? -20.52649 -16.14849 -4.89782 1.000 49.07409 809 LEU B N 1
ATOM 2897 C CA . LEU C 1 95 ? -20.04239 -15.02354 -4.11330 1.000 54.10840 809 LEU B CA 1
ATOM 2898 C C . LEU C 1 95 ? -20.13276 -15.37343 -2.63672 1.000 53.84201 809 LEU B C 1
ATOM 2899 O O . LEU C 1 95 ? -21.12059 -15.97201 -2.20198 1.000 52.68690 809 LEU B O 1
ATOM 2904 N N . ASP C 1 96 ? -19.08879 -15.00772 -1.88379 1.000 56.32793 810 ASP B N 1
ATOM 2905 C CA . ASP C 1 96 ? -18.94611 -15.28416 -0.45775 1.000 57.19646 810 ASP B CA 1
ATOM 2906 C C . ASP C 1 96 ? -19.35023 -14.06951 0.37852 1.000 52.47237 810 ASP B C 1
ATOM 2907 O O . ASP C 1 96 ? -19.19613 -12.92246 -0.04811 1.000 53.12470 810 ASP B O 1
ATOM 2912 N N . GLU C 1 97 ? -19.84567 -14.33913 1.59133 1.000 53.61318 811 GLU B N 1
ATOM 2913 C CA . GLU C 1 97 ? -20.17982 -13.29972 2.57555 1.000 50.86426 811 GLU B CA 1
ATOM 2914 C C . GLU C 1 97 ? -21.22660 -12.32831 2.03241 1.000 51.60512 811 GLU B C 1
ATOM 2915 O O . GLU C 1 97 ? -21.18121 -11.11870 2.28426 1.000 54.73339 811 GLU B O 1
ATOM 2921 N N . VAL C 1 98 ? -22.19387 -12.87280 1.29814 1.000 51.77937 812 VAL B N 1
ATOM 2922 C CA . VAL C 1 98 ? -23.33326 -12.11099 0.80463 1.000 50.92665 812 VAL B CA 1
ATOM 2923 C C . VAL C 1 98 ? -24.36621 -12.02323 1.91957 1.000 53.22528 812 VAL B C 1
ATOM 2924 O O . VAL C 1 98 ? -25.21309 -12.91160 2.08199 1.000 51.20287 812 VAL B O 1
ATOM 2928 N N . TRP C 1 99 ? -24.27153 -10.95968 2.70611 1.000 48.93857 813 TRP B N 1
ATOM 2929 C CA . TRP C 1 99 ? -25.13021 -10.65043 3.83457 1.000 45.46961 813 TRP B CA 1
ATOM 2930 C C . TRP C 1 99 ? -25.58554 -9.20622 3.73513 1.000 50.99070 813 TRP B C 1
ATOM 2931 O O . TRP C 1 99 ? -24.84526 -8.34327 3.24271 1.000 48.21458 813 TRP B O 1
ATOM 2942 N N . PRO C 1 100 ? -26.79016 -8.91064 4.20790 1.000 49.00440 814 PRO B N 1
ATOM 2943 C CA . PRO C 1 100 ? -27.25268 -7.52672 4.21985 1.000 43.32459 814 PRO B CA 1
ATOM 2944 C C . PRO C 1 100 ? -26.54938 -6.72589 5.30105 1.000 39.64304 814 PRO B C 1
ATOM 2945 O O . PRO C 1 100 ? -25.90108 -7.25009 6.20967 1.000 46.24578 814 PRO B O 1
ATOM 2949 N N . ILE C 1 101 ? -26.72344 -5.41793 5.19925 1.000 36.30120 815 ILE B N 1
ATOM 2950 C CA . ILE C 1 101 ? -26.04252 -4.44358 6.03253 1.000 43.27163 815 ILE B CA 1
ATOM 2951 C C . ILE C 1 101 ? -27.10141 -3.72567 6.85526 1.000 42.18151 815 ILE B C 1
ATOM 2952 O O . ILE C 1 101 ? -28.13624 -3.31101 6.31855 1.000 35.72352 815 ILE B O 1
ATOM 2957 N N . ASP C 1 102 ? -26.85708 -3.60158 8.15577 1.000 36.51708 816 ASP B N 1
ATOM 2958 C CA . ASP C 1 102 ? -27.83027 -2.94972 9.02205 1.000 31.80177 816 ASP B CA 1
ATOM 2959 C C . ASP C 1 102 ? -28.01364 -1.50012 8.58089 1.000 33.46575 816 ASP B C 1
ATOM 2960 O O . ASP C 1 102 ? -27.03403 -0.79149 8.32809 1.000 32.73252 816 ASP B O 1
ATOM 2965 N N . LYS C 1 103 ? -29.27399 -1.06825 8.46024 1.000 31.81573 817 LYS B N 1
ATOM 2966 C CA . LYS C 1 103 ? -29.56817 0.23960 7.87234 1.000 28.72103 817 LYS B CA 1
ATOM 2967 C C . LYS C 1 103 ? -29.02184 1.39132 8.70847 1.000 36.25846 817 LYS B C 1
ATOM 2968 O O . LYS C 1 103 ? -28.71885 2.45887 8.15963 1.000 37.03203 817 LYS B O 1
ATOM 2974 N N . THR C 1 104 ? -28.87659 1.20472 10.02048 1.000 35.15119 818 THR B N 1
ATOM 2975 C CA . THR C 1 104 ? -28.37339 2.25862 10.90417 1.000 45.36218 818 THR B CA 1
ATOM 2976 C C . THR C 1 104 ? -26.87853 2.15161 11.18066 1.000 50.12179 818 THR B C 1
ATOM 2977 O O . THR C 1 104 ? -26.14297 3.12271 10.98427 1.000 53.19144 818 THR B O 1
ATOM 2981 N N . SER C 1 105 ? -26.41378 0.98943 11.64013 1.000 49.62220 819 SER B N 1
ATOM 2982 C CA . SER C 1 105 ? -25.03080 0.81316 12.07430 1.000 46.90873 819 SER B CA 1
ATOM 2983 C C . SER C 1 105 ? -24.07160 0.45650 10.94840 1.000 48.27284 819 SER B C 1
ATOM 2984 O O . SER C 1 105 ? -22.85520 0.51942 11.15404 1.000 55.06618 819 SER B O 1
ATOM 2987 N N . ARG C 1 106 ? -24.57912 0.07092 9.78155 1.000 47.71996 820 ARG B N 1
ATOM 2988 C CA . ARG C 1 106 ? -23.78890 -0.44294 8.66833 1.000 43.75925 820 ARG B CA 1
ATOM 2989 C C . ARG C 1 106 ? -23.07782 -1.75879 8.99339 1.000 41.25799 820 ARG B C 1
ATOM 2990 O O . ARG C 1 106 ? -22.18683 -2.17081 8.24428 1.000 45.28582 820 ARG B O 1
ATOM 2998 N N . CYS C 1 107 ? -23.46126 -2.45149 10.06755 1.000 39.40687 821 CYS B N 1
ATOM 2999 C CA . CYS C 1 107 ? -22.86577 -3.74681 10.35293 1.000 38.57054 821 CYS B CA 1
ATOM 3000 C C . CYS C 1 107 ? -23.50714 -4.84867 9.51709 1.000 40.76312 821 CYS B C 1
ATOM 3001 O O . CYS C 1 107 ? -24.69481 -4.80190 9.17591 1.000 45.29377 821 CYS B O 1
ATOM 3004 N N . MET C 1 108 ? -22.70085 -5.84985 9.18793 1.000 39.93026 822 MET B N 1
ATOM 3005 C CA . MET C 1 108 ? -23.21263 -7.02613 8.50671 1.000 40.95606 822 MET B CA 1
ATOM 3006 C C . MET C 1 108 ? -24.17430 -7.78252 9.40613 1.000 43.18192 822 MET B C 1
ATOM 3007 O O . MET C 1 108 ? -23.92651 -7.95595 10.60207 1.000 52.43867 822 MET B O 1
ATOM 3012 N N . ILE C 1 109 ? -25.28169 -8.23090 8.83160 1.000 43.95222 823 ILE B N 1
ATOM 3013 C CA . ILE C 1 109 ? -26.23082 -9.08104 9.53759 1.000 49.07179 823 ILE B CA 1
ATOM 3014 C C . ILE C 1 109 ? -25.98699 -10.51922 9.10890 1.000 57.19090 823 ILE B C 1
ATOM 3015 O O . ILE C 1 109 ? -26.24996 -10.88867 7.95757 1.000 61.46448 823 ILE B O 1
ATOM 3020 N N . THR C 1 110 ? -25.50116 -11.34135 10.03800 1.000 60.19597 824 THR B N 1
ATOM 3021 C CA . THR C 1 110 ? -25.22031 -12.73698 9.75019 1.000 59.33442 824 THR B CA 1
ATOM 3022 C C . THR C 1 110 ? -26.18464 -13.69644 10.42674 1.000 59.55858 824 THR B C 1
ATOM 3023 O O . THR C 1 110 ? -26.21623 -14.87085 10.05054 1.000 61.01116 824 THR B O 1
ATOM 3027 N N . SER C 1 111 ? -26.98592 -13.22506 11.38032 1.000 65.66743 825 SER B N 1
ATOM 3028 C CA . SER C 1 111 ? -27.88543 -14.08510 12.13662 1.000 71.45350 825 SER B CA 1
ATOM 3029 C C . SER C 1 11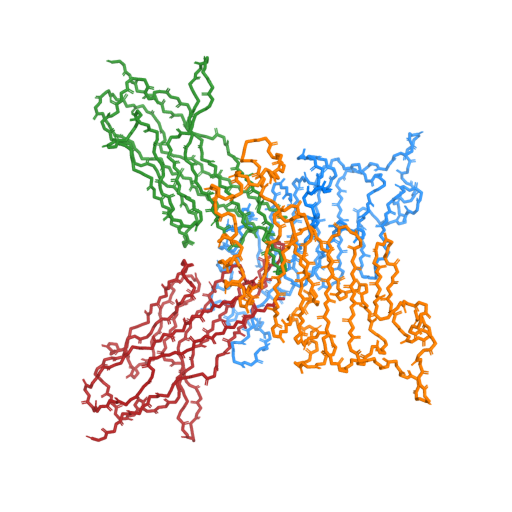1 ? -28.84278 -14.81158 11.20497 1.000 73.96692 825 SER B C 1
ATOM 3030 O O . SER C 1 111 ? -29.62347 -14.15746 10.49404 1.000 72.77453 825 SER B O 1
ATOM 3033 N N . PRO C 1 112 ? -28.82100 -16.14364 11.16814 1.000 75.92735 826 PRO B N 1
ATOM 3034 C CA . PRO C 1 112 ? -29.72253 -16.86803 10.26215 1.000 73.30090 826 PRO B CA 1
ATOM 3035 C C . PRO C 1 112 ? -31.19329 -16.56213 10.48524 1.000 74.72358 826 PRO B C 1
ATOM 3036 O O . PRO C 1 112 ? -31.97378 -16.62962 9.52666 1.000 77.46569 826 PRO B O 1
ATOM 3040 N N . GLU C 1 113 ? -31.60227 -16.22013 11.71191 1.000 70.64343 827 GLU B N 1
ATOM 3041 C CA . GLU C 1 113 ? -33.00825 -15.90684 11.93081 1.000 76.70127 827 GLU B CA 1
ATOM 3042 C C . GLU C 1 113 ? -33.36230 -14.51190 11.42545 1.000 68.08306 827 GLU B C 1
ATOM 3043 O O . GLU C 1 113 ? -34.48383 -14.29090 10.95469 1.000 70.05280 827 GLU B O 1
ATOM 3049 N N . ARG C 1 114 ? -32.43869 -13.55889 11.49077 1.000 64.43852 828 ARG B N 1
ATOM 3050 C CA . ARG C 1 114 ? -32.77459 -12.25213 10.93780 1.000 66.18391 828 ARG B CA 1
ATOM 3051 C C . ARG C 1 114 ? -32.76876 -12.28679 9.41102 1.000 60.71744 828 ARG B C 1
ATOM 3052 O O . ARG C 1 114 ? -33.54227 -11.56337 8.77254 1.000 61.17333 828 ARG B O 1
ATOM 3060 N N . LEU C 1 115 ? -31.94661 -13.15455 8.81609 1.000 58.56090 829 LEU B N 1
ATOM 3061 C CA . LEU C 1 115 ? -31.98326 -13.35494 7.36803 1.000 62.50175 829 LEU B CA 1
ATOM 3062 C C . LEU C 1 115 ? -33.34277 -13.86168 6.91038 1.000 67.61811 829 LEU B C 1
ATOM 3063 O O . LEU C 1 115 ? -33.90737 -13.34165 5.93900 1.000 58.75201 829 LEU B O 1
ATOM 3068 N N . SER C 1 116 ? -33.88785 -14.87468 7.60061 1.000 64.04409 830 SER B N 1
ATOM 3069 C CA . SER C 1 116 ? -35.19169 -15.40649 7.22012 1.000 67.27361 830 SER B CA 1
ATOM 3070 C C . SER C 1 116 ? -36.30846 -14.40843 7.48437 1.000 67.67449 830 SER B C 1
ATOM 3071 O O . SER C 1 116 ? -37.32847 -14.42723 6.78839 1.000 81.46138 830 SER B O 1
ATOM 3074 N N . GLU C 1 117 ? -36.15438 -13.54033 8.48386 1.000 66.82936 831 GLU B N 1
ATOM 3075 C CA . GLU C 1 117 ? -37.21185 -12.57137 8.75363 1.000 68.05700 831 GLU B CA 1
ATOM 3076 C C . GLU C 1 117 ? -37.20859 -11.46589 7.70917 1.000 64.76695 831 GLU B C 1
ATOM 3077 O O . GLU C 1 117 ? -38.26827 -10.95037 7.33598 1.000 66.59612 831 GLU B O 1
ATOM 3083 N N . MET C 1 118 ? -36.02239 -11.08456 7.23651 1.000 63.05135 832 MET B N 1
ATOM 3084 C CA . MET C 1 118 ? -35.89412 -10.23462 6.06186 1.000 70.36773 832 MET B CA 1
ATOM 3085 C C . MET C 1 118 ? -36.29514 -10.94031 4.77698 1.000 68.22625 832 MET B C 1
ATOM 3086 O O . MET C 1 118 ? -36.44424 -10.27149 3.74952 1.000 69.57886 832 MET B O 1
ATOM 3091 N N . ASN C 1 119 ? -36.45870 -12.25972 4.81076 1.000 61.02203 833 ASN B N 1
ATOM 3092 C CA . ASN C 1 119 ? -36.48602 -13.07807 3.60762 1.000 63.33389 833 ASN B CA 1
ATOM 3093 C C . ASN C 1 119 ? -35.36589 -12.66093 2.65718 1.000 64.85419 833 ASN B C 1
ATOM 3094 O O . ASN C 1 119 ? -35.58636 -12.33370 1.49022 1.000 67.75259 833 ASN B O 1
ATOM 3099 N N . TYR C 1 120 ? -34.14090 -12.64531 3.18380 1.000 55.55995 834 TYR B N 1
ATOM 3100 C CA . TYR C 1 120 ? -33.00861 -12.22008 2.37213 1.000 52.44142 834 TYR B CA 1
ATOM 3101 C C . TYR C 1 120 ? -32.80773 -13.15168 1.17912 1.000 54.98773 834 TYR B C 1
ATOM 3102 O O . TYR C 1 120 ? -32.42329 -12.70757 0.08828 1.000 49.62900 834 TYR B O 1
ATOM 3111 N N . LYS C 1 121 ? -33.06319 -14.44725 1.37047 1.000 47.31608 835 LYS B N 1
ATOM 3112 C CA . LYS C 1 121 ? -32.98365 -15.39634 0.26947 1.000 51.41634 835 LYS B CA 1
ATOM 3113 C C . LYS C 1 121 ? -33.84118 -14.93825 -0.90273 1.000 57.51542 835 LYS B C 1
ATOM 3114 O O . LYS C 1 121 ? -33.38163 -14.90569 -2.05116 1.000 57.87415 835 LYS B O 1
ATOM 3120 N N . SER C 1 122 ? -35.09328 -14.55926 -0.62529 1.000 54.47546 836 SER B N 1
ATOM 3121 C CA . SER C 1 122 ? -35.96299 -14.09977 -1.69945 1.000 54.10466 836 SER B CA 1
ATOM 3122 C C . SER C 1 122 ? -35.44122 -12.81117 -2.31894 1.000 52.25209 836 SER B C 1
ATOM 3123 O O . SER C 1 122 ? -35.61827 -12.59253 -3.52374 1.000 53.65078 836 SER B O 1
ATOM 3126 N N . LYS C 1 123 ? -34.78520 -11.95864 -1.52199 1.000 48.18753 837 LYS B N 1
ATOM 3127 C CA . LYS C 1 123 ? -34.13193 -10.77579 -2.07593 1.000 41.12949 837 LYS B CA 1
ATOM 3128 C C . LYS C 1 123 ? -33.09585 -11.16353 -3.13029 1.000 44.16825 837 LYS B C 1
ATOM 3129 O O . LYS C 1 123 ? -32.94703 -10.47726 -4.14629 1.000 48.37209 837 LYS B O 1
ATOM 3135 N N . LEU C 1 124 ? -32.37009 -12.26023 -2.91333 1.000 45.35928 838 LEU B N 1
ATOM 3136 C CA . LEU C 1 124 ? -31.35351 -12.65745 -3.88491 1.000 46.88713 838 LEU B CA 1
ATOM 3137 C C . LEU C 1 124 ? -31.95348 -13.34946 -5.10343 1.000 47.52636 838 L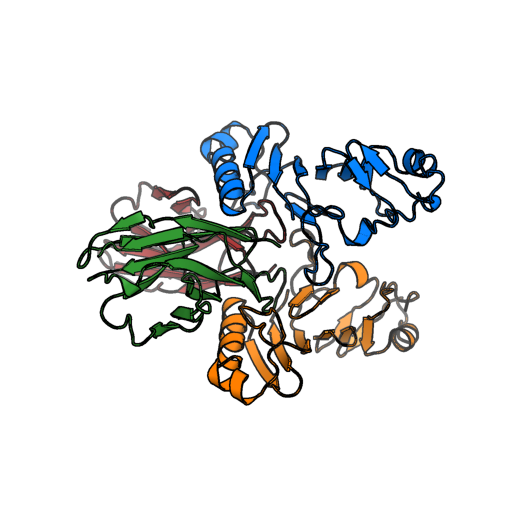EU B C 1
ATOM 3138 O O . LEU C 1 124 ? -31.42485 -13.20277 -6.20654 1.000 50.28211 838 LEU B O 1
ATOM 3143 N N . GLU C 1 125 ? -33.03679 -14.10666 -4.92610 1.000 43.31092 839 GLU B N 1
ATOM 3144 C CA . GLU C 1 125 ? -33.73830 -14.68022 -6.06703 1.000 52.10479 839 GLU B CA 1
ATOM 3145 C C . GLU C 1 125 ? -34.21363 -13.58619 -7.01125 1.000 51.48937 839 GLU B C 1
ATOM 3146 O O . GLU C 1 125 ? -34.04607 -13.68092 -8.23473 1.000 49.71747 839 GLU B O 1
ATOM 3152 N N . ASN C 1 126 ? -34.82691 -12.54160 -6.45674 1.000 45.29096 840 ASN B N 1
ATOM 3153 C CA . ASN C 1 126 ? -35.26742 -11.42225 -7.27984 1.000 56.44615 840 ASN B CA 1
ATOM 3154 C C . ASN C 1 126 ? -34.08532 -10.70750 -7.92335 1.000 53.42510 840 ASN B C 1
ATOM 3155 O O . ASN C 1 126 ? -34.12788 -10.38618 -9.11847 1.000 50.50948 840 ASN B O 1
ATOM 3160 N N . ALA C 1 127 ? -33.02274 -10.45135 -7.15517 1.000 42.27794 841 ALA B N 1
ATOM 3161 C CA . ALA C 1 127 ? -31.83756 -9.83977 -7.74917 1.000 45.74936 841 ALA B CA 1
ATOM 3162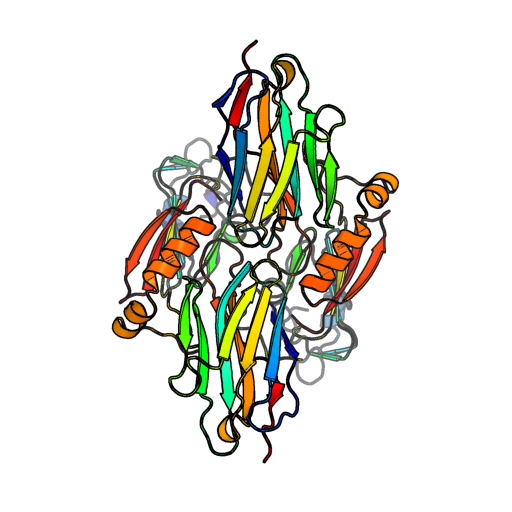 C C . ALA C 1 127 ? -31.28866 -10.69874 -8.88533 1.000 41.73477 841 ALA B C 1
ATOM 3163 O O . ALA C 1 127 ? -30.92938 -10.18010 -9.95034 1.000 42.03568 841 ALA B O 1
ATOM 3165 N N . SER C 1 128 ? -31.19691 -12.01087 -8.66229 1.000 37.96223 842 SER B N 1
ATOM 3166 C CA . SER C 1 128 ? -30.81391 -12.93767 -9.71954 1.000 39.19121 842 SER B CA 1
ATOM 3167 C C . SER C 1 128 ? -31.72123 -12.78182 -10.92983 1.000 53.03964 842 SER B C 1
ATOM 3168 O O . SER C 1 128 ? -31.25270 -12.67667 -12.07184 1.000 53.54005 842 SER B O 1
ATOM 3171 N N . ARG C 1 129 ? -33.03205 -12.77856 -10.69023 1.000 52.41950 843 ARG B N 1
ATOM 3172 C CA . ARG C 1 129 ? -33.99079 -12.76735 -11.78474 1.000 57.12616 843 ARG B CA 1
ATOM 3173 C C . ARG C 1 129 ? -33.91724 -11.45559 -12.56186 1.000 53.37420 843 ARG B C 1
ATOM 3174 O O . ARG C 1 129 ? -33.96369 -11.45668 -13.79621 1.000 50.95515 843 ARG B O 1
ATOM 3182 N N . LYS C 1 130 ? -33.75613 -10.33042 -11.85956 1.000 45.25888 844 LYS B N 1
ATOM 3183 C CA . LYS C 1 130 ? -33.74360 -9.03259 -12.52757 1.000 50.64928 844 LYS B CA 1
ATOM 3184 C C . LYS C 1 130 ? -32.50396 -8.82913 -13.38029 1.000 49.62173 844 LYS B C 1
ATOM 3185 O O . LYS C 1 130 ? -32.51389 -7.97859 -14.27554 1.000 45.01948 844 LYS B O 1
ATOM 3191 N N . GLN C 1 131 ? -31.43830 -9.57314 -13.11441 1.000 41.30814 845 GLN B N 1
ATOM 3192 C CA . GLN C 1 131 ? -30.21222 -9.45219 -13.88043 1.000 45.67786 845 GLN B CA 1
ATOM 3193 C C . GLN C 1 131 ? -30.11348 -10.48459 -14.99313 1.000 45.23338 845 GLN B C 1
ATOM 3194 O O . GLN C 1 131 ? -29.06951 -10.57651 -15.63813 1.000 45.90183 845 GLN B O 1
ATOM 3200 N N . GLY C 1 132 ? -31.16223 -11.26655 -15.22587 1.000 46.71381 846 GLY B N 1
ATOM 3201 C CA . GLY C 1 132 ? -31.09092 -12.30590 -16.22237 1.000 48.30141 846 GLY B CA 1
ATOM 3202 C C . GLY C 1 132 ? -30.33435 -13.54068 -15.79593 1.000 55.96928 846 GLY B C 1
ATOM 3203 O O . GLY C 1 132 ? -30.04682 -14.39558 -16.64217 1.000 57.92394 846 GLY B O 1
ATOM 3204 N N . ALA C 1 133 ? -29.98951 -13.66048 -14.52099 1.000 54.78761 847 ALA B N 1
ATOM 3205 C CA . ALA C 1 133 ? -29.31794 -14.84548 -14.01544 1.000 52.46649 847 ALA B CA 1
ATOM 3206 C C . ALA C 1 133 ? -30.34540 -15.79595 -13.41987 1.000 53.74210 847 ALA B C 1
ATOM 3207 O O . ALA C 1 133 ? -31.46965 -15.40521 -13.09975 1.000 61.20228 847 ALA B O 1
ATOM 3209 N N . GLN C 1 134 ? -29.95738 -17.06236 -13.30191 1.000 53.97865 848 GLN B N 1
ATOM 3210 C CA . GLN C 1 134 ? -30.79563 -18.08040 -12.68154 1.000 65.94996 848 GLN B CA 1
ATOM 3211 C C . GLN C 1 134 ? -30.30347 -18.33052 -11.25982 1.000 57.25858 848 GLN B C 1
ATOM 3212 O O . GLN C 1 134 ? -29.14057 -18.70664 -11.05624 1.000 50.13823 848 GLN B O 1
ATOM 3218 N N . PHE C 1 135 ? -31.18101 -18.10989 -10.28157 1.000 55.40355 849 PHE B N 1
ATOM 3219 C CA . PHE C 1 135 ? -30.81423 -18.37706 -8.89830 1.000 53.63338 849 PHE B CA 1
ATOM 3220 C C . PHE C 1 135 ? -30.54550 -19.86607 -8.70900 1.000 58.19252 849 PHE B C 1
ATOM 3221 O O . PHE C 1 135 ? -31.25481 -20.71521 -9.25342 1.000 61.69800 849 PHE B O 1
ATOM 3229 N N . VAL C 1 136 ? -29.51447 -20.18604 -7.92820 1.000 60.59523 850 VAL B N 1
ATOM 3230 C CA . VAL C 1 136 ? -29.18037 -21.58114 -7.65843 1.000 62.80243 850 VAL B CA 1
ATOM 3231 C C . VAL C 1 136 ? -29.30595 -21.87784 -6.16749 1.000 64.95323 850 VAL B C 1
ATOM 3232 O O . VAL C 1 136 ? -30.06098 -22.77075 -5.76368 1.000 60.15330 850 VAL B O 1
ATOM 3236 N N . ASP C 1 137 ? -28.58428 -21.13579 -5.33195 1.000 67.27307 851 ASP B N 1
ATOM 3237 C CA . ASP C 1 137 ? -28.58621 -21.47344 -3.91616 1.000 72.01537 851 ASP B CA 1
ATOM 3238 C C . ASP C 1 137 ? -28.15687 -20.26957 -3.09225 1.000 69.63677 851 ASP B C 1
ATOM 3239 O O . ASP C 1 137 ? -27.58431 -19.30707 -3.60984 1.000 59.33658 851 ASP B O 1
ATOM 3244 N N . TYR C 1 138 ? -28.46140 -20.33935 -1.79599 1.000 67.98675 852 TYR B N 1
ATOM 3245 C CA . TYR C 1 138 ? -27.94293 -19.38928 -0.81931 1.000 65.62044 852 TYR B CA 1
ATOM 3246 C C . TYR C 1 138 ? -27.72781 -20.13657 0.48433 1.000 66.58799 852 TYR B C 1
ATOM 3247 O O . TYR C 1 138 ? -28.67171 -20.71995 1.03196 1.000 67.60817 852 TYR B O 1
ATOM 3256 N N . ARG C 1 139 ? -26.49167 -20.12714 0.97237 1.000 65.98860 853 ARG B N 1
ATOM 3257 C CA . ARG C 1 139 ? -26.16965 -20.80085 2.22248 1.000 70.91882 853 ARG B CA 1
ATOM 3258 C C . ARG C 1 139 ? -25.96461 -19.75249 3.30729 1.000 72.90896 853 ARG B C 1
ATOM 3259 O O . ARG C 1 139 ? -24.90706 -19.10408 3.35876 1.000 72.51502 853 ARG B O 1
ATOM 3267 N N . PRO C 1 140 ? -26.95230 -19.53624 4.17929 1.000 75.04173 854 PRO B N 1
ATOM 3268 C CA . PRO C 1 140 ? -26.86236 -18.41565 5.13406 1.000 73.55528 854 PRO B CA 1
ATOM 3269 C C . PRO C 1 140 ? -25.64799 -18.47963 6.04012 1.000 70.49677 854 PRO B C 1
ATOM 3270 O O . PRO C 1 140 ? -25.03936 -17.44020 6.31844 1.000 66.70434 854 PRO B O 1
ATOM 3274 N N . GLU C 1 141 ? -25.28389 -19.67752 6.50894 1.000 73.02414 855 GLU B N 1
ATOM 3275 C CA . GLU C 1 141 ? -24.15092 -19.82686 7.41847 1.000 75.51640 855 GLU B CA 1
ATOM 3276 C C . GLU C 1 141 ? -22.90389 -19.15279 6.86633 1.000 71.05449 855 GLU B C 1
ATOM 3277 O O . GLU C 1 141 ? -22.17670 -18.47137 7.59507 1.000 73.55742 855 GLU B O 1
ATOM 3283 N N . SER C 1 142 ? -22.64444 -19.33209 5.57516 1.000 76.37428 856 SER B N 1
ATOM 3284 C CA . SER C 1 142 ? -21.46137 -18.78859 4.93135 1.000 69.97724 856 SER B CA 1
ATOM 3285 C C . SER C 1 142 ? -21.73604 -17.49371 4.19547 1.000 65.58010 856 SER B C 1
ATOM 3286 O O . SER C 1 142 ? -20.80038 -16.72543 3.95606 1.000 70.26171 856 SER B O 1
ATOM 3289 N N . GLY C 1 143 ? -22.98680 -17.22959 3.83859 1.000 65.82837 857 GLY B N 1
ATOM 3290 C CA . GLY C 1 143 ? -23.25754 -16.12231 2.94485 1.000 61.85797 857 GLY B CA 1
ATOM 3291 C C . GLY C 1 143 ? -22.86791 -16.43487 1.52156 1.000 65.12141 857 GLY B C 1
ATOM 3292 O O . GLY C 1 143 ? -22.51488 -15.52793 0.76240 1.000 62.15751 857 GLY B O 1
ATOM 3293 N N . SER C 1 144 ? -22.90192 -17.70532 1.14090 1.000 62.09449 858 SER B N 1
ATOM 3294 C CA . SER C 1 144 ? -22.49081 -18.10345 -0.19636 1.000 62.97071 858 SER B CA 1
ATOM 3295 C C . SER C 1 144 ? -23.69455 -18.09240 -1.12907 1.000 57.11973 858 SER B C 1
ATOM 3296 O O . SER C 1 144 ? -24.63254 -18.88060 -0.96047 1.000 57.37465 858 SER B O 1
ATOM 3299 N N . TRP C 1 145 ? -23.64745 -17.21561 -2.12008 1.000 48.07684 859 TRP B N 1
ATOM 3300 C CA . TRP C 1 145 ? -24.71331 -17.03984 -3.08926 1.000 52.46484 859 TRP B CA 1
ATOM 3301 C C . TRP C 1 145 ? -24.25406 -17.62809 -4.41698 1.000 60.03697 859 TRP B C 1
ATOM 3302 O O . TRP C 1 145 ? -23.21827 -17.21826 -4.95519 1.000 61.84100 859 TRP B O 1
ATOM 3313 N N . VAL C 1 146 ? -25.01833 -18.58714 -4.93879 1.000 58.17684 860 VAL B N 1
ATOM 3314 C CA . VAL C 1 146 ? -24.68035 -19.29337 -6.16789 1.000 53.01420 860 VAL B CA 1
ATOM 3315 C C . VAL C 1 146 ? -25.73701 -18.98381 -7.21903 1.000 58.21701 860 VAL B C 1
ATOM 3316 O O . VAL C 1 146 ? -26.93597 -19.14344 -6.96866 1.000 69.28974 860 VAL B O 1
ATOM 3320 N N . PHE C 1 147 ? -25.29253 -18.54461 -8.39208 1.000 51.76559 861 PHE B N 1
ATOM 3321 C CA . PHE C 1 147 ? -26.18185 -18.34949 -9.52471 1.000 50.68060 861 PHE B CA 1
ATOM 3322 C C . PHE C 1 147 ? -25.39118 -18.60742 -10.79352 1.000 54.69763 861 PHE B C 1
ATOM 3323 O O . PHE C 1 147 ? -24.15687 -18.65702 -10.78396 1.000 55.31752 861 PHE B O 1
ATOM 3331 N N . LYS C 1 148 ? -26.11312 -18.76445 -11.89545 1.000 51.38736 862 LYS B N 1
ATOM 3332 C CA . LYS C 1 148 ? -25.48344 -19.04694 -13.17195 1.000 58.25725 862 LYS B CA 1
ATOM 3333 C C . LYS C 1 148 ? -26.00262 -18.07769 -14.22706 1.000 56.32089 862 LYS B C 1
ATOM 3334 O O . LYS C 1 148 ? -27.11113 -17.54691 -14.11764 1.000 59.92711 862 LYS B O 1
ATOM 3340 N N . VAL C 1 149 ? -25.17244 -17.82140 -15.23823 1.000 59.04960 863 VAL B N 1
ATOM 3341 C CA . VAL C 1 149 ? -25.51822 -16.93406 -16.34207 1.000 57.53748 863 VAL B CA 1
ATOM 3342 C C . VAL C 1 149 ? -25.24990 -17.65919 -17.64856 1.000 58.54350 863 VAL B C 1
ATOM 3343 O O . VAL C 1 149 ? -24.47773 -18.61894 -17.70847 1.000 59.86422 863 VAL B O 1
ATOM 3347 N N . ASN C 1 150 ? -25.89705 -17.18034 -18.70991 1.000 63.30464 864 ASN B N 1
ATOM 3348 C CA . ASN C 1 150 ? -25.61445 -17.72364 -20.03128 1.000 58.54484 864 ASN B CA 1
ATOM 3349 C C . ASN C 1 150 ? -24.35239 -17.11375 -20.62125 1.000 62.92096 864 ASN B C 1
ATOM 3350 O O . ASN C 1 150 ? -23.70577 -17.73763 -21.46299 1.000 60.65802 864 ASN B O 1
ATOM 3355 N N . HIS C 1 151 ? -23.98239 -15.91206 -20.17897 1.000 63.22037 865 HIS B N 1
ATOM 3356 C CA . HIS C 1 151 ? -22.77749 -15.23862 -20.64876 1.000 61.57029 865 HIS B CA 1
ATOM 3357 C C . HIS C 1 151 ? -22.59140 -13.93382 -19.89035 1.000 52.99312 865 HIS B C 1
ATOM 3358 O O . HIS C 1 151 ? -23.36597 -13.62761 -18.97968 1.000 53.39973 865 HIS B O 1
ATOM 3365 N N . PHE C 1 152 ? -21.58959 -13.14841 -20.27186 1.000 53.05621 866 PHE B N 1
ATOM 3366 C CA . PHE C 1 152 ? -21.37082 -11.86064 -19.62245 1.000 57.63570 866 PHE B CA 1
ATOM 3367 C C . PHE C 1 152 ? -21.49723 -10.68266 -20.58415 1.000 60.53639 866 PHE B C 1
ATOM 3368 O O . PHE C 1 152 ? -21.00045 -9.59247 -20.29454 1.000 58.87773 866 PHE B O 1
ATOM 3377 N N . GLY D 2 1 ? -19.56915 4.13224 -6.01640 1.000 36.80861 1 GLY C N 1
ATOM 3378 C CA . GLY D 2 1 ? -20.87407 4.72528 -6.22326 1.000 34.84927 1 GLY C CA 1
ATOM 3379 C C . GLY D 2 1 ? -21.29924 5.68618 -5.11304 1.000 45.85417 1 GLY C C 1
ATOM 3380 O O . GLY D 2 1 ? -20.68103 5.75210 -4.05134 1.000 49.30762 1 GLY C O 1
ATOM 3381 N N . GLN D 2 2 ? -22.37097 6.43643 -5.34676 1.000 39.22495 2 GLN C N 1
ATOM 3382 C CA . GLN D 2 2 ? -22.80153 7.42927 -4.37708 1.000 34.69339 2 GLN C CA 1
ATOM 3383 C C . GLN D 2 2 ? -24.29608 7.64646 -4.51513 1.000 37.91429 2 GLN C C 1
ATOM 3384 O O . GLN D 2 2 ? -24.92194 7.24767 -5.50642 1.000 37.85416 2 GLN C O 1
ATOM 3390 N N . VAL D 2 3 ? -24.85274 8.27956 -3.48638 1.000 32.26742 3 VAL C N 1
ATOM 3391 C CA . VAL D 2 3 ? -26.26507 8.60857 -3.39005 1.000 35.04748 3 VAL C CA 1
ATOM 3392 C C . VAL D 2 3 ? -26.39449 9.98009 -2.74197 1.000 33.42244 3 VAL C C 1
ATOM 3393 O O . VAL D 2 3 ? -25.64121 10.31780 -1.82626 1.000 40.86320 3 VAL C O 1
ATOM 3397 N N . GLN D 2 4 ? -27.32233 10.78519 -3.24355 1.000 29.85859 4 GLN C N 1
ATOM 3398 C CA . GLN D 2 4 ? -27.69643 12.04488 -2.62493 1.000 35.12996 4 GLN C CA 1
ATOM 3399 C C . GLN D 2 4 ? -29.19516 11.98930 -2.39664 1.000 35.59416 4 GLN C C 1
ATOM 3400 O O . GLN D 2 4 ? -29.93690 11.51934 -3.26337 1.000 34.46669 4 GLN C O 1
ATOM 3406 N N . LEU D 2 5 ? -29.62425 12.40150 -1.20959 1.000 33.92187 5 LEU C N 1
ATOM 3407 C CA . LEU D 2 5 ? -31.03244 12.43009 -0.83319 1.000 36.60427 5 LEU C CA 1
ATOM 3408 C C . LEU D 2 5 ? -31.47776 13.87283 -0.66618 1.000 38.45289 5 LEU C C 1
ATOM 3409 O O . LEU D 2 5 ? -30.79349 14.67102 -0.01536 1.000 39.11505 5 LEU C O 1
ATOM 3414 N N . VAL D 2 6 ? -32.60950 14.21254 -1.25790 1.000 35.32496 6 VAL C N 1
ATOM 3415 C CA . VAL D 2 6 ? -33.23340 15.50865 -1.03543 1.000 35.87192 6 VAL C CA 1
ATOM 3416 C C . VAL D 2 6 ? -34.56897 15.23147 -0.37256 1.000 36.06214 6 VAL C C 1
ATOM 3417 O O . VAL D 2 6 ? -35.47411 14.65746 -0.99273 1.000 35.33383 6 VAL C O 1
ATOM 3421 N N . GLU D 2 7 ? -34.67412 15.59431 0.89642 1.000 32.75901 7 GLU C N 1
ATOM 3422 C CA . GLU D 2 7 ? -35.87258 15.39406 1.68637 1.000 34.54508 7 GLU C CA 1
ATOM 3423 C C . GLU D 2 7 ? -36.55991 16.73946 1.85905 1.000 34.92578 7 GLU C C 1
ATOM 3424 O O . GLU D 2 7 ? -35.89893 17.77049 2.03467 1.000 36.99845 7 GLU C O 1
ATOM 3430 N N . SER D 2 8 ? -37.88411 16.73129 1.77969 1.000 32.50289 8 SER C N 1
ATOM 3431 C CA . SER D 2 8 ? -38.66692 17.96098 1.81769 1.000 30.91828 8 SER C CA 1
ATOM 3432 C C . SER D 2 8 ? -40.07199 17.59043 2.25010 1.000 31.71603 8 SER C C 1
ATOM 3433 O O . SER D 2 8 ? -40.37915 16.41402 2.45530 1.000 34.92686 8 SER C O 1
ATOM 3436 N N . GLY D 2 9 ? -40.93096 18.60601 2.37615 1.000 36.00525 9 GLY C N 1
ATOM 3437 C CA . GLY D 2 9 ? -42.31470 18.42083 2.77274 1.000 44.60124 9 GLY C CA 1
ATOM 3438 C C . GLY D 2 9 ? -42.62145 18.70199 4.23732 1.000 43.53584 9 GLY C C 1
ATOM 3439 O O . GLY D 2 9 ? -43.80569 18.77822 4.60633 1.000 40.16653 9 GLY C O 1
ATOM 3440 N N . GLY D 2 10 ? -41.60892 18.84959 5.08036 1.000 38.27283 10 GLY C N 1
ATOM 3441 C CA . GLY D 2 10 ? -41.85420 19.18524 6.47022 1.000 38.75199 10 GLY C CA 1
ATOM 3442 C C . GLY D 2 10 ? -42.24763 20.64271 6.66385 1.000 33.76498 10 GLY C C 1
ATOM 3443 O O . GLY D 2 10 ? -42.23560 21.46823 5.74909 1.000 37.74510 10 GLY C O 1
ATOM 3444 N N . GLY D 2 11 ? -42.59078 20.97029 7.89833 1.000 34.69515 11 GLY C N 1
ATOM 3445 C CA . GLY D 2 11 ? -43.00881 22.32906 8.20085 1.000 34.06183 11 GLY C CA 1
ATOM 3446 C C . GLY D 2 11 ? -43.85895 22.35728 9.46284 1.000 38.39688 11 GLY C C 1
ATOM 3447 O O . GLY D 2 11 ? -43.72920 21.49623 10.33192 1.000 41.15064 11 GLY C O 1
ATOM 3448 N N . LEU D 2 12 ? -44.73188 23.35593 9.52343 1.000 39.19775 12 LEU C N 1
ATOM 3449 C CA . LEU D 2 12 ? -45.51639 23.66967 10.70952 1.000 40.43022 12 LEU C CA 1
ATOM 3450 C C . LEU D 2 12 ? -46.97046 23.29911 10.45780 1.000 48.76655 12 LEU C C 1
ATOM 3451 O O . LEU D 2 12 ? -47.58456 23.78360 9.49522 1.000 52.63325 12 LEU C O 1
ATOM 3456 N N . ALA D 2 13 ? -47.51138 22.44095 11.31768 1.000 40.34492 13 ALA C N 1
ATOM 3457 C CA . ALA D 2 13 ? -48.90364 22.03716 11.25666 1.000 42.52300 13 ALA C CA 1
ATOM 3458 C C . ALA D 2 13 ? -49.55069 22.19309 12.62658 1.000 52.18097 13 ALA C C 1
ATOM 3459 O O . ALA D 2 13 ? -48.88119 22.22423 13.66630 1.000 42.48981 13 ALA C O 1
ATOM 3461 N N . LYS D 2 14 ? -50.85961 22.28570 12.60824 1.000 57.44416 14 LYS C N 1
ATOM 3462 C CA . LYS D 2 14 ? -51.66206 22.20353 13.80609 1.000 57.70771 14 LYS C CA 1
ATOM 3463 C C . LYS D 2 14 ? -52.21269 20.79379 13.96895 1.000 55.53928 14 LYS C C 1
ATOM 3464 O O . LYS D 2 14 ? -52.26368 20.02148 13.00667 1.000 46.78566 14 LYS C O 1
ATOM 3470 N N . PRO D 2 15 ? -52.59558 20.41291 15.18949 1.000 54.91068 15 PRO C N 1
ATOM 3471 C CA . PRO D 2 15 ? -53.20144 19.09239 15.39949 1.000 51.52993 15 PRO C CA 1
ATOM 3472 C C . PRO D 2 15 ? -54.37122 18.87083 14.45245 1.000 59.65430 15 PRO C C 1
ATOM 3473 O O . PRO D 2 15 ? -55.17803 19.77191 14.20578 1.000 62.50261 15 PRO C O 1
ATOM 3477 N N . GLY D 2 16 ? -54.45950 17.65620 13.91753 1.000 56.29439 16 GLY C N 1
ATOM 3478 C CA . GLY D 2 16 ? -55.46480 17.33187 12.93420 1.000 60.64718 16 GLY C CA 1
ATOM 3479 C C . GLY D 2 16 ? -55.09070 17.67943 11.50856 1.000 60.18193 16 GLY C C 1
ATOM 3480 O O . GLY D 2 16 ? -55.81523 17.29288 10.58447 1.000 65.29709 16 GLY C O 1
ATOM 3481 N N . GLY D 2 17 ? -53.98434 18.38363 11.29794 1.000 56.19376 17 GLY C N 1
ATOM 3482 C CA . GLY D 2 17 ? -53.57579 18.79310 9.97202 1.000 52.22870 17 GLY C CA 1
ATOM 3483 C C . GLY D 2 17 ? -52.86695 17.68665 9.21060 1.000 54.83361 17 GLY C C 1
ATOM 3484 O O . GLY D 2 17 ? -52.78083 16.53561 9.64234 1.000 52.54254 17 GLY C O 1
ATOM 3485 N N . SER D 2 18 ? -52.35107 18.05583 8.03850 1.000 52.15948 18 SER C N 1
ATOM 3486 C CA . SER D 2 18 ? -51.68081 17.09475 7.17725 1.000 42.75060 18 SER C CA 1
ATOM 3487 C C . SER D 2 18 ? -50.39844 17.69141 6.62783 1.000 40.41580 18 SER C C 1
ATOM 3488 O O . SER D 2 18 ? -50.25295 18.90930 6.51434 1.000 46.03255 18 SER C O 1
ATOM 3491 N N . LEU D 2 19 ? -49.45803 16.80584 6.32397 1.000 45.54320 19 LEU C N 1
ATOM 3492 C CA . LEU D 2 19 ? -48.26890 17.13499 5.56586 1.000 46.46362 19 LEU C CA 1
ATOM 3493 C C . LEU D 2 19 ? -47.95073 15.94636 4.68264 1.000 45.95806 19 LEU C C 1
ATOM 3494 O O . LEU D 2 19 ? -48.48325 14.84682 4.86045 1.000 49.44206 19 LEU C O 1
ATOM 3499 N N . ARG D 2 20 ? -47.06694 16.17322 3.72491 1.000 39.09873 20 ARG C N 1
ATOM 3500 C CA . ARG D 2 20 ? -46.63613 15.10973 2.83494 1.000 37.95325 20 ARG C CA 1
ATOM 3501 C C . ARG D 2 20 ? -45.13123 15.22811 2.69256 1.000 34.21516 20 ARG C C 1
ATOM 3502 O O . ARG D 2 20 ? -44.62668 16.26012 2.24453 1.000 46.64489 20 ARG C O 1
ATOM 3510 N N . LEU D 2 21 ? -44.41352 14.19835 3.10009 1.000 34.13600 21 LEU C N 1
ATOM 3511 C CA . LEU D 2 21 ? -42.96604 14.24323 3.02073 1.000 34.33423 21 LEU C CA 1
ATOM 3512 C C . LEU D 2 21 ? -42.50368 13.60832 1.72527 1.000 38.23247 21 LEU C C 1
ATOM 3513 O O . LEU D 2 21 ? -43.15076 12.70654 1.18305 1.000 38.50675 21 LEU C O 1
ATOM 3518 N N . SER D 2 22 ? -41.36801 14.08620 1.23331 1.000 31.88729 22 SER C N 1
ATOM 3519 C CA . SER D 2 22 ? -40.80994 13.54820 0.01095 1.000 33.12757 22 SER C CA 1
ATOM 3520 C C . SER D 2 22 ? -39.32146 13.35385 0.20300 1.000 33.36476 22 SER C C 1
ATOM 3521 O O . SER D 2 22 ? -38.65099 14.17961 0.82916 1.000 32.05691 22 SER C O 1
ATOM 3524 N N . CYS D 2 23 ? -38.81507 12.24675 -0.32563 1.000 32.71292 23 CYS C N 1
ATOM 3525 C CA . CYS D 2 23 ? -37.38518 12.03790 -0.44801 1.000 30.83460 23 CYS C CA 1
ATOM 3526 C C . CYS D 2 23 ? -37.10247 11.62366 -1.88798 1.000 32.92114 23 CYS C C 1
ATOM 3527 O O . CYS D 2 23 ? -37.70430 10.66245 -2.37641 1.000 33.64018 23 CYS C O 1
ATOM 3530 N N . VAL D 2 24 ? -36.20042 12.34220 -2.55473 1.000 32.42205 24 VAL C N 1
ATOM 3531 C CA . VAL D 2 24 ? -35.78012 12.00720 -3.91875 1.000 30.30546 24 VAL C CA 1
ATOM 3532 C C . VAL D 2 24 ? -34.31978 11.58611 -3.87000 1.000 31.13843 24 VAL C C 1
ATOM 3533 O O . VAL D 2 24 ? -33.46219 12.34875 -3.40912 1.000 33.57377 24 VAL C O 1
ATOM 3537 N N . ALA D 2 25 ? -34.03702 10.39044 -4.37088 1.000 28.62359 25 ALA C N 1
ATOM 3538 C CA . ALA D 2 25 ? -32.69059 9.83544 -4.38961 1.000 28.39841 25 ALA C CA 1
ATOM 3539 C C . ALA D 2 25 ? -32.05607 9.99938 -5.76951 1.000 32.44071 25 ALA C C 1
ATOM 3540 O O . ALA D 2 25 ? -32.64677 9.61223 -6.77898 1.000 33.07073 25 ALA C O 1
ATOM 3542 N N . THR D 2 26 ? -30.85083 10.55647 -5.80459 1.000 30.37572 26 THR C N 1
ATOM 3543 C CA . THR D 2 26 ? -30.03107 10.60233 -7.00042 1.000 32.81550 26 THR C CA 1
ATOM 3544 C C . THR D 2 26 ? -28.70248 9.90669 -6.72231 1.000 35.42985 26 THR C C 1
ATOM 3545 O O . THR D 2 26 ? -28.34561 9.62924 -5.57497 1.000 35.55101 26 THR C O 1
ATOM 3549 N N . GLY D 2 27 ? -27.96621 9.61711 -7.79535 1.000 30.41466 27 GLY C N 1
ATOM 3550 C CA . GLY D 2 27 ? -26.65371 9.01754 -7.67310 1.000 24.50911 27 GLY C CA 1
ATOM 3551 C C . GLY D 2 27 ? -26.39988 7.96737 -8.73320 1.000 36.32124 27 GLY C C 1
ATOM 3552 O O . GLY D 2 27 ? -26.96140 8.04510 -9.82741 1.000 32.94508 27 GLY C O 1
ATOM 3553 N N . THR D 2 28 ? -25.55262 6.98688 -8.41646 1.000 31.86723 28 THR C N 1
ATOM 3554 C CA . THR D 2 28 ? -25.04402 6.00836 -9.36100 1.000 33.11500 28 THR C CA 1
ATOM 3555 C C . THR D 2 28 ? -25.75913 4.67203 -9.28622 1.000 33.73889 28 THR C C 1
ATOM 3556 O O . THR D 2 28 ? -25.34855 3.71650 -9.95398 1.000 42.61468 28 THR C O 1
ATOM 3560 N N . PHE D 2 29 ? -26.81069 4.57546 -8.50257 1.000 35.48566 29 PHE C N 1
ATOM 3561 C CA . PHE D 2 29 ? -27.34121 3.26825 -8.19066 1.000 31.38711 29 PHE C CA 1
ATOM 3562 C C . PHE D 2 29 ? -28.21977 2.71869 -9.31428 1.000 33.67631 29 PHE C C 1
ATOM 3563 O O . PHE D 2 29 ? -28.71427 3.43655 -10.18968 1.000 27.60361 29 PHE C O 1
ATOM 3571 N N . ARG D 2 30 ? -28.45351 1.41900 -9.21877 1.000 28.89367 30 ARG C N 1
ATOM 3572 C CA . ARG D 2 30 ? -29.20163 0.62765 -10.16869 1.000 29.30160 30 ARG C CA 1
ATOM 3573 C C . ARG D 2 30 ? -30.67042 0.57046 -9.80932 1.000 32.97815 30 ARG C C 1
ATOM 3574 O O . ARG D 2 30 ? -31.51861 0.42631 -10.69941 1.000 34.14810 30 ARG C O 1
ATOM 3582 N N . SER D 2 31 ? -30.98863 0.72589 -8.52687 1.000 30.55526 31 SER C N 1
ATOM 3583 C CA . SER D 2 31 ? -32.35414 0.60212 -8.03799 1.000 30.84301 31 SER C CA 1
ATOM 3584 C C . SER D 2 31 ? -32.36136 0.93892 -6.55564 1.000 31.36529 31 SER C C 1
ATOM 3585 O O . SER D 2 31 ? -31.33235 0.84677 -5.87373 1.000 31.04671 31 SER C O 1
ATOM 3588 N N . MET D 2 32 ? -33.53554 1.33018 -6.06674 1.000 35.77971 32 MET C N 1
ATOM 3589 C CA . MET D 2 32 ? -33.77913 1.41489 -4.63212 1.000 32.80868 32 MET C CA 1
ATOM 3590 C C . MET D 2 32 ? -34.26380 0.05302 -4.15088 1.000 32.87798 32 MET C C 1
ATOM 3591 O O . MET D 2 32 ? -35.11942 -0.56088 -4.79200 1.000 37.66996 32 MET C O 1
ATOM 3596 N N . GLU D 2 33 ? -33.72627 -0.41292 -3.02356 1.000 32.37794 33 GLU C N 1
ATOM 3597 C CA . GLU D 2 33 ? -34.21725 -1.64773 -2.42714 1.000 30.18824 33 GLU C CA 1
ATOM 3598 C C . GLU D 2 33 ? -35.20936 -1.33483 -1.30016 1.000 33.38686 33 GLU C C 1
ATOM 3599 O O . GLU D 2 33 ? -36.30541 -0.84518 -1.59076 1.000 28.81701 33 GLU C O 1
ATOM 3605 N N . ASP D 2 34 ? -34.87150 -1.63396 -0.03169 1.000 31.08471 34 ASP C N 1
ATOM 3606 C CA . ASP D 2 34 ? -35.74768 -1.26082 1.08563 1.000 28.60931 34 ASP C CA 1
ATOM 3607 C C . ASP D 2 34 ? -35.73317 0.25319 1.27723 1.000 28.11369 34 ASP C C 1
ATOM 3608 O O . ASP D 2 34 ? -34.67416 0.88926 1.25368 1.000 31.98204 34 ASP C O 1
ATOM 3613 N N . VAL D 2 35 ? -36.90358 0.83866 1.48985 1.000 34.27217 35 VAL C N 1
ATOM 3614 C CA . VAL D 2 35 ? -36.98807 2.25891 1.79923 1.000 33.15614 35 VAL C CA 1
ATOM 3615 C C . VAL D 2 35 ? -37.85474 2.41799 3.03673 1.000 38.68161 35 VAL C C 1
ATOM 3616 O O . VAL D 2 35 ? -38.76836 1.61950 3.27784 1.000 36.70476 35 VAL C O 1
ATOM 3620 N N . GLY D 2 36 ? -37.56610 3.44519 3.83277 1.000 33.16871 36 GLY C N 1
ATOM 3621 C CA . GLY D 2 36 ? -38.34465 3.66450 5.04720 1.000 27.70098 36 GLY C CA 1
ATOM 3622 C C . GLY D 2 36 ? -38.27233 5.08485 5.51028 1.000 27.30832 36 GLY C C 1
ATOM 3623 O O . GLY D 2 36 ? -37.28867 5.79632 5.25929 1.000 34.99908 36 GLY C O 1
ATOM 3624 N N . TRP D 2 37 ? -39.32792 5.53820 6.19126 1.000 30.22974 37 TRP C N 1
ATOM 3625 C CA . TRP D 2 37 ? -39.33387 6.81445 6.88787 1.000 35.17482 37 TRP C CA 1
ATOM 3626 C C . TRP D 2 37 ? -39.18193 6.58019 8.38678 1.000 36.02886 37 TRP C C 1
ATOM 3627 O O . TRP D 2 37 ? -39.76553 5.64544 8.94496 1.000 35.17179 37 TRP C O 1
ATOM 3638 N N . TYR D 2 38 ? -38.36475 7.42383 9.01256 1.000 37.26748 38 TYR C N 1
ATOM 3639 C CA . TYR D 2 38 ? -37.96329 7.34376 10.40737 1.000 38.57517 38 TYR C CA 1
ATOM 3640 C C . TYR D 2 38 ? -38.11098 8.72355 11.02066 1.000 34.02050 38 TYR C C 1
ATOM 3641 O O . TYR D 2 38 ? -38.15366 9.72407 10.30273 1.000 35.22517 38 TYR C O 1
ATOM 3650 N N . ARG D 2 39 ? -38.13478 8.79571 12.35347 1.000 35.73192 39 ARG C N 1
ATOM 3651 C CA . ARG D 2 39 ? -38.22356 10.11126 12.97889 1.000 32.43521 39 ARG C CA 1
ATOM 3652 C C . ARG D 2 39 ? -37.45782 10.13945 14.29191 1.000 35.13912 39 ARG C C 1
ATOM 3653 O O . ARG D 2 39 ? -37.32893 9.12396 14.97740 1.000 39.08899 39 ARG C O 1
ATOM 3661 N N . GLN D 2 40 ? -36.95898 11.32575 14.63620 1.000 35.68039 40 GLN C N 1
ATOM 3662 C CA . GLN D 2 40 ? -36.20723 11.53877 15.86905 1.000 38.43590 40 GLN C CA 1
ATOM 3663 C C . GLN D 2 40 ? -36.64995 12.84874 16.50047 1.000 42.51137 40 GLN C C 1
ATOM 3664 O O . GLN D 2 40 ? -36.42094 13.92512 15.93435 1.000 40.74050 40 GLN C O 1
ATOM 3670 N N . ALA D 2 41 ? -37.26963 12.75439 17.64501 1.000 41.84954 41 ALA C N 1
ATOM 3671 C CA . ALA D 2 41 ? -37.63639 13.86177 18.50804 1.000 42.93650 41 ALA C CA 1
ATOM 3672 C C . ALA D 2 41 ? -36.54357 14.07754 19.54914 1.000 58.44648 41 ALA C C 1
ATOM 3673 O O . ALA D 2 41 ? -35.86421 13.12299 19.94806 1.000 54.91139 41 ALA C O 1
ATOM 3675 N N . PRO D 2 42 ? -36.33580 15.31662 19.99731 1.000 54.59553 42 PRO C N 1
ATOM 3676 C CA . PRO D 2 42 ? -35.27557 15.56227 20.98066 1.000 52.59760 42 PRO C CA 1
ATOM 3677 C C . PRO D 2 42 ? -35.49231 14.67910 22.19192 1.000 56.18998 42 PRO C C 1
ATOM 3678 O O . PRO D 2 42 ? -36.63145 14.44809 22.60561 1.000 55.62662 42 PRO C O 1
ATOM 3682 N N . GLY D 2 43 ? -34.39122 14.13396 22.71247 1.000 55.10313 43 GLY C N 1
ATOM 3683 C CA . GLY D 2 43 ? -34.44546 13.29889 23.89640 1.000 71.20151 43 GLY C CA 1
ATOM 3684 C C . GLY D 2 43 ? -35.03181 11.92257 23.69555 1.000 66.07345 43 GLY C C 1
ATOM 3685 O O . GLY D 2 43 ? -35.37417 11.25504 24.67585 1.000 69.31144 43 GLY C O 1
ATOM 3686 N N . LYS D 2 44 ? -35.15182 11.47326 22.45142 1.000 55.36284 44 LYS C N 1
ATOM 3687 C CA . LYS D 2 44 ? -35.74460 10.18619 22.12778 1.000 55.19463 44 LYS C CA 1
ATOM 3688 C C . LYS D 2 44 ? -34.89364 9.51761 21.05966 1.000 57.27166 44 LYS C C 1
ATOM 3689 O O . LYS D 2 44 ? -34.24111 10.19253 20.25765 1.000 56.86882 44 LYS C O 1
ATOM 3695 N N . ASP D 2 45 ? -34.90525 8.18854 21.04601 1.000 60.99506 45 ASP C N 1
ATOM 3696 C CA . ASP D 2 45 ? -34.21829 7.46321 19.98507 1.000 56.75519 45 ASP C CA 1
ATOM 3697 C C . ASP D 2 45 ? -34.92783 7.65627 18.65516 1.000 53.04206 45 ASP C C 1
ATOM 3698 O O . ASP D 2 45 ? -36.14063 7.87606 18.59948 1.000 53.49935 45 ASP C O 1
ATOM 3703 N N . ARG D 2 46 ? -34.15294 7.57813 17.57527 1.000 48.89491 46 ARG C N 1
ATOM 3704 C CA . ARG D 2 46 ? -34.74410 7.49215 16.25161 1.000 44.93826 46 ARG C CA 1
ATOM 3705 C C . ARG D 2 46 ? -35.63519 6.26047 16.20138 1.000 49.24458 46 ARG C C 1
ATOM 3706 O O . ARG D 2 46 ? -35.29178 5.21304 16.74671 1.000 51.81925 46 ARG C O 1
ATOM 3714 N N . GLU D 2 47 ? -36.80053 6.39105 15.57611 1.000 46.31423 47 GLU C N 1
ATOM 3715 C CA . GLU D 2 47 ? -37.72757 5.27411 15.47977 1.000 46.47255 47 GLU C CA 1
ATOM 3716 C C . GLU D 2 47 ? -38.23033 5.10554 14.05270 1.000 41.67910 47 GLU C C 1
ATOM 3717 O O . GLU D 2 47 ? -38.33909 6.07103 13.28850 1.000 43.29288 47 GLU C O 1
ATOM 3723 N N . LEU D 2 48 ? -38.52457 3.85601 13.70443 1.000 37.81044 48 LEU C N 1
ATOM 3724 C CA . LEU D 2 48 ? -39.11881 3.55324 12.41272 1.000 43.85169 48 LEU C CA 1
ATOM 3725 C C . LEU D 2 48 ? -40.56837 4.01196 12.38821 1.000 42.06942 48 LEU C C 1
ATOM 3726 O O . LEU D 2 48 ? -41.34074 3.73101 13.30607 1.000 49.27941 48 LEU C O 1
ATOM 3731 N N . VAL D 2 49 ? -40.93463 4.72827 11.33655 1.000 42.17102 49 VAL C N 1
ATOM 3732 C CA . VAL D 2 49 ? -42.30121 5.19848 11.14630 1.000 38.94800 49 VAL C CA 1
ATOM 3733 C C . VAL D 2 49 ? -43.04852 4.32346 10.15076 1.000 41.69672 49 VAL C C 1
ATOM 3734 O O . VAL D 2 49 ? -44.16647 3.88455 10.41917 1.000 39.38851 49 VAL C O 1
ATOM 3738 N N . ALA D 2 50 ? -42.42961 4.05046 8.99777 1.000 40.66208 50 ALA C N 1
ATOM 3739 C CA . ALA D 2 50 ? -43.03978 3.25975 7.93572 1.000 36.71356 50 ALA C CA 1
ATOM 3740 C C . ALA D 2 50 ? -41.93889 2.73599 7.02816 1.000 35.46664 50 ALA C C 1
ATOM 3741 O O . ALA D 2 50 ? -40.94889 3.42814 6.79764 1.000 41.57202 50 ALA C O 1
ATOM 3743 N N . GLU D 2 51 ? -42.12372 1.52557 6.50626 1.000 38.04999 51 GLU C N 1
ATOM 3744 C CA . GLU D 2 51 ? -41.14458 0.90919 5.62085 1.000 39.55565 51 GLU C CA 1
ATOM 3745 C C . GLU D 2 51 ? -41.84930 0.14816 4.50569 1.000 42.46860 51 GLU C C 1
ATOM 3746 O O . GLU D 2 51 ? -42.91657 -0.43110 4.72470 1.000 41.79880 51 GLU C O 1
ATOM 3752 N N . ILE D 2 52 ? -41.25298 0.15891 3.31327 1.000 41.47067 52 ILE C N 1
ATOM 3753 C CA . ILE D 2 52 ? -41.60828 -0.75752 2.22897 1.000 46.73137 52 ILE C CA 1
ATOM 3754 C C . ILE D 2 52 ? -40.33343 -1.47905 1.80563 1.000 40.57634 52 ILE C C 1
ATOM 3755 O O . ILE D 2 52 ? -39.41269 -0.84593 1.28096 1.000 36.79302 52 ILE C O 1
ATOM 3760 N N . THR D 2 53 ? -40.27057 -2.79551 2.01884 1.000 46.52000 53 THR C N 1
ATOM 3761 C CA . THR D 2 53 ? -39.07081 -3.52636 1.62954 1.000 41.88565 53 THR C CA 1
ATOM 3762 C C . THR D 2 53 ? -38.99575 -3.64527 0.10761 1.000 38.35647 53 THR C C 1
ATOM 3763 O O . THR D 2 53 ? -39.94877 -3.34082 -0.61751 1.000 41.56256 53 THR C O 1
ATOM 3767 N N . THR D 2 54 ? -37.83678 -4.09845 -0.37851 1.000 38.89954 54 THR C N 1
ATOM 3768 C CA . THR D 2 54 ? -37.69953 -4.34992 -1.81351 1.000 43.60261 54 THR C CA 1
ATOM 3769 C C . THR D 2 54 ? -38.64796 -5.43679 -2.28618 1.000 48.96568 54 THR C C 1
ATOM 3770 O O . THR D 2 54 ? -38.92619 -5.53242 -3.48489 1.000 45.65583 54 THR C O 1
ATOM 3774 N N . LEU D 2 55 ? -39.16371 -6.25282 -1.37644 1.000 54.19091 55 LEU C N 1
ATOM 3775 C CA . LEU D 2 55 ? -40.10354 -7.29284 -1.75628 1.000 56.34360 55 LEU C CA 1
ATOM 3776 C C . LEU D 2 55 ? -41.55178 -6.82740 -1.69283 1.000 55.35138 55 LEU C C 1
ATOM 3777 O O . LEU D 2 55 ? -42.44777 -7.60395 -2.03478 1.000 58.45330 55 LEU C O 1
ATOM 3782 N N . GLY D 2 56 ? -41.80614 -5.59079 -1.26418 1.000 49.55053 56 GLY C N 1
ATOM 3783 C CA . GLY D 2 56 ? -43.16145 -5.07667 -1.20160 1.000 54.00144 56 GLY C CA 1
ATOM 3784 C C . GLY D 2 56 ? -43.85434 -5.16465 0.14556 1.000 54.15897 56 GLY C C 1
ATOM 3785 O O . GLY D 2 56 ? -45.04458 -4.83212 0.23295 1.000 57.56989 56 GLY C O 1
ATOM 3786 N N . LYS D 2 57 ? -43.16428 -5.60177 1.19450 1.000 49.44440 57 LYS C N 1
ATOM 3787 C CA . LYS D 2 57 ? -43.77164 -5.67337 2.51777 1.000 48.46335 57 LYS C CA 1
ATOM 3788 C C . LYS D 2 57 ? -43.84001 -4.27446 3.12248 1.000 47.03284 57 LYS C C 1
ATOM 3789 O O . LYS D 2 57 ? -42.82915 -3.56395 3.17667 1.000 46.52264 57 LYS C O 1
ATOM 3795 N N . VAL D 2 58 ? -45.03287 -3.86776 3.55479 1.000 50.19126 58 VAL C N 1
ATOM 3796 C CA . VAL D 2 58 ? -45.24867 -2.54949 4.14336 1.000 51.40172 58 VAL C CA 1
ATOM 3797 C C . VAL D 2 58 ? -45.40853 -2.71468 5.64433 1.000 51.75185 58 VAL C C 1
ATOM 3798 O O . VAL D 2 58 ? -46.24939 -3.49410 6.10186 1.000 50.88487 58 VAL C O 1
ATOM 3802 N N . THR D 2 59 ? -44.61698 -1.96793 6.40863 1.000 53.42340 59 THR C N 1
ATOM 3803 C CA . THR D 2 59 ? -44.67458 -1.96326 7.86523 1.000 50.83864 59 THR C CA 1
ATOM 3804 C C . THR D 2 59 ? -44.89918 -0.54444 8.37579 1.000 45.75513 59 THR C C 1
ATOM 3805 O O . THR D 2 59 ? -44.32855 0.41220 7.84585 1.000 43.30957 59 THR C O 1
ATOM 3809 N N . TYR D 2 60 ? -45.73858 -0.41443 9.40376 1.000 52.21614 60 TYR C N 1
ATOM 3810 C CA . TYR D 2 60 ? -46.06775 0.86188 10.01997 1.000 46.77557 60 TYR C CA 1
ATOM 3811 C C . TYR D 2 60 ? -45.86784 0.76956 11.52777 1.000 49.15040 60 TYR C C 1
ATOM 3812 O O . TYR D 2 60 ? -46.21558 -0.24284 12.14544 1.000 59.89646 60 TYR C O 1
ATOM 3821 N N . ALA D 2 61 ? -45.32592 1.83127 12.12378 1.000 51.44240 61 ALA C N 1
ATOM 3822 C CA . ALA D 2 61 ? -45.35697 1.94128 13.57777 1.000 49.80654 61 ALA C CA 1
ATOM 3823 C C . ALA D 2 61 ? -46.80133 2.01633 14.04596 1.000 54.21289 61 ALA C C 1
ATOM 3824 O O . ALA D 2 61 ? -47.64268 2.65813 13.40924 1.000 53.56392 61 ALA C O 1
ATOM 3826 N N . ASP D 2 62 ? -47.09019 1.35228 15.17105 1.000 56.85376 62 ASP C N 1
ATOM 3827 C CA . ASP D 2 62 ? -48.46523 1.29205 15.65455 1.000 61.70855 62 ASP C CA 1
ATOM 3828 C C . ASP D 2 62 ? -49.02590 2.67808 15.93262 1.000 59.32772 62 ASP C C 1
ATOM 3829 O O . ASP D 2 62 ? -50.22018 2.91613 15.72365 1.000 62.69551 62 ASP C O 1
ATOM 3834 N N . SER D 2 63 ? -48.18233 3.60917 16.37916 1.000 57.50607 63 SER C N 1
ATOM 3835 C CA . SER D 2 63 ? -48.65634 4.95111 16.69315 1.000 61.27674 63 SER C CA 1
ATOM 3836 C C . SER D 2 63 ? -48.97130 5.78559 15.45502 1.000 55.73652 63 SER C C 1
ATOM 3837 O O . SER D 2 63 ? -49.55459 6.86360 15.59935 1.000 58.22093 63 SER C O 1
ATOM 3840 N N . VAL D 2 64 ? -48.60882 5.33666 14.25387 1.000 53.77201 64 VAL C N 1
ATOM 3841 C CA . VAL D 2 64 ? -48.97384 6.05172 13.03349 1.000 56.31523 64 VAL C CA 1
ATOM 3842 C C . VAL D 2 64 ? -49.89319 5.25113 12.12147 1.000 56.86219 64 VAL C C 1
ATOM 3843 O O . VAL D 2 64 ? -50.35589 5.79882 11.10588 1.000 57.34413 64 VAL C O 1
ATOM 3847 N N . LYS D 2 65 ? -50.18046 3.98732 12.43901 1.000 57.46765 65 LYS C N 1
ATOM 3848 C CA . LYS D 2 65 ? -51.00714 3.16478 11.56464 1.000 60.52639 65 LYS C CA 1
ATOM 3849 C C . LYS D 2 65 ? -52.38787 3.78718 11.38744 1.000 64.93799 65 LYS C C 1
ATOM 3850 O O . LYS D 2 65 ? -53.01745 4.22747 12.35578 1.000 69.19882 65 LYS C O 1
ATOM 3856 N N . GLY D 2 66 ? -52.84807 3.83535 10.13532 1.000 61.87867 66 GLY C N 1
ATOM 3857 C CA . GLY D 2 66 ? -54.10800 4.45618 9.79100 1.000 66.29262 66 GLY C CA 1
ATOM 3858 C C . GLY D 2 66 ? -54.05901 5.95821 9.62436 1.000 66.36874 66 GLY C C 1
ATOM 3859 O O . GLY D 2 66 ? -55.04874 6.54725 9.16611 1.000 72.17453 66 GLY C O 1
ATOM 3860 N N . ARG D 2 67 ? -52.95447 6.59786 9.99230 1.000 57.03586 67 ARG C N 1
ATOM 3861 C CA . ARG D 2 67 ? -52.78568 8.03707 9.87370 1.000 53.62921 67 ARG C CA 1
ATOM 3862 C C . ARG D 2 67 ? -51.70942 8.43721 8.87677 1.000 57.09416 67 ARG C C 1
ATOM 3863 O O . ARG D 2 67 ? -51.83645 9.49160 8.24957 1.000 57.70706 67 ARG C O 1
ATOM 3871 N N . PHE D 2 68 ? -50.64770 7.64186 8.73884 1.000 47.58891 68 PHE C N 1
ATOM 3872 C CA . PHE D 2 68 ? -49.56769 7.88848 7.79388 1.000 44.36540 68 PHE C CA 1
ATOM 3873 C C . PHE D 2 68 ? -49.58097 6.79705 6.73408 1.000 54.73671 68 PHE C C 1
ATOM 3874 O O . PHE D 2 68 ? -49.85203 5.63280 7.04221 1.000 55.29471 68 PHE C O 1
ATOM 3882 N N . THR D 2 69 ? -49.28217 7.17693 5.48908 1.000 53.22493 69 THR C N 1
ATOM 3883 C CA . THR D 2 69 ? -49.22151 6.25170 4.36025 1.000 42.91630 69 THR C CA 1
ATOM 3884 C C . THR D 2 69 ? -47.91025 6.47844 3.62240 1.000 45.59005 69 THR C C 1
ATOM 3885 O O . THR D 2 69 ? -47.62041 7.60443 3.20010 1.000 39.56669 69 THR C O 1
ATOM 3889 N N . ILE D 2 70 ? -47.11427 5.41743 3.47471 1.000 38.44072 70 ILE C N 1
ATOM 3890 C CA . ILE D 2 70 ? -45.85307 5.49550 2.75217 1.000 35.56988 70 ILE C CA 1
ATOM 3891 C C . ILE D 2 70 ? -46.07765 4.96796 1.34589 1.000 39.58680 70 ILE C C 1
ATOM 3892 O O . ILE D 2 70 ? -46.87867 4.05822 1.12375 1.000 43.67824 70 ILE C O 1
ATOM 3897 N N . SER D 2 71 ? -45.37601 5.55607 0.38265 1.000 40.01188 71 SER C N 1
ATOM 3898 C CA . SER D 2 71 ? -45.41384 5.05840 -0.98068 1.000 39.75655 71 SER C CA 1
ATOM 3899 C C . SER D 2 71 ? -44.04785 5.27951 -1.61386 1.000 39.67226 71 SER C C 1
ATOM 3900 O O . SER D 2 71 ? -43.19733 6.01117 -1.09396 1.000 36.81841 71 SER C O 1
ATOM 3903 N N . ARG D 2 72 ? -43.83459 4.61193 -2.73929 1.000 38.84544 72 ARG C N 1
ATOM 3904 C CA . ARG D 2 72 ? -42.54210 4.64915 -3.39609 1.000 31.46536 72 ARG C CA 1
ATOM 3905 C C . ARG D 2 72 ? -42.76464 4.62597 -4.89549 1.000 38.14157 72 ARG C C 1
ATOM 3906 O O . ARG D 2 72 ? -43.69425 3.97826 -5.39562 1.000 35.69563 72 ARG C O 1
ATOM 3914 N N . ASP D 2 73 ? -41.92114 5.36503 -5.59579 1.000 39.29961 73 ASP C N 1
ATOM 3915 C CA . ASP D 2 73 ? -41.98274 5.49581 -7.04182 1.000 38.53853 73 ASP C CA 1
ATOM 3916 C C . ASP D 2 73 ? -40.62572 5.03330 -7.54171 1.000 37.40221 73 ASP C C 1
ATOM 3917 O O . ASP D 2 73 ? -39.63768 5.76418 -7.43050 1.000 36.30011 73 ASP C O 1
ATOM 3922 N N . ASP D 2 74 ? -40.57665 3.82537 -8.08594 1.000 34.23428 74 ASP C N 1
ATOM 3923 C CA . ASP D 2 74 ? -39.30978 3.24482 -8.49253 1.000 34.45435 74 ASP C CA 1
ATOM 3924 C C . ASP D 2 74 ? -38.89909 3.65777 -9.89290 1.000 43.09335 74 ASP C C 1
ATOM 3925 O O . ASP D 2 74 ? -37.81706 3.26879 -10.33602 1.000 51.36974 74 ASP C O 1
ATOM 3930 N N . ALA D 2 75 ? -39.72920 4.43510 -10.59338 1.000 39.31566 75 ALA C N 1
ATOM 3931 C CA . ALA D 2 75 ? -39.30941 5.06520 -11.84111 1.000 45.27578 75 ALA C CA 1
ATOM 3932 C C . ALA D 2 75 ? -38.61030 6.39440 -11.58336 1.000 45.89096 75 ALA C C 1
ATOM 3933 O O . ALA D 2 75 ? -37.60152 6.70008 -12.22122 1.000 49.14033 75 ALA C O 1
ATOM 3935 N N . LYS D 2 76 ? -39.14169 7.19666 -10.66725 1.000 42.11225 76 LYS C N 1
ATOM 3936 C CA . LYS D 2 76 ? -38.55804 8.48314 -10.32324 1.000 41.10486 76 LYS C CA 1
ATOM 3937 C C . LYS D 2 76 ? -37.59334 8.37885 -9.15285 1.000 37.15379 76 LYS C C 1
ATOM 3938 O O . LYS D 2 76 ? -36.88164 9.34635 -8.86352 1.000 39.35295 76 LYS C O 1
ATOM 3944 N N . ASN D 2 77 ? -37.55461 7.22601 -8.49156 1.000 28.40246 77 ASN C N 1
ATOM 3945 C CA . ASN D 2 77 ? -36.68526 6.99907 -7.34967 1.000 31.34744 77 ASN C CA 1
ATOM 3946 C C . ASN D 2 77 ? -36.96406 8.02058 -6.24785 1.000 34.48922 77 ASN C C 1
ATOM 3947 O O . ASN D 2 77 ? -36.10151 8.79835 -5.83487 1.000 33.54722 77 ASN C O 1
ATOM 3952 N N . ALA D 2 78 ? -38.21224 8.00647 -5.79499 1.000 31.95638 78 ALA C N 1
ATOM 3953 C CA . ALA D 2 78 ? -38.68283 8.90013 -4.74777 1.000 32.00744 78 ALA C CA 1
ATOM 3954 C C . ALA D 2 78 ? -39.50329 8.09030 -3.76002 1.000 33.11087 78 ALA C C 1
ATOM 3955 O O . ALA D 2 78 ? -40.03808 7.02463 -4.09553 1.000 31.54202 78 ALA C O 1
ATOM 3957 N N . VAL D 2 79 ? -39.60896 8.61031 -2.53666 1.000 32.14645 79 VAL C N 1
ATOM 3958 C CA . VAL D 2 79 ? -40.31783 7.93220 -1.45365 1.000 31.67735 79 VAL C CA 1
ATOM 3959 C C . VAL D 2 79 ? -41.11281 8.97921 -0.69067 1.000 35.08496 79 VAL C C 1
ATOM 3960 O O . VAL D 2 79 ? -40.58613 10.04341 -0.35430 1.000 35.34080 79 VAL C O 1
ATOM 3964 N N . TYR D 2 80 ? -42.38286 8.69221 -0.44077 1.000 32.25834 80 TYR C N 1
ATOM 3965 C CA . TYR D 2 80 ? -43.29749 9.68155 0.09171 1.000 36.44799 80 TYR C CA 1
ATOM 3966 C C . TYR D 2 80 ? -43.92427 9.17765 1.38285 1.000 39.29526 80 TYR C C 1
ATOM 3967 O O . TYR D 2 80 ? -44.08292 7.96976 1.59123 1.000 36.58502 80 TYR C O 1
ATOM 3976 N N . LEU D 2 81 ? -44.27486 10.12329 2.24889 1.000 41.63647 81 LEU C N 1
ATOM 3977 C CA . LEU D 2 81 ? -44.99242 9.83373 3.48739 1.000 42.33788 81 LEU C CA 1
ATOM 3978 C C . LEU D 2 81 ? -46.13124 10.82839 3.58672 1.000 40.28611 81 LEU C C 1
ATOM 3979 O O . LEU D 2 81 ? -45.90086 12.01999 3.81164 1.000 40.95617 81 LEU C O 1
ATOM 3984 N N . GLN D 2 82 ? -47.34948 10.36007 3.38032 1.000 42.34201 82 GLN C N 1
ATOM 3985 C CA . GLN D 2 82 ? -48.50735 11.20846 3.56150 1.000 44.31175 82 GLN C CA 1
ATOM 3986 C C . GLN D 2 82 ? -48.89793 11.13519 5.03321 1.000 50.16885 82 GLN C C 1
ATOM 3987 O O . GLN D 2 82 ? -49.14007 10.04267 5.56106 1.000 49.89724 82 GLN C O 1
ATOM 3993 N N . MET D 2 83 ? -48.92485 12.28327 5.70259 1.000 47.01892 83 MET C N 1
ATOM 3994 C CA . MET D 2 83 ? -49.19803 12.33722 7.13737 1.000 53.48393 83 MET C CA 1
ATOM 3995 C C . MET D 2 83 ? -50.54316 13.01694 7.34567 1.000 55.57594 83 MET C C 1
ATOM 3996 O O . MET D 2 83 ? -50.69208 14.21076 7.06546 1.000 56.80446 83 MET C O 1
ATOM 4001 N N . SER D 2 84 ? -51.52012 12.25119 7.82011 1.000 49.47874 84 SER C N 1
ATOM 4002 C CA . SER D 2 84 ? -52.85871 12.74629 8.09369 1.000 55.85121 84 SER C CA 1
ATOM 4003 C C . SER D 2 84 ? -53.10027 12.76623 9.59787 1.000 50.97182 84 SER C C 1
ATOM 4004 O O . SER D 2 84 ? -52.41503 12.08369 10.36251 1.000 51.20807 84 SER C O 1
ATOM 4007 N N . ASP D 2 85 ? -54.08319 13.55973 10.01382 1.000 54.04447 85 ASP C N 1
ATOM 4008 C CA . ASP D 2 85 ? -54.55511 13.57142 11.40562 1.000 59.61733 85 ASP C CA 1
ATOM 4009 C C . ASP D 2 85 ? -53.39354 13.76139 12.38506 1.000 55.27150 85 ASP C C 1
ATOM 4010 O O . ASP D 2 85 ? -53.22949 13.01230 13.34988 1.000 58.09565 85 ASP C O 1
ATOM 4015 N N . LEU D 2 86 ? -52.57058 14.77525 12.11406 1.000 54.31027 86 LEU C N 1
ATOM 4016 C CA . LEU D 2 86 ? -51.32029 14.96187 12.84077 1.000 51.14386 86 LEU C CA 1
ATOM 4017 C C . LEU D 2 86 ? -51.57319 15.23738 14.31834 1.000 52.02731 86 LEU C C 1
ATOM 4018 O O . LEU D 2 86 ? -52.58750 15.83008 14.70141 1.000 51.07250 86 LEU C O 1
ATOM 4023 N N . LYS D 2 87 ? -50.62695 14.81053 15.15284 1.000 53.31227 87 LYS C N 1
ATOM 4024 C CA . LYS D 2 87 ? -50.69830 15.04482 16.59049 1.000 55.47728 87 LYS C CA 1
ATOM 4025 C C . LYS D 2 87 ? -49.39527 15.67446 17.07125 1.000 49.19086 87 LYS C C 1
ATOM 4026 O O . LYS D 2 87 ? -48.34067 15.52623 16.44876 1.000 45.91283 87 LYS C O 1
ATOM 4032 N N . SER D 2 88 ? -49.48931 16.38519 18.19759 1.000 52.10625 88 SER C N 1
ATOM 4033 C CA . SER D 2 88 ? -48.32345 17.03122 18.80132 1.000 56.11801 88 SER C CA 1
ATOM 4034 C C . SER D 2 88 ? -47.14379 16.07783 18.91328 1.000 50.48992 88 SER C C 1
ATOM 4035 O O . SER D 2 88 ? -46.00788 16.42408 18.56931 1.000 57.53622 88 SER C O 1
ATOM 4038 N N . GLU D 2 89 ? -47.39542 14.86396 19.38010 1.000 49.44474 89 GLU C N 1
ATOM 4039 C CA . GLU D 2 89 ? -46.30335 13.92090 19.56435 1.000 49.63992 89 GLU C CA 1
ATOM 4040 C C . GLU D 2 89 ? -45.71887 13.41500 18.24874 1.000 49.15446 89 GLU C C 1
ATOM 4041 O O . GLU D 2 89 ? -44.78402 12.61246 18.28475 1.000 48.73262 89 GLU C O 1
ATOM 4047 N N . ASP D 2 90 ? -46.22670 13.84731 17.09257 1.000 53.20196 90 ASP C N 1
ATOM 4048 C CA . ASP D 2 90 ? -45.53718 13.54860 15.84385 1.000 47.97469 90 ASP C CA 1
ATOM 4049 C C . ASP D 2 90 ? -44.38741 14.51098 15.57945 1.000 39.40489 90 ASP C C 1
ATOM 4050 O O . ASP D 2 90 ? -43.65226 14.31592 14.61149 1.000 43.58153 90 ASP C O 1
ATOM 4055 N N . THR D 2 91 ? -44.24640 15.56155 16.38163 1.000 40.56857 91 THR C N 1
ATOM 4056 C CA . THR D 2 91 ? -43.15591 16.51114 16.20099 1.000 44.41420 91 THR C CA 1
ATOM 4057 C C . THR D 2 91 ? -41.80781 15.80056 16.25970 1.000 44.12824 91 THR C C 1
ATOM 4058 O O . THR D 2 91 ? -41.50689 15.08552 17.22045 1.000 51.42463 91 THR C O 1
ATOM 4062 N N . ALA D 2 92 ? -41.00595 15.98176 15.21640 1.000 46.92357 92 ALA C N 1
ATOM 4063 C CA . ALA D 2 92 ? -39.70288 15.33780 15.10956 1.000 41.57804 92 ALA C CA 1
ATOM 4064 C C . ALA D 2 92 ? -39.05434 15.79725 13.81189 1.000 42.07421 92 ALA C C 1
ATOM 4065 O O . ALA D 2 92 ? -39.70148 16.38988 12.94540 1.000 38.94136 92 ALA C O 1
ATOM 4067 N N . VAL D 2 93 ? -37.76374 15.52808 13.69246 1.000 42.33933 93 VAL C N 1
ATOM 4068 C CA . VAL D 2 93 ? -37.13518 15.52715 12.38077 1.000 37.30426 93 VAL C CA 1
ATOM 4069 C C . VAL D 2 93 ? -37.35517 14.15995 11.75744 1.000 38.02121 93 VAL C C 1
ATOM 4070 O O . VAL D 2 93 ? -37.03712 13.12983 12.36658 1.000 31.11064 93 VAL C O 1
ATOM 4074 N N . TYR D 2 94 ? -37.87379 14.14803 10.53505 1.000 36.50380 94 TYR C N 1
ATOM 4075 C CA . TYR D 2 94 ? -38.15693 12.91208 9.82740 1.000 31.79601 94 TYR C CA 1
ATOM 4076 C C . TYR D 2 94 ? -37.03261 12.63864 8.84582 1.000 31.55826 94 TYR C C 1
ATOM 4077 O O . TYR D 2 94 ? -36.56614 13.54263 8.15292 1.000 35.67940 94 TYR C O 1
ATOM 4086 N N . TYR D 2 95 ? -36.57887 11.39746 8.81114 1.000 28.32705 95 TYR C N 1
ATOM 4087 C CA . TYR D 2 95 ? -35.44989 11.00783 7.98296 1.000 26.15372 95 TYR C CA 1
ATOM 4088 C C . TYR D 2 95 ? -35.87547 9.86417 7.07761 1.000 35.40826 95 TYR C C 1
ATOM 4089 O O . TYR D 2 95 ? -36.47566 8.90081 7.56399 1.000 31.94539 95 TYR C O 1
ATOM 4098 N N . CYS D 2 96 ? -35.55884 9.94663 5.77498 1.000 34.51566 96 CYS C N 1
ATOM 4099 C CA . CYS D 2 96 ? -35.77663 8.82455 4.86485 1.000 27.71651 96 CYS C CA 1
ATOM 4100 C C . CYS D 2 96 ? -34.49792 8.01907 4.71680 1.000 31.74933 96 CYS C C 1
ATOM 4101 O O . CYS D 2 96 ? -33.41780 8.58511 4.50458 1.000 35.43706 96 CYS C O 1
ATOM 4104 N N . ASN D 2 97 ? -34.62420 6.70386 4.80843 1.000 28.74523 97 ASN C N 1
ATOM 4105 C CA . ASN D 2 97 ? -33.50196 5.82039 4.55921 1.000 33.01390 97 ASN C CA 1
ATOM 4106 C C . ASN D 2 97 ? -33.72555 5.08524 3.24693 1.000 29.48722 97 ASN C C 1
ATOM 4107 O O . ASN D 2 97 ? -34.74871 4.42019 3.07240 1.000 28.64648 97 ASN C O 1
ATOM 4112 N N . ILE D 2 98 ? -32.76140 5.19287 2.33835 1.000 31.32047 98 ILE C N 1
ATOM 4113 C CA . ILE D 2 98 ? -32.81566 4.51623 1.04223 1.000 29.05932 98 ILE C CA 1
ATOM 4114 C C . ILE D 2 98 ? -31.68504 3.50247 1.00926 1.000 27.02628 98 ILE C C 1
ATOM 4115 O O . ILE D 2 98 ? -30.51247 3.88133 1.13684 1.000 31.58921 98 ILE C O 1
ATOM 4120 N N . GLU D 2 99 ? -32.03139 2.21921 0.87751 1.000 25.15346 99 GLU C N 1
ATOM 4121 C CA . GLU D 2 99 ? -31.06862 1.23879 0.36394 1.000 33.70014 99 GLU C CA 1
ATOM 4122 C C . GLU D 2 99 ? -30.90038 1.44634 -1.13080 1.000 34.45143 99 GLU C C 1
ATOM 4123 O O . GLU D 2 99 ? -31.89149 1.55138 -1.86138 1.000 29.80262 99 GLU C O 1
ATOM 4129 N N . ALA D 2 100 ? -29.65732 1.49949 -1.60238 1.000 32.78414 100 ALA C N 1
ATOM 4130 C CA . ALA D 2 100 ? -29.40979 1.61443 -3.03693 1.000 32.27474 100 ALA C CA 1
ATOM 4131 C C . ALA D 2 100 ? -28.59256 0.42080 -3.49638 1.000 32.87236 100 ALA C C 1
ATOM 4132 O O . ALA D 2 100 ? -27.58509 0.07973 -2.86652 1.000 33.43983 100 ALA C O 1
ATOM 4134 N N . ASP D 2 101 ? -29.04312 -0.22445 -4.57697 1.000 28.33596 101 ASP C N 1
ATOM 4135 C CA . ASP D 2 101 ? -28.26098 -1.27249 -5.23357 1.000 27.02247 101 ASP C CA 1
ATOM 4136 C C . ASP D 2 101 ? -27.16970 -0.57942 -6.04200 1.000 31.33318 101 ASP C C 1
ATOM 4137 O O . ASP D 2 101 ? -27.46228 0.11678 -7.02078 1.000 33.63619 101 ASP C O 1
ATOM 4142 N N . GLN D 2 102 ? -25.91107 -0.72321 -5.59830 1.000 21.09641 102 GLN C N 1
ATOM 4143 C CA . GLN D 2 102 ? -24.75971 -0.06990 -6.21191 1.000 23.19887 102 GLN C CA 1
ATOM 4144 C C . GLN D 2 102 ? -23.91468 -1.05546 -7.00905 1.000 31.23703 102 GLN C C 1
ATOM 4145 O O . GLN D 2 102 ? -22.74818 -0.76615 -7.32343 1.000 26.49986 102 GLN C O 1
ATOM 4151 N N . THR D 2 103 ? -24.47819 -2.21728 -7.32225 1.000 27.95974 103 THR C N 1
ATOM 4152 C CA . THR D 2 103 ? -23.79048 -3.20028 -8.14444 1.000 37.38308 103 THR C CA 1
ATOM 4153 C C . THR D 2 103 ? -23.35736 -2.59918 -9.47310 1.000 33.95739 103 THR C C 1
ATOM 4154 O O . THR D 2 103 ? -24.13233 -1.91135 -10.14675 1.000 33.31086 103 THR C O 1
ATOM 4158 N N . LYS D 2 104 ? -22.10354 -2.84160 -9.83942 1.000 41.38036 104 LYS C N 1
ATOM 4159 C CA . LYS D 2 104 ? -21.62541 -2.50541 -11.17131 1.000 38.37529 104 LYS C CA 1
ATOM 4160 C C . LYS D 2 104 ? -21.64599 -3.69969 -12.11291 1.000 44.18252 104 LYS C C 1
ATOM 4161 O O . LYS D 2 104 ? -21.90046 -3.52911 -13.31199 1.000 41.50406 104 LYS C O 1
ATOM 4167 N N . GLY D 2 105 ? -21.38555 -4.90268 -11.60073 1.000 37.92991 105 GLY C N 1
ATOM 4168 C CA . GLY D 2 105 ? -21.42392 -6.08257 -12.44344 1.000 32.40241 105 GLY C CA 1
ATOM 4169 C C . GLY D 2 105 ? -22.70937 -6.85421 -12.26348 1.000 30.21238 105 GLY C C 1
ATOM 4170 O O . GLY D 2 105 ? -23.80108 -6.30894 -12.46004 1.000 35.51658 105 GLY C O 1
ATOM 4171 N N . ILE D 2 106 ? -22.57853 -8.12457 -11.87635 1.000 26.78349 106 ILE C N 1
ATOM 4172 C CA . ILE D 2 106 ? -23.69484 -8.99415 -11.51820 1.000 34.57760 106 ILE C CA 1
ATOM 4173 C C . ILE D 2 106 ? -23.55879 -9.29500 -10.03370 1.000 39.86157 106 ILE C C 1
ATOM 4174 O O . ILE D 2 106 ? -22.52078 -9.80409 -9.59502 1.000 40.51802 106 ILE C O 1
ATOM 4179 N N . GLY D 2 107 ? -24.58754 -8.96539 -9.26045 1.000 39.55674 107 GLY C N 1
ATOM 4180 C CA . GLY D 2 107 ? -24.51407 -9.15489 -7.82633 1.000 37.52548 107 GLY C CA 1
ATOM 4181 C C . GLY D 2 107 ? -25.61901 -8.38449 -7.12237 1.000 41.23369 107 GLY C C 1
ATOM 4182 O O . GLY D 2 107 ? -26.68177 -8.11997 -7.69452 1.000 34.18394 107 GLY C O 1
ATOM 4183 N N . TYR D 2 108 ? -25.33786 -8.03264 -5.87167 1.000 42.34534 108 TYR C N 1
ATOM 4184 C CA . TYR D 2 108 ? -26.33648 -7.37778 -5.04598 1.000 38.95887 108 TYR C CA 1
ATOM 4185 C C . TYR D 2 108 ? -25.62444 -6.56318 -3.97397 1.000 38.71854 108 TYR C C 1
ATOM 4186 O O . TYR D 2 108 ? -25.73572 -6.82173 -2.77404 1.000 33.05541 108 TYR C O 1
ATOM 4195 N N . VAL D 2 109 ? -24.86319 -5.57550 -4.43340 1.000 35.01143 109 VAL C N 1
ATOM 4196 C CA . VAL D 2 109 ? -24.15785 -4.65238 -3.55970 1.000 35.30010 109 VAL C CA 1
ATOM 4197 C C . VAL D 2 109 ? -25.17090 -3.59401 -3.14240 1.000 39.91372 109 VAL C C 1
ATOM 4198 O O . VAL D 2 109 ? -25.65382 -2.82728 -3.97825 1.000 40.06528 109 VAL C O 1
ATOM 4202 N N . VAL D 2 110 ? -25.53967 -3.57923 -1.86388 1.000 35.48135 110 VAL C N 1
ATOM 4203 C CA . VAL D 2 110 ? -26.58763 -2.68923 -1.37976 1.000 32.86113 110 VAL C CA 1
ATOM 4204 C C . VAL D 2 110 ? -26.08224 -1.97701 -0.13623 1.000 32.67386 110 VAL C C 1
ATOM 4205 O O . VAL D 2 110 ? -25.64134 -2.62746 0.82048 1.000 33.86492 110 VAL C O 1
ATOM 4209 N N . TYR D 2 111 ? -26.13487 -0.64855 -0.15457 1.000 29.34284 111 TYR C N 1
ATOM 4210 C CA . TYR D 2 111 ? -25.80910 0.12988 1.03324 1.000 32.25111 111 TYR C CA 1
ATOM 4211 C C . TYR D 2 111 ? -26.99313 0.99277 1.44824 1.000 30.60675 111 TYR C C 1
ATOM 4212 O O . TYR D 2 111 ? -27.76872 1.45138 0.59593 1.000 27.52005 111 TYR C O 1
ATOM 4221 N N . PRO D 2 112 ? -27.15890 1.22886 2.75253 1.000 27.35545 112 PRO C N 1
ATOM 4222 C CA . PRO D 2 112 ? -28.20951 2.13877 3.21666 1.000 26.22256 112 PRO C CA 1
ATOM 4223 C C . PRO D 2 112 ? -27.70836 3.57432 3.26602 1.000 22.62846 112 PRO C C 1
ATOM 4224 O O . PRO D 2 112 ? -26.56844 3.85352 3.63644 1.000 39.34420 112 PRO C O 1
ATOM 4228 N N . TYR D 2 113 ? -28.57650 4.50688 2.88857 1.000 27.33647 113 TYR C N 1
ATOM 4229 C CA . TYR D 2 113 ? -28.20135 5.91656 2.84422 1.000 33.64592 113 TYR C CA 1
ATOM 4230 C C . TYR D 2 113 ? -29.20332 6.74370 3.63338 1.000 32.99193 113 TYR C C 1
ATOM 4231 O O . TYR D 2 113 ? -30.39975 6.43311 3.66364 1.000 28.90339 113 TYR C O 1
ATOM 4240 N N . TRP D 2 114 ? -28.69362 7.79970 4.27188 1.000 31.99961 114 TRP C N 1
ATOM 4241 C CA . TRP D 2 114 ? -29.48945 8.74487 5.04121 1.000 33.08418 114 TRP C CA 1
ATOM 4242 C C . TRP D 2 114 ? -29.18158 10.15826 4.57425 1.000 34.82895 114 TRP C C 1
ATOM 4243 O O . TRP D 2 114 ? -28.10814 10.43146 4.03027 1.000 37.74521 114 TRP C O 1
ATOM 4254 N N . GLY D 2 115 ? -30.11136 11.06939 4.84799 1.000 36.97343 115 GLY C N 1
ATOM 4255 C CA . GLY D 2 115 ? -29.90345 12.47306 4.54616 1.000 31.28760 115 GLY C CA 1
ATOM 4256 C C . GLY D 2 115 ? -30.06095 13.37337 5.75815 1.000 34.29577 115 GLY C C 1
ATOM 4257 O O . GLY D 2 115 ? -30.00207 12.91039 6.90314 1.000 40.80264 115 GLY C O 1
ATOM 4258 N N . GLN D 2 116 ? -30.25328 14.66845 5.51545 1.000 34.44946 116 GLN C N 1
ATOM 4259 C CA . GLN D 2 116 ? -30.36714 15.64788 6.58235 1.000 40.13958 116 GLN C CA 1
ATOM 4260 C C . GLN D 2 116 ? -31.74995 15.66393 7.20473 1.000 38.51212 116 GLN C C 1
ATOM 4261 O O . GLN D 2 116 ? -31.93583 16.29082 8.25272 1.000 40.85478 116 GLN C O 1
ATOM 4267 N N . GLY D 2 117 ? -32.71213 14.99469 6.59128 1.000 36.41772 117 GLY C N 1
ATOM 4268 C CA . GLY D 2 117 ? -34.05184 14.95294 7.13200 1.000 34.48393 117 GLY C CA 1
ATOM 4269 C C . GLY D 2 117 ? -34.80551 16.23362 6.85120 1.000 37.50767 117 GLY C C 1
ATOM 4270 O O . GLY D 2 117 ? -34.28294 17.18524 6.27978 1.000 36.03932 117 GLY C O 1
ATOM 4271 N N . THR D 2 118 ? -36.07021 16.25233 7.28107 1.000 44.94176 118 THR C N 1
ATOM 4272 C CA . THR D 2 118 ? -36.94490 17.40836 7.12773 1.000 42.45912 118 THR C CA 1
ATOM 4273 C C . THR D 2 118 ? -37.75894 17.56279 8.41299 1.000 41.75675 118 THR C C 1
ATOM 4274 O O . THR D 2 118 ? -38.28033 16.58089 8.94876 1.000 38.74676 118 THR C O 1
ATOM 4278 N N . ARG D 2 119 ? -37.82942 18.78439 8.92893 1.000 39.62027 119 ARG C N 1
ATOM 4279 C CA . ARG D 2 119 ? -38.37471 19.01697 10.25885 1.000 40.34687 119 ARG C CA 1
ATOM 4280 C C . ARG D 2 119 ? -39.89666 19.11606 10.21798 1.000 43.46478 119 ARG C C 1
ATOM 4281 O O . ARG D 2 119 ? -40.46048 19.83980 9.39443 1.000 47.65712 119 ARG C O 1
ATOM 4289 N N . VAL D 2 120 ? -40.56040 18.39853 11.11510 1.000 40.17922 120 VAL C N 1
ATOM 4290 C CA . VAL D 2 120 ? -42.01010 18.46082 11.26543 1.000 43.33433 120 VAL C CA 1
ATOM 4291 C C . VAL D 2 120 ? -42.31451 19.02018 12.64881 1.000 44.89860 120 VAL C C 1
ATOM 4292 O O . VAL D 2 120 ? -41.87611 18.45264 13.65722 1.000 46.47817 120 VAL C O 1
ATOM 4296 N N . THR D 2 121 ? -43.06605 20.12129 12.69786 1.000 45.44246 121 THR C N 1
ATOM 4297 C CA . THR D 2 121 ? -43.55827 20.70234 13.94811 1.000 47.12478 121 THR C CA 1
ATOM 4298 C C . THR D 2 121 ? -45.07678 20.64887 13.95823 1.000 51.75410 121 THR C C 1
ATOM 4299 O O . THR D 2 121 ? -45.72291 21.26958 13.10546 1.000 50.73678 121 THR C O 1
ATOM 4303 N N . VAL D 2 122 ? -45.64605 19.92473 14.91786 1.000 48.18511 122 VAL C N 1
ATOM 4304 C CA . VAL D 2 122 ? -47.08702 19.93435 15.15161 1.000 55.61474 122 VAL C CA 1
ATOM 4305 C C . VAL D 2 122 ? -47.33565 20.68931 16.45680 1.000 60.31212 122 VAL C C 1
ATOM 4306 O O . VAL D 2 122 ? -46.97182 20.21614 17.54102 1.000 61.65870 122 VAL C O 1
ATOM 4310 N N . SER D 2 123 ? -47.94421 21.87026 16.34783 1.000 63.08684 123 SER C N 1
ATOM 4311 C CA . SER D 2 123 ? -48.24924 22.70624 17.49981 1.000 69.59482 123 SER C CA 1
ATOM 4312 C C . SER D 2 123 ? -49.17433 21.97931 18.47513 1.000 78.53520 123 SER C C 1
ATOM 4313 O O . SER D 2 123 ? -49.71403 20.90859 18.19432 1.000 78.04020 123 SER C O 1
ATOM 4316 N N . SER D 2 124 ? -49.36410 22.58763 19.63855 1.000 88.35318 124 SER C N 1
ATOM 4317 C CA . SER D 2 124 ? -50.26097 22.01080 20.62826 1.000 96.45107 124 SER C CA 1
ATOM 4318 C C . SER D 2 124 ? -51.70118 22.43613 20.33415 1.000 100.65070 124 SER C C 1
ATOM 4319 O O . SER D 2 124 ? -52.66252 21.86329 20.85274 1.000 100.88612 124 SER C O 1
#

Sequence (552 aa):
SHPAGIILTRDSYYTIPSMEELARSVDENGECIVNGFTIGREGFGSIYFEGIVNLTNLDLDSIVHIRRKEVIVYVDDQNKPPLGEGLNRPAQVTLDEVWPIDKTSRCMITSPERLSEMNYKSKLENASRKQGAQFVDYRPESGSWVFKVNHFGQVQLVESGGGLAKPGGSLRLSCVATGTFRSMEDVGWYRQAPGKDRELVAEITTLGKVTYADSVKGRFTISRDDAKNAVYLQMSDLKSEDTAVYYCNIEADQTKGIGYVVYPYWGQGTRVTVSSSHPAGIILTRDSYYTIPSMEELARSVDENGECIVNGFTIGREGFGSIYFEGIVNLTNLDLDSIVHIRRKEVIVYVDDQNKPPLGEGLNRPAQVTLDEVWPIDKTSRCMITSPERLSEMNYKSKLENASRKQGAQFVDYRPESGSWVFKVNHFGQVQLVESGGGLAKPGGSLRLSCVATGTFRSMEDVGWYRQAPGKDRELVAEITTLGKVTYADSVKGRFTISRDDAKNAVYLQMSDLKSEDTAVYYCNIEADQTKGIGYVVYPYWGQGTRVTVSS

InterPro domains:
  IPR007230 Nuclear pore complex protein Nup98-Nup96-like, autopeptidase S59 domain [PF04096] (694-840)
  IPR007230 Nuclear pore complex protein Nup98-Nup96-like, autopeptidase S59 domain [PS51434] (693-835)
  IPR021967 Nuclear pore complex protein NUP96, C-terminal domain [PF12110] (1273-1566)
  IPR025574 Nucleoporin FG repeat [PF13634] (81-158)
  IPR025574 Nucleoporin FG repeat [PF13634] (274-369)
  IPR036903 Nuclear pore complex protein Nup98-Nup96-like, autopeptidase S59 domain superfamily [G3DSA:3.30.1610.10] (688-842)
  IPR036903 Nuclear pore complex protein Nup98-Nup96-like, autopeptidase S59 domain superfamily [SSF82215] (686-842)
  IPR037665 Nucleoporin peptidase S59-like [PTHR23198] (73-909)